Protein AF-0000000079326033 (afdb_homodimer)

Solvent-accessible surface area (backbone atoms only — not comparable to full-atom values): 22770 Å² total; per-residue (Å²): 132,84,73,81,69,58,59,70,50,44,16,49,50,51,41,50,52,52,51,48,39,40,71,72,58,77,41,48,71,61,34,72,52,75,50,72,67,53,46,23,65,74,66,70,47,54,66,68,37,50,50,52,22,51,47,37,35,35,63,37,35,49,31,42,80,40,90,97,76,46,43,22,30,36,71,72,59,54,59,31,41,28,63,34,48,50,43,50,42,58,75,66,64,64,54,65,65,53,52,51,51,49,45,64,28,38,46,17,47,33,32,21,42,11,12,70,54,51,46,72,67,56,52,51,53,47,50,50,39,50,51,52,38,71,74,45,80,51,55,66,57,34,19,54,38,52,36,50,47,55,38,50,38,26,51,30,32,68,42,66,68,56,24,26,54,45,46,23,45,30,63,60,48,26,51,41,41,41,72,63,38,48,65,72,75,36,41,68,60,53,50,52,36,52,48,48,29,50,52,21,38,75,68,43,34,26,70,55,14,18,51,32,42,45,54,49,59,58,57,67,66,77,109,133,80,75,88,66,58,61,73,50,44,16,50,50,52,39,51,50,51,51,47,38,40,72,72,57,78,41,48,71,61,35,72,51,75,51,72,68,52,46,22,64,75,67,69,48,53,65,67,37,51,50,50,21,52,48,38,35,34,63,37,35,51,29,40,80,41,88,97,75,46,44,22,30,36,72,72,58,54,59,31,41,29,63,33,48,49,43,50,42,58,74,67,64,64,52,65,65,54,51,52,53,48,43,65,28,38,49,18,46,33,31,20,41,11,13,71,54,50,46,71,67,54,50,51,52,46,50,52,40,50,52,53,37,72,73,45,79,51,55,66,58,34,20,54,38,51,38,49,46,55,37,50,38,27,51,31,32,69,40,64,68,55,24,25,54,45,45,24,46,30,62,60,49,24,52,42,42,42,72,62,39,48,64,73,75,35,41,68,60,54,49,52,36,52,48,48,29,51,52,21,38,74,67,43,33,27,71,54,13,18,49,31,41,47,54,48,60,57,56,68,65,78,107

Radius of gyration: 23.08 Å; Cα contacts (8 Å, |Δi|>4): 640; chains: 2; bounding box: 55×69×59 Å

Sequence (446 aa):
MLSPVKSTKIYEMVMEQIKDIVKKGELKSGDKLPSERDLCEKLEVSRASIREALRALQMLGLIESRHGEGNFINENIQNSLLEPLSIVFLLLGSKSEDILELRKVIEPETAALAAKNITNEQLIELKELMDELNNNSDAEICASIDKKFHYKIAQASGNHLISNIMFSISSLIEKYIENSKIHALNKTLVRDQHEEIWRALETHNGSVAAAAVKKHLELSYVLMLSPVKSTKIYEMVMEQIKDIVKKGELKSGDKLPSERDLCEKLEVSRASIREALRALQMLGLIESRHGEGNFINENIQNSLLEPLSIVFLLLGSKSEDILELRKVIEPETAALAAKNITNEQLIELKELMDELNNNSDAEICASIDKKFHYKIAQASGNHLISNIMFSISSLIEKYIENSKIHALNKTLVRDQHEEIWRALETHNGSVAAAAVKKHLELSYVL

InterPro domains:
  IPR000524 Transcription regulator HTH, GntR [PF00392] (11-73)
  IPR000524 Transcription regulator HTH, GntR [PR00035] (33-47)
  IPR000524 Transcription regulator HTH, GntR [PR00035] (47-63)
  IPR000524 Transcription regulator HTH, GntR [PS50949] (8-76)
  IPR000524 Transcription regulator HTH, GntR [SM00345] (14-73)
  IPR000524 Transcription regulator HTH, GntR [cd07377] (9-74)
  IPR008920 Transcription regulator FadR/GntR, C-terminal [G3DSA:1.20.120.530] (95-222)
  IPR008920 Transcription regulator FadR/GntR, C-terminal [SSF48008] (97-220)
  IPR011711 GntR, C-terminal [PF07729] (98-218)
  IPR011711 GntR, C-terminal [SM00895] (98-219)
  IPR036388 Winged helix-like DNA-binding domain superfamily [G3DSA:1.10.10.10] (1-73)
  IPR036390 Winged helix DNA-binding domain superfamily [SSF46785] (1-75)

Foldseek 3Di:
DPPPPPLVVLLVVLLVVVVVCVVVVVADAFAADDALVVSCVVSVHDSVSSVVNLVVCVLQQQWDQDVPPHIGGHPPCLCNCQVVVVVVCVVVVDDLVVLLVVCLVQQLQLLLLLLQQADPVLLVVLVVLLVVLLPDQDQLVNLLSVLVNSLSSNVSSVDSVSSSVSSNCSVSSSVSSSVLSCCNVPVPPLSVLSVQLSVCSVVSHSNSNSVSSNVNSVVSPPD/DPPPPPLVVLLVVLLVVVVVCVVVVVADAFAADDALVVSCVVVVHDSVSPVVNLVVCVLQQQWDQDVPPHIGGHDPCLCNCQVVVVVVCVVVVDDLVVLLVVCLVQQLQLLLLLLQQADPVLLVVLVVLLVVLLPDQDQLVNLLSVLVNSLSSNVSSVDSVSSSVSSNCSVSSSVSSSVLSCCNVPVPVLSVLSVQLSVCSVVSPSNSNSVSSNVNSVVSPVD

Secondary structure (DSSP, 8-state):
---STHHHHHHHHHHHHHHHHHHTTSS-TTPBPPPHHHHHHHHT--HHHHHHHHHHHHHHTSEEEETTTEEEE-S-GGGTTHHHHHHHHHHHT--HHHHHHHHHHHHHHHHHHHHHH--HHHHHHHHHHHHHHHT---HHHHHHHHHHHHHHHHHHT--HHHHHHHHHHHHHHHHHHHHHTHHHHSHHHHHHHHHHHHHHHHTT-HHHHHHHHHHHHHHTT--/---S-HHHHHHHHHHHHHHHHHHTTSS-TTPBPPPHHHHHHHHT--HHHHHHHHHHHHHHTSEEEETTTEEEE-S-GGGTTHHHHHHHHHHHT--HHHHHHHHHHHHHHHHHHHHHH--HHHHHHHHHHHHHHHT---HHHHHHHHHHHHHHHHHHT--HHHHHHHHHHHHHHHHHHHHHTHHHHSHHHHHHHHHHHHHHHHTT-HHHHHHHHHHHHHHTT--

pLDDT: mean 88.57, std 12.35, range [22.61, 98.69]

Nearest PDB structures (foldseek):
  6az6-assembly1_B  TM=7.815E-01  e=2.833E-10  Streptococcus agalactiae
  6az6-assembly1_A  TM=7.897E-01  e=3.586E-10  Streptococcus agalactiae
  1hw1-assembly1_A  TM=5.407E-01  e=7.000E-08  Escherichia coli
  1h9t-assembly1_A  TM=5.526E-01  e=6.402E-07  Escherichia coli
  4p9u-assembly2_A  TM=5.053E-01  e=1.891E-06  Vibrio cholerae

Organism: NCBI:txid704125

Structure (mmCIF, N/CA/C/O backbone):
data_AF-0000000079326033-model_v1
#
loop_
_entity.id
_entity.type
_entity.pdbx_description
1 polymer 'GntR family transcriptional regulator'
#
loop_
_atom_site.group_PDB
_atom_site.id
_atom_site.type_symbol
_atom_site.label_atom_id
_atom_site.label_alt_id
_atom_site.label_comp_id
_atom_site.label_asym_id
_atom_site.label_entity_id
_atom_site.label_seq_id
_atom_site.pdbx_PDB_ins_code
_atom_site.Cartn_x
_atom_site.Cartn_y
_atom_site.Cartn_z
_atom_site.occupancy
_atom_site.B_iso_or_equiv
_atom_site.auth_seq_id
_atom_site.auth_comp_id
_atom_site.auth_asym_id
_atom_site.auth_atom_id
_atom_site.pdbx_PDB_model_num
ATOM 1 N N . MET A 1 1 ? 12.336 40.75 -2.912 1 22.61 1 MET A N 1
ATOM 2 C CA . MET A 1 1 ? 11.086 40.156 -2.459 1 22.61 1 MET A CA 1
ATOM 3 C C . MET A 1 1 ? 11.242 38.656 -2.305 1 22.61 1 MET A C 1
ATOM 5 O O . MET A 1 1 ? 11.609 37.938 -3.256 1 22.61 1 MET A O 1
ATOM 9 N N . LEU A 1 2 ? 11.672 38.094 -1.187 1 32.34 2 LEU A N 1
ATOM 10 C CA . LEU A 1 2 ? 12.172 36.781 -0.754 1 32.34 2 LEU A CA 1
ATOM 11 C C . LEU A 1 2 ? 11.125 35.688 -0.973 1 32.34 2 LEU A C 1
ATOM 13 O O . LEU A 1 2 ? 9.93 35.938 -0.762 1 32.34 2 LEU A O 1
ATOM 17 N N . SER A 1 3 ? 11.07 35.062 -2.047 1 35.31 3 SER A N 1
ATOM 18 C CA . SER A 1 3 ? 10.102 34.062 -2.469 1 35.31 3 SER A CA 1
ATOM 19 C C . SER A 1 3 ? 9.859 33.031 -1.371 1 35.31 3 SER A C 1
ATOM 21 O O . SER A 1 3 ? 10.805 32.469 -0.832 1 35.31 3 SER A O 1
ATOM 23 N N . PRO A 1 4 ? 8.852 33.156 -0.51 1 37.88 4 PRO A N 1
ATOM 24 C CA . PRO A 1 4 ? 8.422 32.344 0.635 1 37.88 4 PRO A CA 1
ATOM 25 C C . PRO A 1 4 ? 8.578 30.859 0.396 1 37.88 4 PRO A C 1
ATOM 27 O O . PRO A 1 4 ? 7.914 30.047 1.048 1 37.88 4 PRO A O 1
ATOM 30 N N . VAL A 1 5 ? 9.422 30.203 -0.303 1 45.12 5 VAL A N 1
ATOM 31 C CA . VAL A 1 5 ? 9.867 28.875 -0.692 1 45.12 5 VAL A CA 1
ATOM 32 C C . VAL A 1 5 ? 10.258 28.078 0.549 1 45.12 5 VAL A C 1
ATOM 34 O O . VAL A 1 5 ? 10.461 26.859 0.478 1 45.12 5 VAL A O 1
ATOM 37 N N . LYS A 1 6 ? 10.625 28.641 1.816 1 51.53 6 LYS A N 1
ATOM 38 C CA . LYS A 1 6 ? 11.461 28.328 2.971 1 51.53 6 LYS A CA 1
ATOM 39 C C . LYS A 1 6 ? 10.734 27.406 3.938 1 51.53 6 LYS A C 1
ATOM 41 O O . LYS A 1 6 ? 11.328 26.469 4.484 1 51.53 6 LYS A O 1
ATOM 46 N N . SER A 1 7 ? 9.461 27.781 4.102 1 53.12 7 SER A N 1
ATOM 47 C CA . SER A 1 7 ? 8.703 27.078 5.133 1 53.12 7 SER A CA 1
ATOM 48 C C . SER A 1 7 ? 8.422 25.641 4.727 1 53.12 7 SER A C 1
ATOM 50 O O . SER A 1 7 ? 8.578 24.719 5.527 1 53.12 7 SER A O 1
ATOM 52 N N . THR A 1 8 ? 8.102 25.453 3.316 1 59.5 8 THR A N 1
ATOM 53 C CA . THR A 1 8 ? 7.785 24.109 2.857 1 59.5 8 THR A CA 1
ATOM 54 C C . THR A 1 8 ? 9 23.188 2.994 1 59.5 8 THR A C 1
ATOM 56 O O . THR A 1 8 ? 8.867 22.047 3.428 1 59.5 8 THR A O 1
ATOM 59 N N . LYS A 1 9 ? 10.117 23.859 2.938 1 74.69 9 LYS A N 1
ATOM 60 C CA . LYS A 1 9 ? 11.352 23.078 2.977 1 74.69 9 LYS A CA 1
ATOM 61 C C . LYS A 1 9 ? 11.789 22.812 4.414 1 74.69 9 LYS A C 1
ATOM 63 O O . LYS A 1 9 ? 12.312 21.734 4.719 1 74.69 9 LYS A O 1
ATOM 68 N N . ILE A 1 10 ? 11.312 23.828 5.254 1 82.81 10 ILE A N 1
ATOM 69 C CA . ILE A 1 10 ? 11.812 23.672 6.617 1 82.81 10 ILE A CA 1
ATOM 70 C C . ILE A 1 10 ? 11.086 22.531 7.312 1 82.81 10 ILE A C 1
ATOM 72 O O . ILE A 1 10 ? 11.703 21.719 7.996 1 82.81 10 ILE A O 1
ATOM 76 N N . TYR A 1 11 ? 9.742 22.5 7.152 1 85.31 11 TYR A N 1
ATOM 77 C CA . TYR A 1 11 ? 9.008 21.422 7.805 1 85.31 11 TYR A CA 1
ATOM 78 C C . TYR A 1 11 ? 9.453 20.062 7.277 1 85.31 11 TYR A C 1
ATOM 80 O O . TYR A 1 11 ? 9.508 19.094 8.031 1 85.31 11 TYR A O 1
ATOM 88 N N . GLU A 1 12 ? 9.82 20.031 6.016 1 86.5 12 GLU A N 1
ATOM 89 C CA . GLU A 1 12 ? 10.32 18.781 5.449 1 86.5 12 GLU A CA 1
ATOM 90 C C . GLU A 1 12 ? 11.641 18.375 6.098 1 86.5 12 GLU A C 1
ATOM 92 O O . GLU A 1 12 ? 11.883 17.188 6.34 1 86.5 12 GLU A O 1
ATOM 97 N N . MET A 1 13 ? 12.469 19.344 6.309 1 89.88 13 MET A N 1
ATOM 98 C CA . MET A 1 13 ? 13.734 19.094 6.977 1 89.88 13 MET A CA 1
ATOM 99 C C . MET A 1 13 ? 13.508 18.562 8.391 1 89.88 13 MET A C 1
ATOM 101 O O . MET A 1 13 ? 14.195 17.641 8.836 1 89.88 13 MET A O 1
ATOM 105 N N . VAL A 1 14 ? 12.57 19.203 9.039 1 90.81 14 VAL A N 1
ATOM 106 C CA . VAL A 1 14 ? 12.219 18.75 10.375 1 90.81 14 VAL A CA 1
ATOM 107 C C . VAL A 1 14 ? 11.742 17.312 10.328 1 90.81 14 VAL A C 1
ATOM 109 O O . VAL A 1 14 ? 12.164 16.484 11.133 1 90.81 14 VAL A O 1
ATOM 112 N N . MET A 1 15 ? 10.914 17 9.344 1 90.19 15 MET A N 1
ATOM 113 C CA . MET A 1 15 ? 10.414 15.641 9.18 1 90.19 15 MET A CA 1
ATOM 114 C C . MET A 1 15 ? 11.562 14.656 9 1 90.19 15 MET A C 1
ATOM 116 O O . MET A 1 15 ? 11.594 13.602 9.633 1 90.19 15 MET A O 1
ATOM 120 N N . GLU A 1 16 ? 12.484 15.023 8.156 1 91.25 16 GLU A N 1
ATOM 121 C CA . GLU A 1 16 ? 13.609 14.148 7.855 1 91.25 16 GLU A CA 1
ATOM 122 C C . GLU A 1 16 ? 14.469 13.906 9.094 1 91.25 16 GLU A C 1
ATOM 124 O O . GLU A 1 16 ? 14.945 12.789 9.32 1 91.25 16 GLU A O 1
ATOM 129 N N . GLN A 1 17 ? 14.625 14.828 9.875 1 91.25 17 GLN A N 1
ATOM 130 C CA . GLN A 1 17 ? 15.406 14.68 11.102 1 91.25 17 GLN A CA 1
ATOM 131 C C . GLN A 1 17 ? 14.703 13.75 12.086 1 91.25 17 GLN A C 1
ATOM 133 O O . GLN A 1 17 ? 15.352 12.914 12.719 1 91.25 17 GLN A O 1
ATOM 138 N N . ILE A 1 18 ? 13.453 13.898 12.195 1 91.69 18 ILE A N 1
ATOM 139 C CA . ILE A 1 18 ? 12.703 13.023 13.094 1 91.69 18 ILE A CA 1
ATOM 140 C C . ILE A 1 18 ? 12.742 11.594 12.578 1 91.69 18 ILE A C 1
ATOM 142 O O . ILE A 1 18 ? 12.953 10.648 13.344 1 91.69 18 ILE A O 1
ATOM 146 N N . LYS A 1 19 ? 12.555 11.43 11.305 1 91.25 19 LYS A N 1
ATOM 147 C CA . LYS A 1 19 ? 12.656 10.102 10.703 1 91.25 19 LYS A CA 1
ATOM 148 C C . LYS A 1 19 ? 14.023 9.477 10.969 1 91.25 19 LYS A C 1
ATOM 150 O O . LYS A 1 19 ? 14.117 8.281 11.25 1 91.25 19 LYS A O 1
ATOM 155 N N . ASP A 1 20 ? 15.008 10.312 10.859 1 90.44 20 ASP A N 1
ATOM 156 C CA . ASP A 1 20 ? 16.375 9.836 11.07 1 90.44 20 ASP A CA 1
ATOM 157 C C . ASP A 1 20 ? 16.578 9.352 12.508 1 90.44 20 ASP A C 1
ATOM 159 O O . ASP A 1 20 ? 17.266 8.359 12.742 1 90.44 20 ASP A O 1
ATOM 163 N N . ILE A 1 21 ? 16.031 10.062 13.375 1 90.19 21 ILE A N 1
ATOM 164 C CA . ILE A 1 21 ? 16.109 9.695 14.789 1 90.19 21 ILE A CA 1
ATOM 165 C C . ILE A 1 21 ? 15.453 8.336 15.016 1 90.19 21 ILE A C 1
ATOM 167 O O . ILE A 1 21 ? 15.984 7.5 15.742 1 90.19 21 ILE A O 1
ATOM 171 N N . VAL A 1 22 ? 14.383 8.086 14.398 1 90.5 22 VAL A N 1
ATOM 172 C CA . VAL A 1 22 ? 13.672 6.812 14.508 1 90.5 22 VAL A CA 1
ATOM 173 C C . VAL A 1 22 ? 14.477 5.715 13.812 1 90.5 22 VAL A C 1
ATOM 175 O O . VAL A 1 22 ? 14.625 4.613 14.352 1 90.5 22 VAL A O 1
ATOM 178 N N . LYS A 1 23 ? 14.992 6.043 12.688 1 87.88 23 LYS A N 1
ATOM 179 C CA . LYS A 1 23 ? 15.781 5.094 11.906 1 87.88 23 LYS A CA 1
ATOM 180 C C . LYS A 1 23 ? 17 4.617 12.695 1 87.88 23 LYS A C 1
ATOM 182 O O . LYS A 1 23 ? 17.359 3.439 12.633 1 87.88 23 LYS A O 1
ATOM 187 N N . LYS A 1 24 ? 17.578 5.512 13.438 1 90.62 24 LYS A N 1
ATOM 188 C CA . LYS A 1 24 ? 18.781 5.211 14.203 1 90.62 24 LYS A CA 1
ATOM 189 C C . LYS A 1 24 ? 18.453 4.496 15.508 1 90.62 24 LYS A C 1
ATOM 191 O O . LYS A 1 24 ? 19.344 4.07 16.234 1 90.62 24 LYS A O 1
ATOM 196 N N . GLY A 1 25 ? 17.203 4.406 15.773 1 89.38 25 GLY A N 1
ATOM 197 C CA . GLY A 1 25 ? 16.766 3.686 16.969 1 89.38 25 GLY A CA 1
ATOM 198 C C . GLY A 1 25 ? 16.781 4.535 18.219 1 89.38 25 GLY A C 1
ATOM 199 O O . GLY A 1 25 ? 16.609 4.023 19.328 1 89.38 25 GLY A O 1
ATOM 200 N N . GLU A 1 26 ? 16.984 5.805 18.078 1 91.06 26 GLU A N 1
ATOM 201 C CA . GLU A 1 26 ? 16.969 6.703 19.234 1 91.06 26 GLU A CA 1
ATOM 202 C C . GLU A 1 26 ? 15.57 6.844 19.812 1 91.06 26 GLU A C 1
ATOM 204 O O . GLU A 1 26 ? 15.414 7.059 21.016 1 91.06 26 GLU A O 1
ATOM 209 N N . LEU A 1 27 ? 14.586 6.723 18.938 1 91.31 27 LEU A N 1
ATOM 210 C CA . LEU A 1 27 ? 13.188 6.648 19.328 1 91.31 27 LEU A CA 1
ATOM 211 C C . LEU A 1 27 ? 12.523 5.406 18.75 1 91.31 27 LEU A C 1
ATOM 213 O O . LEU A 1 27 ? 12.75 5.066 17.578 1 91.31 27 LEU A O 1
ATOM 217 N N . LYS A 1 28 ? 11.867 4.762 19.547 1 89.06 28 LYS A N 1
ATOM 218 C CA . LYS A 1 28 ? 11.156 3.559 19.125 1 89.06 28 LYS A CA 1
ATOM 219 C C . LYS A 1 28 ? 9.648 3.744 19.25 1 89.06 28 LYS A C 1
ATOM 221 O O . LYS A 1 28 ? 9.18 4.746 19.797 1 89.06 28 LYS A O 1
ATOM 226 N N . SER A 1 29 ? 8.953 2.777 18.766 1 89.12 29 SER A N 1
ATOM 227 C CA . SER A 1 29 ? 7.5 2.812 18.859 1 89.12 29 SER A CA 1
ATOM 228 C C . SER A 1 29 ? 7.043 3.012 20.297 1 89.12 29 SER A C 1
ATOM 230 O O . SER A 1 29 ? 7.535 2.344 21.203 1 89.12 29 SER A O 1
ATOM 232 N N . GLY A 1 30 ? 6.223 4.023 20.438 1 92.56 30 GLY A N 1
ATOM 233 C CA . GLY A 1 30 ? 5.68 4.289 21.75 1 92.56 30 GLY A CA 1
ATOM 234 C C . GLY A 1 30 ? 6.434 5.371 22.5 1 92.56 30 GLY A C 1
ATOM 235 O O . GLY A 1 30 ? 5.938 5.91 23.5 1 92.56 30 GLY A O 1
ATOM 236 N N . ASP A 1 31 ? 7.59 5.699 22.031 1 94.81 31 ASP A N 1
ATOM 237 C CA . ASP A 1 31 ? 8.391 6.707 22.719 1 94.81 31 ASP A CA 1
ATOM 238 C C . ASP A 1 31 ? 7.797 8.102 22.547 1 94.81 31 ASP A C 1
ATOM 240 O O . ASP A 1 31 ? 7.238 8.414 21.5 1 94.81 31 ASP A O 1
ATOM 244 N N . LYS A 1 32 ? 8 8.93 23.531 1 96.12 32 LYS A N 1
ATOM 245 C CA . LYS A 1 32 ? 7.555 10.32 23.5 1 96.12 32 LYS A CA 1
ATOM 246 C C . LYS A 1 32 ? 8.562 11.203 22.766 1 96.12 32 LYS A C 1
ATOM 248 O O . LYS A 1 32 ? 9.766 11.094 22.984 1 96.12 32 LYS A O 1
ATOM 253 N N . LEU A 1 33 ? 8.055 11.938 21.859 1 96 33 LEU A N 1
ATOM 254 C CA . LEU A 1 33 ? 8.883 12.953 21.219 1 96 33 LEU A CA 1
ATOM 255 C C . LEU A 1 33 ? 9.148 14.117 22.172 1 96 33 LEU A C 1
ATOM 257 O O . LEU A 1 33 ? 8.328 14.414 23.031 1 96 33 LEU A O 1
ATOM 261 N N . PRO A 1 34 ? 10.336 14.797 21.922 1 93.19 34 PRO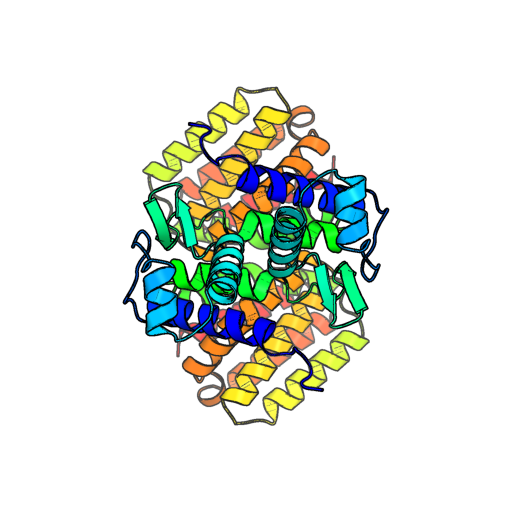 A N 1
ATOM 262 C CA . PRO A 1 34 ? 10.516 16.062 22.641 1 93.19 34 PRO A CA 1
ATOM 263 C C . PRO A 1 34 ? 9.367 17.031 22.406 1 93.19 34 PRO A C 1
ATOM 265 O O . PRO A 1 34 ? 8.68 16.953 21.391 1 93.19 34 PRO A O 1
ATOM 268 N N . SER A 1 35 ? 9.172 17.922 23.359 1 93.88 35 SER A N 1
ATOM 269 C CA . SER A 1 35 ? 8.117 18.922 23.234 1 93.88 35 SER A CA 1
ATOM 270 C C . SER A 1 35 ? 8.359 19.812 22.016 1 93.88 35 SER A C 1
ATOM 272 O O . SER A 1 35 ? 9.477 19.891 21.516 1 93.88 35 SER A O 1
ATOM 274 N N . GLU A 1 36 ? 7.215 20.406 21.547 1 92.56 36 GLU A N 1
ATOM 275 C CA . GLU A 1 36 ? 7.352 21.344 20.438 1 92.56 36 GLU A CA 1
ATOM 276 C C . GLU A 1 36 ? 8.383 22.422 20.766 1 92.56 36 GLU A C 1
ATOM 278 O O . GLU A 1 36 ? 9.188 22.797 19.906 1 92.56 36 GLU A O 1
ATOM 283 N N . ARG A 1 37 ? 8.375 22.875 22 1 93 37 ARG A N 1
ATOM 284 C CA . ARG A 1 37 ? 9.328 23.891 22.453 1 93 37 ARG A CA 1
ATOM 285 C C . ARG A 1 37 ? 10.758 23.375 22.359 1 93 37 ARG A C 1
ATOM 287 O O . ARG A 1 37 ? 11.641 24.062 21.844 1 93 37 ARG A O 1
ATOM 294 N N . ASP A 1 38 ? 11.008 22.203 22.812 1 94 38 ASP A N 1
ATOM 295 C CA . ASP A 1 38 ? 12.328 21.594 22.781 1 94 38 ASP A CA 1
ATOM 296 C C . ASP A 1 38 ? 12.797 21.391 21.344 1 94 38 ASP A C 1
ATOM 298 O O . ASP A 1 38 ? 13.969 21.625 21.031 1 94 38 ASP A O 1
ATOM 302 N N . LEU A 1 39 ? 11.922 20.922 20.5 1 93.56 39 LEU A N 1
ATOM 303 C CA . LEU A 1 39 ? 12.258 20.719 19.094 1 93.56 39 LEU A CA 1
ATOM 304 C C . LEU A 1 39 ? 12.633 22.047 18.438 1 93.56 39 LEU A C 1
ATOM 306 O O . LEU A 1 39 ? 13.578 22.094 17.641 1 93.56 39 LEU A O 1
ATOM 310 N N . CYS A 1 40 ? 11.883 23.062 18.75 1 93.62 40 CYS A N 1
ATOM 311 C CA . CYS A 1 40 ? 12.195 24.391 18.219 1 93.62 40 CYS A CA 1
ATOM 312 C C . CYS A 1 40 ? 13.609 24.812 18.609 1 93.62 40 CYS A C 1
ATOM 314 O O . CYS A 1 40 ? 14.359 25.312 17.766 1 93.62 40 CYS A O 1
ATOM 316 N N . GLU A 1 41 ? 13.938 24.609 19.844 1 93.38 41 GLU A N 1
ATOM 317 C CA . GLU A 1 41 ? 15.242 24.984 20.359 1 93.38 41 GLU A CA 1
ATOM 318 C C . GLU A 1 41 ? 16.359 24.156 19.734 1 93.38 41 GLU A C 1
ATOM 320 O O . GLU A 1 41 ? 17.359 24.688 19.266 1 93.38 41 GLU A O 1
ATOM 325 N N . LYS A 1 42 ? 16.156 22.922 19.609 1 91.38 42 LYS A N 1
ATOM 326 C CA . LYS A 1 42 ? 17.172 22 19.125 1 91.38 42 LYS A CA 1
ATOM 327 C C . LYS A 1 42 ? 17.391 22.156 17.625 1 91.38 42 LYS A C 1
ATOM 329 O O . LYS A 1 42 ? 18.531 22.047 17.156 1 91.38 42 LYS A O 1
ATOM 334 N N . LEU A 1 43 ? 16.312 22.375 16.969 1 90.94 43 LEU A N 1
ATOM 335 C CA . LEU A 1 43 ? 16.406 22.406 15.508 1 90.94 43 LEU A CA 1
ATOM 336 C C . LEU A 1 43 ? 16.5 23.844 15 1 90.94 43 LEU A C 1
ATOM 338 O O . LEU A 1 43 ? 16.719 24.062 13.805 1 90.94 43 LEU A O 1
ATOM 342 N N . GLU A 1 44 ? 16.312 24.781 15.859 1 92.25 44 GLU A N 1
ATOM 343 C CA . GLU A 1 44 ? 16.391 26.203 15.531 1 92.25 44 GLU A CA 1
ATOM 344 C C . GLU A 1 44 ? 15.422 26.562 14.406 1 92.25 44 GLU A C 1
ATOM 346 O O . GLU A 1 44 ? 15.82 27.188 13.422 1 92.25 44 GLU A O 1
ATOM 351 N N . VAL A 1 45 ? 14.227 26.109 14.594 1 92.25 45 VAL A N 1
ATOM 352 C CA . VAL A 1 45 ? 13.172 26.406 13.641 1 92.25 45 VAL A CA 1
ATOM 353 C C . VAL A 1 45 ? 11.945 26.938 14.375 1 92.25 45 VAL A C 1
ATOM 355 O O . VAL A 1 45 ? 11.852 26.828 15.602 1 92.25 45 VAL A O 1
ATOM 358 N N . SER A 1 46 ? 11.031 27.562 13.656 1 89.31 46 SER A N 1
ATOM 359 C CA . SER A 1 46 ? 9.852 28.188 14.242 1 89.31 46 SER A CA 1
ATOM 360 C C . SER A 1 46 ? 8.852 27.141 14.727 1 89.31 46 SER A C 1
ATOM 362 O O . SER A 1 46 ? 8.891 26 14.289 1 89.31 46 SER A O 1
ATOM 364 N N . ARG A 1 47 ? 7.98 27.578 15.648 1 88 47 ARG A N 1
ATOM 365 C CA . ARG A 1 47 ? 6.906 26.719 16.141 1 88 47 ARG A CA 1
ATOM 366 C C . ARG A 1 47 ? 5.961 26.328 15.008 1 88 47 ARG A C 1
ATOM 368 O O . ARG A 1 47 ? 5.449 25.203 14.984 1 88 47 ARG A O 1
ATOM 375 N N . ALA A 1 48 ? 5.777 27.219 14.141 1 82.81 48 ALA A N 1
ATOM 376 C CA . ALA A 1 48 ? 4.895 26.953 13.016 1 82.81 48 ALA A CA 1
ATOM 377 C C . ALA A 1 48 ? 5.445 25.812 12.148 1 82.81 48 ALA A C 1
ATOM 379 O O . ALA A 1 48 ? 4.703 24.922 11.742 1 82.81 48 ALA A O 1
ATOM 380 N N . SER A 1 49 ? 6.715 25.812 11.891 1 85.81 49 SER A N 1
ATOM 381 C CA . SER A 1 49 ? 7.355 24.766 11.094 1 85.81 49 SER A CA 1
ATOM 382 C C . SER A 1 49 ? 7.309 23.422 11.797 1 85.81 49 SER A C 1
ATOM 384 O O . SER A 1 49 ? 7.082 22.391 11.164 1 85.81 49 SER A O 1
ATOM 386 N N . ILE A 1 50 ? 7.527 23.422 13.109 1 89.5 50 ILE A N 1
ATOM 387 C CA . ILE A 1 50 ? 7.48 22.203 13.891 1 89.5 50 ILE A CA 1
ATOM 388 C C . ILE A 1 50 ? 6.066 21.609 13.852 1 89.5 50 ILE A C 1
ATOM 390 O O . ILE A 1 50 ? 5.891 20.422 13.602 1 89.5 50 ILE A O 1
ATOM 394 N N . ARG A 1 51 ? 5.109 22.438 13.984 1 83.12 51 ARG A N 1
ATOM 395 C CA . ARG A 1 51 ? 3.725 21.969 13.992 1 83.12 51 ARG A CA 1
ATOM 396 C C . ARG A 1 51 ? 3.332 21.406 12.633 1 83.12 51 ARG A C 1
ATOM 398 O O . ARG A 1 51 ? 2.639 20.391 12.555 1 83.12 51 ARG A O 1
ATOM 405 N N . GLU A 1 52 ? 3.777 22.062 11.6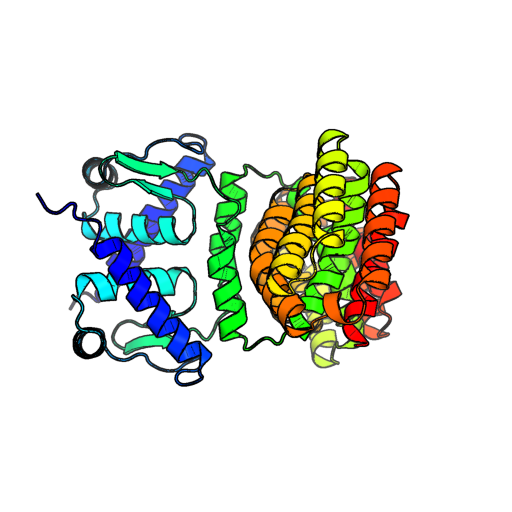33 1 81.75 52 GLU A N 1
ATOM 406 C CA . GLU A 1 52 ? 3.51 21.562 10.289 1 81.75 52 GLU A CA 1
ATOM 407 C C . GLU A 1 52 ? 4.137 20.188 10.086 1 81.75 52 GLU A C 1
ATOM 409 O O . GLU A 1 52 ? 3.496 19.281 9.539 1 81.75 52 GLU A O 1
ATOM 414 N N . ALA A 1 53 ? 5.352 20.047 10.523 1 87.25 53 ALA A N 1
ATOM 415 C CA . ALA A 1 53 ? 6.059 18.781 10.383 1 87.25 53 ALA A CA 1
ATOM 416 C C . ALA A 1 53 ? 5.383 17.672 11.203 1 87.25 53 ALA A C 1
ATOM 418 O O . ALA A 1 53 ? 5.188 16.562 10.711 1 87.25 53 ALA A O 1
ATOM 419 N N . LEU A 1 54 ? 4.992 18.047 12.391 1 88.44 54 LEU A N 1
ATOM 420 C CA . LEU A 1 54 ? 4.371 17.078 13.273 1 88.44 54 LEU A CA 1
ATOM 421 C C . LEU A 1 54 ? 3.008 16.641 12.742 1 88.44 54 LEU A C 1
ATOM 423 O O . LEU A 1 54 ? 2.648 15.469 12.812 1 88.44 54 LEU A O 1
ATOM 427 N N . ARG A 1 55 ? 2.289 17.531 12.156 1 83.88 55 ARG A N 1
ATOM 428 C CA . ARG A 1 55 ? 1.004 17.203 11.547 1 83.88 55 ARG A CA 1
ATOM 429 C C . ARG A 1 55 ? 1.188 16.266 10.352 1 83.88 55 ARG A C 1
ATOM 431 O O . ARG A 1 55 ? 0.44 15.305 10.188 1 83.88 55 ARG A O 1
ATOM 438 N N . ALA A 1 56 ? 2.164 16.625 9.578 1 82.5 56 ALA A N 1
ATOM 439 C CA . ALA A 1 56 ? 2.451 15.789 8.414 1 82.5 56 ALA A CA 1
ATOM 440 C C . ALA A 1 56 ? 2.824 14.367 8.844 1 82.5 56 ALA A C 1
ATOM 442 O O . ALA A 1 56 ? 2.309 13.391 8.297 1 82.5 56 ALA A O 1
ATOM 443 N N . LEU A 1 57 ? 3.664 14.273 9.844 1 88.38 57 LEU A N 1
ATOM 444 C CA . LEU A 1 57 ? 4.125 12.977 10.328 1 88.38 57 LEU A CA 1
ATOM 445 C C . LEU A 1 57 ? 2.979 12.195 10.961 1 88.38 57 LEU A C 1
ATOM 447 O O . LEU A 1 57 ? 2.939 10.969 10.875 1 88.38 57 LEU A O 1
ATOM 451 N N . GLN A 1 58 ? 2.08 12.922 11.547 1 87 58 GLN A N 1
ATOM 452 C CA . GLN A 1 58 ? 0.897 12.289 12.117 1 87 58 GLN A CA 1
ATOM 453 C C . GLN A 1 58 ? 0.019 11.688 11.016 1 87 58 GLN A C 1
ATOM 455 O O . GLN A 1 58 ? -0.451 10.555 11.141 1 87 58 GLN A O 1
ATOM 460 N N . MET A 1 59 ? -0.15 12.422 10 1 81.12 59 MET A N 1
ATOM 461 C CA . MET A 1 59 ? -0.978 11.961 8.891 1 81.12 59 MET A CA 1
ATOM 462 C C . MET A 1 59 ? -0.34 10.758 8.195 1 81.12 59 MET A C 1
ATOM 464 O O . MET A 1 59 ? -1.043 9.867 7.727 1 81.12 59 MET A O 1
ATOM 468 N N . LEU A 1 60 ? 0.98 10.734 8.219 1 83.81 60 LEU A N 1
ATOM 469 C CA . LEU A 1 60 ? 1.714 9.641 7.59 1 83.81 60 LEU A CA 1
ATOM 470 C C . LEU A 1 60 ? 1.788 8.43 8.516 1 83.81 60 LEU A C 1
ATOM 472 O O . LEU A 1 60 ? 2.229 7.355 8.102 1 83.81 60 LEU A O 1
ATOM 476 N N . GLY A 1 61 ? 1.443 8.664 9.781 1 87.06 61 GLY A N 1
ATOM 477 C CA . GLY A 1 61 ? 1.356 7.547 10.703 1 87.06 61 GLY A CA 1
ATOM 478 C C . GLY A 1 61 ? 2.613 7.359 11.531 1 87.06 61 GLY A C 1
ATOM 479 O O . GLY A 1 61 ? 2.73 6.387 12.281 1 87.06 61 GLY A O 1
ATOM 480 N N . LEU A 1 62 ? 3.58 8.258 11.414 1 89.62 62 LEU A N 1
ATOM 481 C CA . LEU A 1 62 ? 4.82 8.109 12.164 1 89.62 62 LEU A CA 1
ATOM 482 C C . LEU A 1 62 ? 4.621 8.484 13.633 1 89.62 62 LEU A C 1
ATOM 484 O O . LEU A 1 62 ? 5.211 7.867 14.516 1 89.62 62 LEU A O 1
ATOM 488 N N . ILE A 1 63 ? 3.736 9.508 13.852 1 92.12 63 ILE A N 1
ATOM 489 C CA . ILE A 1 63 ? 3.545 9.93 15.234 1 92.12 63 ILE A CA 1
ATOM 490 C C . ILE A 1 63 ? 2.053 9.977 15.562 1 92.12 63 ILE A C 1
ATOM 492 O O . ILE A 1 63 ? 1.215 9.953 14.656 1 92.12 63 ILE A O 1
ATOM 496 N N . GLU A 1 64 ? 1.717 9.922 16.766 1 91 64 GLU A N 1
ATOM 497 C CA . GLU A 1 64 ? 0.377 10.125 17.312 1 91 64 GLU A CA 1
ATOM 498 C C . GLU A 1 64 ? 0.369 11.219 18.375 1 91 64 GLU A C 1
ATOM 500 O O . GLU A 1 64 ? 1.246 11.258 19.234 1 91 64 GLU A O 1
ATOM 505 N N . SER A 1 65 ? -0.597 12.109 18.188 1 88.69 65 SER A N 1
ATOM 506 C CA . SER A 1 65 ? -0.761 13.164 19.188 1 88.69 65 SER A CA 1
ATOM 507 C C . SER A 1 65 ? -1.771 12.766 20.25 1 88.69 65 SER A C 1
ATOM 509 O O . SER A 1 65 ? -2.865 12.297 19.938 1 88.69 65 SER A O 1
ATOM 511 N N . ARG A 1 66 ? -1.349 12.891 21.484 1 87.69 66 ARG A N 1
ATOM 512 C CA . ARG A 1 66 ? -2.229 12.641 22.625 1 87.69 66 ARG A CA 1
ATOM 513 C C . ARG A 1 66 ? -2.484 13.922 23.406 1 87.69 66 ARG A C 1
ATOM 515 O O . ARG A 1 66 ? -1.553 14.523 23.938 1 87.69 66 ARG A O 1
ATOM 522 N N . HIS A 1 67 ? -3.783 14.258 23.406 1 84.38 67 HIS A N 1
ATOM 523 C CA . HIS A 1 67 ? -4.168 15.508 24.062 1 84.38 67 HIS A CA 1
ATOM 524 C C . HIS A 1 67 ? -3.604 15.586 25.469 1 84.38 67 HIS A C 1
ATOM 526 O O . HIS A 1 67 ? -3.779 14.656 26.266 1 84.38 67 HIS A O 1
ATOM 532 N N . GLY A 1 68 ? -2.922 16.625 25.656 1 86.94 68 GLY A N 1
ATOM 533 C CA . GLY A 1 68 ? -2.396 16.906 26.984 1 86.94 68 GLY A CA 1
ATOM 534 C C . GLY A 1 68 ? -1.127 16.141 27.297 1 86.94 68 GLY A C 1
ATOM 535 O O . GLY A 1 68 ? -0.487 16.375 28.312 1 86.94 68 GLY A O 1
ATOM 536 N N . GLU A 1 69 ? -0.736 15.133 26.469 1 90.88 69 GLU A N 1
ATOM 537 C CA . GLU A 1 69 ? 0.412 14.281 26.766 1 90.88 69 GLU A CA 1
ATOM 538 C C . GLU A 1 69 ? 1.567 14.562 25.797 1 90.88 69 GLU A C 1
ATOM 540 O O . GLU A 1 69 ? 2.734 14.422 26.172 1 90.88 69 GLU A O 1
ATOM 545 N N . GLY A 1 70 ? 1.236 14.984 24.594 1 93.56 70 GLY A N 1
ATOM 546 C CA . GLY A 1 70 ? 2.289 15.266 23.641 1 93.56 70 GLY A CA 1
ATOM 547 C C . GLY A 1 70 ? 2.264 14.336 22.438 1 93.56 70 GLY A C 1
ATOM 548 O O . GLY A 1 70 ? 1.216 13.789 22.094 1 93.56 70 GLY A O 1
ATOM 549 N N . ASN A 1 71 ? 3.377 14.305 21.703 1 94.75 71 ASN A N 1
ATOM 550 C CA . ASN A 1 71 ? 3.516 13.484 20.5 1 94.75 71 ASN A CA 1
ATOM 551 C C . ASN A 1 71 ? 4.344 12.234 20.766 1 94.75 71 ASN A C 1
ATOM 553 O O . ASN A 1 71 ? 5.34 12.281 21.484 1 94.75 71 ASN A O 1
ATOM 557 N N . PHE A 1 72 ? 3.898 11.117 20.234 1 96.19 72 PHE A N 1
ATOM 558 C CA . PHE A 1 72 ? 4.555 9.828 20.406 1 96.19 72 PHE A CA 1
ATOM 559 C C . PHE A 1 72 ? 4.809 9.164 19.062 1 96.19 72 PHE A C 1
ATOM 561 O O . PHE A 1 72 ? 4.062 9.383 18.109 1 96.19 72 PHE A O 1
ATOM 568 N N . ILE A 1 73 ? 5.93 8.367 19.016 1 94.5 73 ILE A N 1
ATOM 569 C CA . ILE A 1 73 ? 6.074 7.496 17.859 1 94.5 73 ILE A CA 1
ATOM 570 C C . ILE A 1 73 ? 4.93 6.484 17.828 1 94.5 73 ILE A C 1
ATOM 572 O O . ILE A 1 73 ? 4.645 5.832 18.844 1 94.5 73 ILE A O 1
ATOM 576 N N . ASN A 1 74 ? 4.344 6.375 16.703 1 92.88 74 ASN A N 1
ATOM 577 C CA . ASN A 1 74 ? 3.129 5.574 16.562 1 92.88 74 ASN A CA 1
ATOM 578 C C . ASN A 1 74 ? 3.389 4.102 16.859 1 92.88 74 ASN A C 1
ATOM 580 O O . ASN A 1 74 ? 4.367 3.529 16.375 1 92.88 74 ASN A O 1
ATOM 584 N N . GLU A 1 75 ? 2.424 3.535 17.625 1 88.88 75 GLU A N 1
ATOM 585 C CA . GLU A 1 75 ? 2.525 2.117 17.953 1 88.88 75 GLU A CA 1
ATOM 586 C C . GLU A 1 75 ? 1.56 1.286 17.109 1 88.88 75 GLU A C 1
ATOM 588 O O . GLU A 1 75 ? 1.719 0.069 17 1 88.88 75 GLU A O 1
ATOM 593 N N . ASN A 1 76 ? 0.56 1.945 16.688 1 84.94 76 ASN A N 1
ATOM 594 C CA . ASN A 1 76 ? -0.44 1.263 15.875 1 84.94 76 ASN A CA 1
ATOM 595 C C . ASN A 1 76 ? -0.222 1.52 14.391 1 84.94 76 ASN A C 1
ATOM 597 O O . ASN A 1 76 ? -0.893 2.365 13.797 1 84.94 76 ASN A O 1
ATOM 601 N N . ILE A 1 77 ? 0.56 0.684 13.812 1 83.69 77 ILE A N 1
ATOM 602 C CA . ILE A 1 77 ? 1.019 0.947 12.453 1 83.69 77 ILE A CA 1
ATOM 603 C C . ILE A 1 77 ? 0.096 0.253 11.453 1 83.69 77 ILE A C 1
ATOM 605 O O . ILE A 1 77 ? 0.162 0.518 10.25 1 83.69 77 ILE A O 1
ATOM 609 N N . GLN A 1 78 ? -0.828 -0.525 11.938 1 82.69 78 GLN A N 1
ATOM 610 C CA . GLN A 1 78 ? -1.665 -1.323 11.047 1 82.69 78 GLN A CA 1
ATOM 611 C C . GLN A 1 78 ? -2.582 -0.434 10.211 1 82.69 78 GLN A C 1
ATOM 613 O O . GLN A 1 78 ? -2.938 -0.787 9.086 1 82.69 78 GLN A O 1
ATOM 618 N N . ASN A 1 79 ? -2.861 0.705 10.727 1 79.69 79 ASN A N 1
ATOM 619 C CA . ASN A 1 79 ? -3.809 1.571 10.031 1 79.69 79 ASN A CA 1
ATOM 620 C C . ASN A 1 79 ? -3.094 2.668 9.242 1 79.69 79 ASN A C 1
ATOM 622 O O . ASN A 1 79 ? -3.738 3.561 8.688 1 79.69 79 ASN A O 1
ATOM 626 N N . SER A 1 80 ? -1.837 2.627 9.141 1 82.88 80 SER A N 1
ATOM 627 C CA . SER A 1 80 ? -1.058 3.738 8.609 1 82.88 80 SER A CA 1
ATOM 628 C C . SER A 1 80 ? -1.33 3.943 7.125 1 82.88 80 SER A C 1
ATOM 630 O O . SER A 1 80 ? -1.338 5.074 6.641 1 82.88 80 SER A O 1
ATOM 632 N N . LEU A 1 81 ? -1.653 2.83 6.43 1 88 81 LEU A N 1
ATOM 633 C CA . LEU A 1 81 ? -1.823 2.941 4.984 1 88 81 LEU A CA 1
ATOM 634 C C . LEU A 1 81 ? -3.299 3.055 4.617 1 88 81 LEU A C 1
ATOM 636 O O . LEU A 1 81 ? -3.641 3.242 3.447 1 88 81 LEU A O 1
ATOM 640 N N . LEU A 1 82 ? -4.16 3.025 5.59 1 86.06 82 LEU A N 1
ATOM 641 C CA . LEU A 1 82 ? -5.598 3.016 5.34 1 86.06 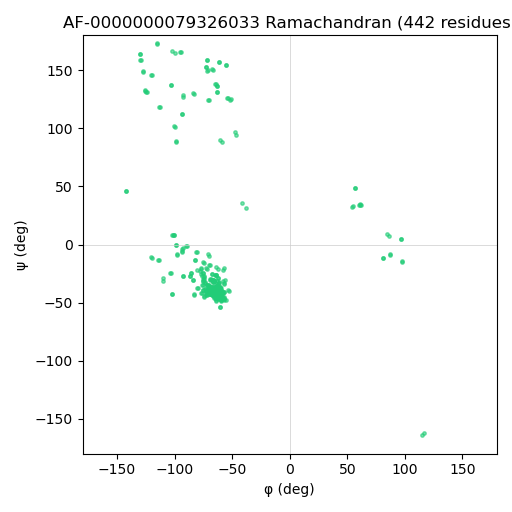82 LEU A CA 1
ATOM 642 C C . LEU A 1 82 ? -6.023 4.27 4.582 1 86.06 82 LEU A C 1
ATOM 644 O O . LEU A 1 82 ? -6.574 4.18 3.482 1 86.06 82 LEU A O 1
ATOM 648 N N . GLU A 1 83 ? -5.676 5.43 5.105 1 85 83 GLU A N 1
ATOM 649 C CA . GLU A 1 83 ? -6.125 6.684 4.512 1 85 83 GLU A CA 1
ATOM 650 C C . GLU A 1 83 ? -5.406 6.965 3.197 1 85 83 GLU A C 1
ATOM 652 O O . GLU A 1 83 ? -6.039 7.297 2.193 1 85 83 GLU A O 1
ATOM 657 N N . PRO A 1 84 ? -4.129 6.727 3.158 1 87.88 84 PRO A N 1
ATOM 658 C CA . PRO A 1 84 ? -3.43 6.973 1.896 1 87.88 84 PRO A CA 1
ATOM 659 C C . PRO A 1 84 ? -3.947 6.098 0.755 1 87.88 84 PRO A C 1
ATOM 661 O O . PRO A 1 84 ? -4.145 6.586 -0.36 1 87.88 84 PRO A O 1
ATOM 664 N N . LEU A 1 85 ? -4.195 4.883 0.97 1 87.88 85 LEU A N 1
ATOM 665 C CA . LEU A 1 85 ? -4.664 3.984 -0.078 1 87.88 85 LEU A CA 1
ATOM 666 C C . LEU A 1 85 ? -6.094 4.324 -0.485 1 87.88 85 LEU A C 1
ATOM 668 O O . LEU A 1 85 ? -6.449 4.215 -1.66 1 87.88 85 LEU A O 1
ATOM 672 N N . SER A 1 86 ? -6.883 4.73 0.482 1 86.94 86 SER A N 1
ATOM 673 C CA . SER A 1 86 ? -8.242 5.164 0.17 1 86.94 86 SER A CA 1
ATOM 674 C C . SER A 1 86 ? -8.234 6.367 -0.766 1 86.94 86 SER A C 1
ATOM 676 O O . SER A 1 86 ? -9.062 6.461 -1.672 1 86.94 86 SER A O 1
ATOM 678 N N . ILE A 1 87 ? -7.352 7.254 -0.572 1 88 87 ILE A N 1
ATOM 679 C CA . ILE A 1 87 ? -7.234 8.453 -1.39 1 88 87 ILE A CA 1
ATOM 680 C C . ILE A 1 87 ? -6.785 8.078 -2.801 1 88 87 ILE A C 1
ATOM 682 O O . ILE A 1 87 ? -7.309 8.602 -3.785 1 88 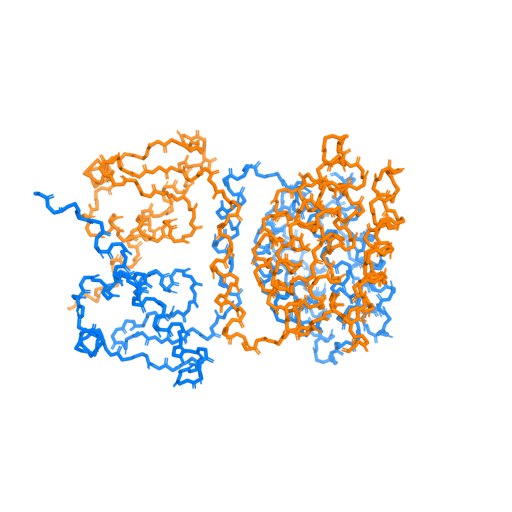87 ILE A O 1
ATOM 686 N N . VAL A 1 88 ? -5.867 7.18 -2.844 1 88.81 88 VAL A N 1
ATOM 687 C CA . VAL A 1 88 ? -5.406 6.707 -4.145 1 88.81 88 VAL A CA 1
ATOM 688 C C . VAL A 1 88 ? -6.574 6.09 -4.91 1 88.81 88 VAL A C 1
ATOM 690 O O . VAL A 1 88 ? -6.773 6.387 -6.09 1 88.81 88 VAL A O 1
ATOM 693 N N . PHE A 1 89 ? -7.312 5.27 -4.219 1 87.94 89 PHE A N 1
ATOM 694 C CA . PHE A 1 89 ? -8.469 4.625 -4.828 1 87.94 89 PHE A CA 1
ATOM 695 C C . PHE A 1 89 ? -9.453 5.664 -5.352 1 87.94 89 PHE A C 1
ATOM 697 O O . PHE A 1 89 ? -9.953 5.543 -6.473 1 87.94 89 PHE A O 1
ATOM 704 N N . LEU A 1 90 ? -9.641 6.656 -4.586 1 86.12 90 LEU A N 1
ATOM 705 C CA . LEU A 1 90 ? -10.57 7.73 -4.914 1 86.12 90 LEU A CA 1
ATOM 706 C C . LEU A 1 90 ? -10.102 8.5 -6.145 1 86.12 90 LEU A C 1
ATOM 708 O O . LEU A 1 90 ? -10.883 8.719 -7.078 1 86.12 90 LEU A O 1
ATOM 712 N N . LEU A 1 91 ? -8.898 8.836 -6.203 1 88.44 91 LEU A N 1
ATOM 713 C CA . LEU A 1 91 ? -8.375 9.688 -7.262 1 88.44 91 LEU A CA 1
ATOM 714 C C . LEU A 1 91 ? -8.266 8.93 -8.578 1 88.44 91 LEU A C 1
ATOM 716 O O . LEU A 1 91 ? -8.43 9.508 -9.648 1 88.44 91 LEU A O 1
ATOM 720 N N . LEU A 1 92 ? -8 7.668 -8.43 1 86.69 92 LEU A N 1
ATOM 721 C CA . LEU A 1 92 ? -7.875 6.852 -9.625 1 86.69 92 LEU A CA 1
ATOM 722 C C . LEU A 1 92 ? -9.242 6.555 -10.234 1 86.69 92 LEU A C 1
ATOM 724 O O . LEU A 1 92 ? -9.344 6.188 -11.406 1 86.69 92 LEU A O 1
ATOM 728 N N . GLY A 1 93 ? -10.281 6.809 -9.43 1 83 93 GLY A N 1
ATOM 729 C CA . GLY A 1 93 ? -11.594 6.383 -9.898 1 83 93 GLY A CA 1
ATOM 730 C C . GLY A 1 93 ? -11.688 4.887 -10.117 1 83 93 GLY A C 1
ATOM 731 O O . GLY A 1 93 ? -12.297 4.434 -11.094 1 83 93 GLY A O 1
ATOM 732 N N . SER A 1 94 ? -10.977 4.168 -9.273 1 78.94 94 SER A N 1
ATOM 733 C CA . SER A 1 94 ? -10.953 2.717 -9.406 1 78.94 94 SER A CA 1
ATOM 734 C C . SER A 1 94 ? -12.312 2.111 -9.094 1 78.94 94 SER A C 1
ATOM 736 O O . SER A 1 94 ? -13.102 2.695 -8.344 1 78.94 94 SER A O 1
ATOM 738 N N . LYS A 1 95 ? -12.531 0.964 -9.758 1 83.81 95 LYS A N 1
ATOM 739 C CA . LYS A 1 95 ? -13.789 0.24 -9.617 1 83.81 95 LYS A CA 1
ATOM 740 C C . LYS A 1 95 ? -13.625 -0.97 -8.695 1 83.81 95 LYS A C 1
ATOM 742 O O . LYS A 1 95 ? -12.508 -1.339 -8.344 1 83.81 95 LYS A O 1
ATOM 747 N N . SER A 1 96 ? -14.703 -1.512 -8.297 1 82.31 96 SER A N 1
ATOM 748 C CA . SER A 1 96 ? -14.719 -2.676 -7.418 1 82.31 96 SER A CA 1
ATOM 749 C C . SER A 1 96 ? -13.953 -3.844 -8.031 1 82.31 96 SER A C 1
ATOM 751 O O . SER A 1 96 ? -13.32 -4.621 -7.309 1 82.31 96 SER A O 1
ATOM 753 N N . GLU A 1 97 ? -13.953 -3.936 -9.328 1 87.94 97 GLU A N 1
ATOM 754 C CA . GLU A 1 97 ? -13.25 -5.008 -10.023 1 87.94 97 GLU A CA 1
ATOM 755 C C . GLU A 1 97 ? -11.742 -4.895 -9.836 1 87.94 97 GLU A C 1
ATOM 757 O O . GLU A 1 97 ? -11.031 -5.906 -9.836 1 87.94 97 GLU A O 1
ATOM 762 N N . ASP A 1 98 ? -11.242 -3.688 -9.695 1 92 98 ASP A N 1
ATOM 763 C CA . ASP A 1 98 ? -9.82 -3.469 -9.461 1 92 98 ASP A CA 1
ATOM 764 C C . ASP A 1 98 ? -9.391 -4.039 -8.109 1 92 98 ASP A C 1
ATOM 766 O O . ASP A 1 98 ? -8.273 -4.527 -7.957 1 92 98 ASP A O 1
ATOM 770 N N . ILE A 1 99 ? -10.336 -3.979 -7.219 1 91.44 99 ILE A N 1
ATOM 771 C CA . ILE A 1 99 ? -10.055 -4.484 -5.879 1 91.44 99 ILE A CA 1
ATOM 772 C C . ILE A 1 99 ? -9.977 -6.008 -5.91 1 91.44 99 ILE A C 1
ATOM 774 O O . ILE A 1 99 ? -9.086 -6.605 -5.297 1 91.44 99 ILE A O 1
ATOM 778 N N . LEU A 1 100 ? -10.93 -6.559 -6.625 1 92.75 100 LEU A N 1
ATOM 779 C CA . LEU A 1 100 ? -10.906 -8.016 -6.754 1 92.75 100 LEU A CA 1
ATOM 780 C C . LEU A 1 100 ? -9.625 -8.477 -7.441 1 92.75 100 LEU A C 1
ATOM 782 O O . LEU A 1 100 ? -9 -9.445 -7.008 1 92.75 100 LEU A O 1
ATOM 786 N N . GLU A 1 101 ? -9.25 -7.805 -8.453 1 94.94 101 GLU A N 1
ATOM 787 C CA . GLU A 1 101 ? -8.016 -8.133 -9.164 1 94.94 101 GLU A CA 1
ATOM 788 C C . GLU A 1 101 ? -6.797 -7.984 -8.258 1 94.94 101 GLU A C 1
ATOM 790 O O . GLU A 1 101 ? -5.891 -8.82 -8.289 1 94.94 101 GLU A O 1
ATOM 795 N N . LEU A 1 102 ? -6.73 -6.957 -7.469 1 95.56 102 LEU A N 1
ATOM 796 C CA . LEU A 1 102 ? -5.66 -6.754 -6.496 1 95.56 102 LEU A CA 1
ATOM 797 C C . LEU A 1 102 ? -5.613 -7.902 -5.492 1 95.56 102 LEU A C 1
ATOM 799 O O . LEU A 1 102 ? -4.539 -8.414 -5.176 1 95.56 102 LEU A O 1
ATOM 803 N N . ARG A 1 103 ? -6.766 -8.32 -4.996 1 95.94 103 ARG A N 1
ATOM 804 C CA . ARG A 1 103 ? -6.852 -9.445 -4.074 1 95.94 103 ARG A CA 1
ATOM 805 C C . ARG A 1 103 ? -6.285 -10.719 -4.703 1 95.94 103 ARG A C 1
ATOM 807 O O . ARG A 1 103 ? -5.535 -11.453 -4.055 1 95.94 103 ARG A O 1
ATOM 814 N N . LYS A 1 104 ? -6.609 -10.945 -5.949 1 96.44 104 LYS A N 1
ATOM 815 C CA . LYS A 1 104 ? -6.141 -12.133 -6.656 1 96.44 104 LYS A CA 1
ATOM 816 C C . LYS A 1 104 ? -4.621 -12.125 -6.797 1 96.44 104 LYS A C 1
ATOM 818 O O . LYS A 1 104 ? -3.992 -13.18 -6.863 1 96.44 104 LYS A O 1
ATOM 823 N N . VAL A 1 105 ? -4.098 -10.945 -6.789 1 97.56 105 VAL A N 1
ATOM 824 C CA . VAL A 1 105 ? -2.652 -10.797 -6.914 1 97.56 105 VAL A CA 1
ATOM 825 C C . VAL A 1 105 ? -1.986 -11.07 -5.566 1 97.56 105 VAL A C 1
ATOM 827 O O . VAL A 1 105 ? -0.96 -11.75 -5.5 1 97.56 105 VAL A O 1
ATOM 830 N N . ILE A 1 106 ? -2.531 -10.688 -4.457 1 97.75 106 ILE A N 1
ATOM 831 C CA . ILE A 1 106 ? -1.83 -10.641 -3.18 1 97.75 106 ILE A CA 1
ATOM 832 C C . ILE A 1 106 ? -2.227 -11.844 -2.328 1 97.75 106 ILE A C 1
ATOM 834 O O . ILE A 1 106 ? -1.369 -12.508 -1.747 1 97.75 106 ILE A O 1
ATOM 838 N N . GLU A 1 107 ? -3.459 -12.203 -2.275 1 97.94 107 GLU A N 1
ATOM 839 C CA . GLU A 1 107 ? -3.996 -13.039 -1.208 1 97.94 107 GLU A CA 1
ATOM 840 C C . GLU A 1 107 ? -3.576 -14.5 -1.388 1 97.94 107 GLU A C 1
ATOM 842 O O . GLU A 1 107 ? -3.273 -15.188 -0.412 1 97.94 107 GLU A O 1
ATOM 847 N N . PRO A 1 108 ? -3.553 -15.008 -2.676 1 98.31 108 PRO A N 1
ATOM 848 C CA . PRO A 1 108 ? -3.17 -16.406 -2.793 1 98.31 108 PRO A CA 1
ATOM 849 C C . PRO A 1 108 ? -1.757 -16.688 -2.283 1 98.31 108 PRO A C 1
ATOM 851 O O . PRO A 1 108 ? -1.553 -17.594 -1.469 1 98.31 108 PRO A O 1
ATOM 854 N N . GLU A 1 109 ? -0.82 -15.867 -2.67 1 97.88 109 GLU A N 1
ATOM 855 C CA . GLU A 1 109 ? 0.554 -16.062 -2.223 1 97.88 109 GLU A CA 1
ATOM 856 C C . GLU A 1 109 ? 0.704 -15.758 -0.736 1 97.88 109 GLU A C 1
ATOM 858 O O . GLU A 1 109 ? 1.506 -16.375 -0.042 1 97.88 109 GLU A O 1
ATOM 863 N N . THR A 1 110 ? -0.039 -14.789 -0.284 1 98.38 110 THR A N 1
ATOM 864 C CA . THR A 1 110 ? -0.071 -14.508 1.146 1 98.38 110 THR A CA 1
ATOM 865 C C . THR A 1 110 ? -0.534 -15.727 1.932 1 98.38 110 THR A C 1
ATOM 867 O O . THR A 1 110 ? 0.041 -16.062 2.973 1 98.38 110 THR A O 1
ATOM 870 N N . ALA A 1 111 ? -1.548 -16.422 1.406 1 98.69 111 ALA A N 1
ATOM 871 C CA . ALA A 1 111 ? -2.055 -17.625 2.061 1 98.69 111 ALA A CA 1
ATOM 872 C C . ALA A 1 111 ? -1.005 -18.719 2.066 1 98.69 111 ALA A C 1
ATOM 874 O O . ALA A 1 111 ? -0.88 -19.469 3.043 1 98.69 111 ALA A O 1
ATOM 875 N N . ALA A 1 112 ? -0.261 -18.797 0.99 1 98.56 112 ALA A N 1
ATOM 876 C CA . ALA A 1 112 ? 0.819 -19.781 0.937 1 98.56 112 ALA A CA 1
ATOM 877 C C . ALA A 1 112 ? 1.857 -19.516 2.023 1 98.56 112 ALA A C 1
ATOM 879 O O . ALA A 1 112 ? 2.297 -20.438 2.713 1 98.56 112 ALA A O 1
ATOM 880 N N . LEU A 1 113 ? 2.244 -18.266 2.201 1 97.94 113 LEU A N 1
ATOM 881 C CA . LEU A 1 113 ? 3.178 -17.875 3.25 1 97.94 113 LEU A CA 1
ATOM 882 C C . LEU A 1 113 ? 2.588 -18.125 4.633 1 97.94 113 LEU A C 1
ATOM 884 O O . LEU A 1 113 ? 3.279 -18.625 5.523 1 97.94 113 LEU A O 1
ATOM 888 N N . ALA A 1 114 ? 1.335 -17.812 4.777 1 98.69 114 ALA A N 1
ATOM 889 C CA . ALA A 1 114 ? 0.646 -18.016 6.047 1 98.69 114 ALA A CA 1
ATOM 890 C C . ALA A 1 114 ? 0.636 -19.484 6.438 1 98.69 114 ALA A C 1
ATOM 892 O O . ALA A 1 114 ? 0.801 -19.828 7.613 1 98.69 114 ALA A O 1
ATOM 893 N N . ALA A 1 115 ? 0.405 -20.328 5.434 1 98.69 115 ALA A N 1
ATOM 894 C CA . ALA A 1 115 ? 0.366 -21.766 5.703 1 98.69 115 ALA A CA 1
ATOM 895 C C . ALA A 1 115 ? 1.671 -22.234 6.336 1 98.69 115 ALA A C 1
ATOM 897 O O . ALA A 1 115 ? 1.665 -23.109 7.203 1 98.69 115 ALA A O 1
ATOM 898 N N . LYS A 1 116 ? 2.746 -21.625 5.961 1 97.69 116 LYS A N 1
ATOM 899 C CA . LYS A 1 116 ? 4.059 -22.016 6.473 1 97.69 116 LYS A CA 1
ATOM 900 C C . LYS A 1 116 ? 4.25 -21.516 7.906 1 97.69 116 LYS A C 1
ATOM 902 O O . LYS A 1 116 ? 4.922 -22.172 8.711 1 97.69 116 LYS A O 1
ATOM 907 N N . ASN A 1 117 ? 3.648 -20.453 8.258 1 97.88 117 ASN A N 1
ATOM 908 C CA . ASN A 1 117 ? 4.031 -19.734 9.477 1 97.88 117 ASN A CA 1
ATOM 909 C C . ASN A 1 117 ? 2.922 -19.781 10.523 1 97.88 117 ASN A C 1
ATOM 911 O O . ASN A 1 117 ? 3.15 -19.469 11.695 1 97.88 117 ASN A O 1
ATOM 915 N N . ILE A 1 118 ? 1.732 -20.172 10.188 1 98.5 118 ILE A N 1
ATOM 916 C CA . ILE A 1 118 ? 0.548 -20 11.023 1 98.5 118 ILE A CA 1
ATOM 917 C C . ILE A 1 118 ? 0.692 -20.812 12.305 1 98.5 118 ILE A C 1
ATOM 919 O O . ILE A 1 118 ? 1.202 -21.938 12.281 1 98.5 118 ILE A O 1
ATOM 923 N N . THR A 1 119 ? 0.292 -20.203 13.344 1 98.38 119 THR A N 1
ATOM 924 C CA . THR A 1 119 ? 0.332 -20.859 14.648 1 98.38 119 THR A CA 1
ATOM 925 C C . THR A 1 119 ? -1.02 -21.484 14.977 1 98.38 119 THR A C 1
ATOM 927 O O . THR A 1 119 ? -2.029 -21.172 14.344 1 98.38 119 THR A O 1
ATOM 930 N N . ASN A 1 120 ? -0.988 -22.297 15.938 1 98.25 120 ASN A N 1
ATOM 931 C CA . ASN A 1 120 ? -2.23 -22.906 16.391 1 98.25 120 ASN A CA 1
ATOM 932 C C . ASN A 1 120 ? -3.215 -21.875 16.906 1 98.25 120 ASN A C 1
ATOM 934 O O . ASN A 1 120 ? -4.422 -21.984 16.688 1 98.25 120 ASN A O 1
ATOM 938 N N . GLU A 1 121 ? -2.734 -20.891 17.562 1 98.44 121 GLU A N 1
ATOM 939 C CA . GLU A 1 121 ? -3.586 -19.828 18.078 1 98.44 121 GLU A CA 1
ATOM 940 C C . GLU A 1 121 ? -4.281 -19.078 16.938 1 98.44 121 GLU A C 1
ATOM 942 O O . GLU A 1 121 ? -5.473 -18.781 17.031 1 98.44 121 GLU A O 1
ATOM 947 N N . GLN A 1 122 ? -3.564 -18.828 15.922 1 98.38 122 GLN A N 1
ATOM 948 C CA . GLN A 1 122 ? -4.121 -18.141 14.766 1 98.38 122 GLN A CA 1
ATOM 949 C C . GLN A 1 122 ? -5.145 -19 14.039 1 98.38 122 GLN A C 1
ATOM 951 O O . GLN A 1 122 ? -6.152 -18.5 13.539 1 98.38 122 GLN A O 1
ATOM 956 N N . LEU A 1 123 ? -4.855 -20.281 14 1 98.5 123 LEU A N 1
ATOM 957 C CA . LEU A 1 123 ? -5.801 -21.219 13.391 1 98.5 123 LEU A CA 1
ATOM 958 C C . LEU A 1 123 ? -7.121 -21.219 14.156 1 98.5 123 LEU A C 1
ATOM 960 O O . LEU A 1 123 ? -8.195 -21.234 13.547 1 98.5 123 LEU A O 1
ATOM 964 N N . ILE A 1 124 ? -7.02 -21.172 15.453 1 98.44 124 ILE A N 1
ATOM 965 C CA . ILE A 1 124 ? -8.203 -21.156 16.297 1 98.44 124 ILE A CA 1
ATOM 966 C C . ILE A 1 124 ? -8.984 -19.859 16.078 1 98.44 124 ILE A C 1
ATOM 968 O O . ILE A 1 124 ? -10.211 -19.891 15.938 1 98.44 124 ILE A O 1
ATOM 972 N N . GLU A 1 125 ? -8.289 -18.766 15.984 1 98.25 125 GLU A N 1
ATOM 973 C CA . GLU A 1 125 ? -8.922 -17.469 15.734 1 98.25 125 GLU A CA 1
ATOM 974 C C . GLU A 1 125 ? -9.633 -17.453 14.383 1 98.25 125 GLU A C 1
ATOM 976 O O . GLU A 1 125 ? -10.742 -16.922 14.266 1 98.25 125 GLU A O 1
ATOM 981 N N . LEU A 1 126 ? -9.031 -18.047 13.406 1 98.31 126 LEU A N 1
ATOM 982 C CA . LEU A 1 126 ? -9.625 -18.109 12.078 1 98.31 126 LEU A CA 1
ATOM 983 C C . LEU A 1 126 ? -10.883 -18.969 12.078 1 98.31 126 LEU A C 1
ATOM 985 O O . LEU A 1 126 ? -11.875 -18.625 11.43 1 98.31 126 LEU A O 1
ATOM 989 N N . LYS A 1 127 ? -10.797 -20.016 12.797 1 97.75 127 LYS A N 1
ATOM 990 C CA . LYS A 1 127 ? -11.969 -20.875 12.914 1 97.75 127 LYS A CA 1
ATOM 991 C C . LYS A 1 127 ? -13.133 -20.141 13.578 1 97.75 127 LYS A C 1
ATOM 993 O O . LYS A 1 127 ? -14.281 -20.266 13.148 1 97.75 127 LYS A O 1
ATOM 998 N N . GLU A 1 128 ? -12.812 -19.391 14.586 1 98 128 GLU A N 1
ATOM 999 C CA . GLU A 1 128 ? -13.828 -18.594 15.266 1 98 128 GLU A CA 1
ATOM 1000 C C . GLU A 1 128 ? -14.453 -17.578 14.32 1 98 128 GLU A C 1
ATOM 1002 O O . GLU A 1 128 ? -15.672 -17.375 14.336 1 98 128 GLU A O 1
ATOM 1007 N N . LEU A 1 129 ? -13.648 -16.938 13.5 1 97.19 129 LEU A N 1
ATOM 1008 C CA . LEU A 1 129 ? -14.156 -15.984 12.523 1 97.19 129 LEU A CA 1
ATOM 1009 C C . LEU A 1 129 ? -15.055 -16.688 11.5 1 97.19 129 LEU A C 1
ATOM 1011 O O . LEU A 1 129 ? -16.109 -16.156 11.148 1 97.19 129 LEU A O 1
ATOM 1015 N N . MET A 1 130 ? -14.633 -17.859 11.062 1 95.06 130 MET A N 1
ATOM 1016 C CA . MET A 1 130 ? -15.422 -18.641 10.109 1 95.06 130 MET A CA 1
ATOM 1017 C C . MET A 1 130 ? -16.781 -19 10.703 1 95.06 130 MET A C 1
ATOM 1019 O O . MET A 1 130 ? -17.812 -18.891 10.023 1 95.06 130 MET A O 1
ATOM 1023 N N . ASP A 1 131 ? -16.75 -19.391 11.961 1 95.06 131 ASP A N 1
ATOM 1024 C CA . ASP A 1 131 ? -18 -19.75 12.633 1 95.06 131 ASP A CA 1
ATOM 1025 C C . ASP A 1 131 ? -18.922 -18.547 12.766 1 95.06 131 ASP A C 1
ATOM 1027 O O . ASP A 1 131 ? -20.125 -18.656 12.547 1 95.06 131 ASP A O 1
ATOM 1031 N N . GLU A 1 132 ? -18.375 -17.422 13.094 1 95.19 132 GLU A N 1
ATOM 1032 C CA . GLU A 1 132 ? -19.156 -16.188 13.18 1 95.19 132 GLU A CA 1
ATOM 1033 C C . GLU A 1 132 ? -19.766 -15.828 11.828 1 95.19 132 GLU A C 1
ATOM 1035 O O . GLU A 1 132 ? -20.922 -15.414 11.75 1 95.19 132 GLU A O 1
ATOM 1040 N N . LEU A 1 133 ? -18.922 -16 10.812 1 92.19 133 LEU A N 1
ATOM 1041 C CA . LEU A 1 133 ? -19.375 -15.711 9.453 1 92.19 133 LEU A CA 1
ATOM 1042 C C . LEU A 1 133 ? -20.531 -16.609 9.062 1 92.19 133 LEU A C 1
ATOM 1044 O O . LEU A 1 133 ? -21.547 -16.141 8.523 1 92.19 133 LEU A O 1
ATOM 1048 N N . ASN A 1 134 ? -20.406 -17.828 9.43 1 89.44 134 ASN A N 1
ATOM 1049 C CA . ASN A 1 134 ? -21.406 -18.828 9.062 1 89.44 134 ASN A CA 1
ATOM 1050 C C . ASN A 1 134 ? -22.703 -18.625 9.852 1 89.44 134 ASN A C 1
ATOM 1052 O O . ASN A 1 134 ? -23.781 -19.031 9.391 1 89.44 134 ASN A O 1
ATOM 1056 N N . ASN A 1 135 ? -22.625 -17.969 10.922 1 91.06 135 ASN A N 1
ATOM 1057 C CA . ASN A 1 135 ? -23.781 -17.828 11.797 1 91.06 135 ASN A CA 1
ATOM 1058 C C . ASN A 1 135 ? -24.438 -16.453 11.648 1 91.06 135 ASN A C 1
ATOM 1060 O O . ASN A 1 135 ? -25.297 -16.078 12.453 1 91.06 135 ASN A O 1
ATOM 1064 N N . ASN A 1 136 ? -23.984 -15.727 10.695 1 89.56 136 ASN A N 1
ATOM 1065 C CA . ASN A 1 136 ? -24.562 -14.406 10.445 1 89.56 136 ASN A CA 1
ATOM 1066 C C . ASN A 1 136 ? -25.156 -14.312 9.047 1 89.56 136 ASN A C 1
ATOM 1068 O O . ASN A 1 136 ? -24.672 -14.945 8.109 1 89.56 136 ASN A O 1
ATOM 1072 N N . SER A 1 137 ? -26.25 -13.531 9 1 84.31 137 SER A N 1
ATOM 1073 C CA . SER A 1 137 ? -26.906 -13.391 7.703 1 84.31 137 SER A CA 1
ATOM 1074 C C . SER A 1 137 ? -26.938 -11.938 7.254 1 84.31 137 SER A C 1
ATOM 1076 O O . SER A 1 137 ? -27.312 -11.641 6.121 1 84.31 137 SER A O 1
ATOM 1078 N N . ASP A 1 138 ? -26.609 -11.078 8.141 1 88.06 138 ASP A N 1
ATOM 1079 C CA . ASP A 1 138 ? -26.562 -9.664 7.789 1 88.06 138 ASP A CA 1
ATOM 1080 C C . ASP A 1 138 ? -25.391 -9.359 6.855 1 88.06 138 ASP A C 1
ATOM 1082 O O . ASP A 1 138 ? -24.25 -9.648 7.18 1 88.06 138 ASP A O 1
ATOM 1086 N N . ALA A 1 139 ? -25.734 -8.773 5.723 1 84.81 139 ALA A N 1
ATOM 1087 C CA . ALA A 1 139 ? -24.734 -8.555 4.672 1 84.81 139 ALA A CA 1
ATOM 1088 C C . ALA A 1 139 ? -23.578 -7.695 5.18 1 84.81 139 ALA A C 1
ATOM 1090 O O . ALA A 1 139 ? -22.422 -7.949 4.855 1 84.81 139 ALA A O 1
ATOM 1091 N N . GLU A 1 140 ? -23.859 -6.723 5.938 1 88.19 140 GLU A N 1
ATOM 1092 C CA . GLU A 1 140 ? -22.844 -5.812 6.461 1 88.19 140 GLU A CA 1
ATOM 1093 C C . GLU A 1 140 ? -21.938 -6.52 7.469 1 88.19 140 GLU A C 1
ATOM 1095 O O . GLU A 1 140 ? -20.719 -6.363 7.43 1 88.19 140 GLU A O 1
ATOM 1100 N N . ILE A 1 141 ? -22.547 -7.293 8.312 1 90.81 141 ILE A N 1
ATOM 1101 C CA . ILE A 1 141 ? -21.781 -8.023 9.328 1 90.81 141 ILE A CA 1
ATOM 1102 C C . ILE A 1 141 ? -20.922 -9.094 8.664 1 90.81 141 ILE A C 1
ATOM 1104 O O . ILE A 1 141 ? -19.75 -9.258 9.016 1 90.81 141 ILE A O 1
ATOM 1108 N N . CYS A 1 142 ? -21.469 -9.781 7.68 1 90.88 142 CYS A N 1
ATOM 1109 C CA . CYS A 1 142 ? -20.719 -10.812 6.957 1 90.88 142 CYS A CA 1
ATOM 1110 C C . CYS A 1 142 ? -19.516 -10.211 6.242 1 90.88 142 CYS A C 1
ATOM 1112 O O . CYS A 1 142 ? -18.438 -10.789 6.258 1 90.88 142 CYS A O 1
ATOM 1114 N N . ALA A 1 143 ? -19.719 -9.023 5.66 1 90.56 143 ALA A N 1
ATOM 1115 C CA . ALA A 1 143 ? -18.625 -8.352 4.965 1 90.56 143 ALA A CA 1
ATOM 1116 C C . ALA A 1 143 ? -17.516 -7.98 5.934 1 90.56 143 ALA A C 1
ATOM 1118 O O . ALA A 1 143 ? -16.328 -8.148 5.621 1 90.56 143 ALA A O 1
ATOM 1119 N N . SER A 1 144 ? -17.891 -7.574 7.113 1 93.06 144 SER A N 1
ATOM 1120 C CA . SER A 1 144 ? -16.922 -7.18 8.133 1 93.06 144 SER A CA 1
ATOM 1121 C C . SER A 1 144 ? -16.125 -8.383 8.633 1 93.06 144 SER A C 1
ATOM 1123 O O . SER A 1 144 ? -14.906 -8.305 8.812 1 93.06 144 SER A O 1
ATOM 1125 N N . ILE A 1 145 ? -16.766 -9.484 8.805 1 94.06 145 ILE A N 1
ATOM 1126 C CA . ILE A 1 145 ? -16.125 -10.695 9.305 1 94.06 145 ILE A CA 1
ATOM 1127 C C . ILE A 1 145 ? -15.227 -11.289 8.211 1 94.06 145 ILE A C 1
ATOM 1129 O O . ILE A 1 145 ? -14.125 -11.758 8.492 1 94.06 145 ILE A O 1
ATOM 1133 N N . ASP A 1 146 ? -15.695 -11.258 6.984 1 93.75 146 ASP A N 1
ATOM 1134 C CA . ASP A 1 146 ? -14.922 -11.766 5.855 1 93.75 146 ASP A CA 1
ATOM 1135 C C . ASP A 1 146 ? -13.602 -11.008 5.707 1 93.75 146 ASP A C 1
ATOM 1137 O O . ASP A 1 146 ? -12.547 -11.617 5.527 1 93.75 146 ASP A O 1
ATOM 1141 N N . LYS A 1 147 ? -13.68 -9.734 5.805 1 93.06 147 LYS A N 1
ATOM 1142 C CA . LYS A 1 147 ? -12.461 -8.93 5.73 1 93.06 147 LYS A CA 1
ATOM 1143 C C . LYS A 1 147 ? -11.492 -9.289 6.855 1 93.06 147 LYS A C 1
ATOM 1145 O O . LYS A 1 147 ? -10.281 -9.367 6.637 1 93.06 147 LYS A O 1
ATOM 1150 N N . LYS A 1 148 ? -11.984 -9.523 8.07 1 94.88 148 LYS A N 1
ATOM 1151 C CA . LYS A 1 148 ? -11.148 -9.898 9.203 1 94.88 148 LYS A CA 1
ATOM 1152 C C . LYS A 1 148 ? -10.477 -11.258 8.969 1 94.88 148 LYS A C 1
ATOM 1154 O O . LYS A 1 148 ? -9.328 -11.461 9.352 1 94.88 148 LYS A O 1
ATOM 1159 N N . PHE A 1 149 ? -11.25 -12.164 8.336 1 96.75 149 PHE A N 1
ATOM 1160 C CA . PHE A 1 149 ? -10.742 -13.492 8.016 1 96.75 149 PHE A CA 1
ATOM 1161 C C . PHE A 1 149 ? -9.516 -13.391 7.113 1 96.75 149 PHE A C 1
ATOM 1163 O O . PHE A 1 149 ? -8.461 -13.953 7.422 1 96.75 149 PHE A O 1
ATOM 1170 N N . HIS A 1 150 ? -9.609 -12.602 6.09 1 96.19 150 HIS A N 1
ATOM 1171 C CA . HIS A 1 150 ? -8.516 -12.469 5.137 1 96.19 150 HIS A CA 1
ATOM 1172 C C . HIS A 1 150 ? -7.348 -11.695 5.742 1 96.19 150 HIS A C 1
ATOM 1174 O O . HIS A 1 150 ? -6.184 -12 5.473 1 96.19 150 HIS A O 1
ATOM 1180 N N . TYR A 1 151 ? -7.656 -10.742 6.555 1 95.31 151 TYR A N 1
ATOM 1181 C CA . TYR A 1 151 ? -6.602 -9.992 7.223 1 95.31 151 TYR A CA 1
ATOM 1182 C C . TYR A 1 151 ? -5.832 -10.883 8.195 1 95.31 151 TYR A C 1
ATOM 1184 O O . TYR A 1 151 ? -4.609 -10.766 8.305 1 95.31 151 TYR A O 1
ATOM 1192 N N . LYS A 1 152 ? -6.559 -11.719 8.891 1 97.25 152 LYS A N 1
ATOM 1193 C CA . LYS A 1 152 ? -5.902 -12.633 9.82 1 97.25 152 LYS A CA 1
ATOM 1194 C C . LYS A 1 152 ? -4.938 -13.562 9.086 1 97.25 152 LYS A C 1
ATOM 1196 O O . LYS A 1 152 ? -3.869 -13.891 9.602 1 97.25 152 LYS A O 1
ATOM 1201 N N . ILE A 1 153 ? -5.32 -13.969 7.922 1 98.25 153 ILE A N 1
ATOM 1202 C CA . ILE A 1 153 ? -4.43 -14.773 7.098 1 98.25 153 ILE A CA 1
ATOM 1203 C C . ILE A 1 153 ? -3.18 -13.977 6.75 1 98.25 153 ILE A C 1
ATOM 1205 O O . ILE A 1 153 ? -2.062 -14.492 6.82 1 98.25 153 ILE A O 1
ATOM 1209 N N . ALA A 1 154 ? -3.355 -12.711 6.398 1 97.5 154 ALA A N 1
ATOM 1210 C CA . ALA A 1 154 ? -2.217 -11.844 6.102 1 97.5 154 ALA A CA 1
ATOM 1211 C C . ALA A 1 154 ? -1.301 -11.711 7.316 1 97.5 154 ALA A C 1
ATOM 1213 O O . ALA A 1 154 ? -0.075 -11.75 7.184 1 97.5 154 ALA A O 1
ATOM 1214 N N . GLN A 1 155 ? -1.887 -11.594 8.469 1 96.5 155 GLN A N 1
ATOM 1215 C CA . GLN A 1 155 ? -1.098 -11.531 9.695 1 96.5 155 GLN A CA 1
ATOM 1216 C C . GLN A 1 155 ? -0.301 -12.812 9.898 1 96.5 155 GLN A C 1
ATOM 1218 O O . GLN A 1 155 ? 0.864 -12.773 10.305 1 96.5 155 GLN A O 1
ATOM 1223 N N . ALA A 1 156 ? -0.911 -13.906 9.578 1 98.25 156 ALA A N 1
ATOM 1224 C CA . ALA A 1 156 ? -0.297 -15.211 9.789 1 98.25 156 ALA A CA 1
ATOM 1225 C C . ALA A 1 156 ? 0.874 -15.43 8.836 1 98.25 156 ALA A C 1
ATOM 1227 O O . ALA A 1 156 ? 1.695 -16.328 9.047 1 98.25 156 ALA A O 1
ATOM 1228 N N . SER A 1 157 ? 0.954 -14.633 7.758 1 97.62 157 SER A N 1
ATOM 1229 C CA . SER A 1 157 ? 2.088 -14.734 6.844 1 97.62 157 SER A CA 1
ATOM 1230 C C . SER A 1 157 ? 3.396 -14.391 7.551 1 97.62 157 SER A C 1
ATOM 1232 O O . SER A 1 157 ? 4.469 -14.82 7.125 1 97.62 157 SER A O 1
ATOM 1234 N N . GLY A 1 158 ? 3.285 -13.539 8.555 1 95.44 158 GLY A N 1
ATOM 1235 C CA . GLY A 1 158 ? 4.461 -13.109 9.297 1 95.44 158 GLY A CA 1
ATOM 1236 C C . GLY A 1 158 ? 5.156 -11.914 8.672 1 95.44 158 GLY A C 1
ATOM 1237 O O . GLY A 1 158 ? 6.113 -11.383 9.242 1 95.44 158 GLY A O 1
ATOM 1238 N N . ASN A 1 159 ? 4.797 -11.531 7.574 1 95.25 159 ASN A N 1
ATOM 1239 C CA . ASN A 1 159 ? 5.328 -10.336 6.926 1 95.25 159 ASN A CA 1
ATOM 1240 C C . ASN A 1 159 ? 4.461 -9.117 7.215 1 95.25 159 ASN A C 1
ATOM 1242 O O . ASN A 1 159 ? 3.369 -8.977 6.66 1 95.25 159 ASN A O 1
ATOM 1246 N N . HIS A 1 160 ? 4.965 -8.25 7.918 1 92.56 160 HIS A N 1
ATOM 1247 C CA . HIS A 1 160 ? 4.16 -7.145 8.43 1 92.56 160 HIS A CA 1
ATOM 1248 C C . HIS A 1 160 ? 3.867 -6.121 7.336 1 92.56 160 HIS A C 1
ATOM 1250 O O . HIS A 1 160 ? 2.881 -5.387 7.414 1 92.56 160 HIS A O 1
ATOM 1256 N N . LEU A 1 161 ? 4.691 -6.043 6.297 1 91.75 161 LEU A N 1
ATOM 1257 C CA . LEU A 1 161 ? 4.367 -5.195 5.156 1 91.75 161 LEU A CA 1
ATOM 1258 C C . LEU A 1 161 ? 3.127 -5.707 4.43 1 91.75 161 LEU A C 1
ATOM 1260 O O . LEU A 1 161 ? 2.244 -4.922 4.074 1 91.75 161 LEU A O 1
ATOM 1264 N N . ILE A 1 162 ? 3.051 -7.023 4.293 1 95.31 162 ILE A N 1
ATOM 1265 C CA . ILE A 1 162 ? 1.909 -7.648 3.635 1 95.31 162 ILE A CA 1
ATOM 1266 C C . ILE A 1 162 ? 0.64 -7.387 4.445 1 95.31 162 ILE A C 1
ATOM 1268 O O . ILE A 1 162 ? -0.375 -6.949 3.896 1 95.31 162 ILE A O 1
ATOM 1272 N N . SER A 1 163 ? 0.748 -7.625 5.746 1 95.19 163 SER A N 1
ATOM 1273 C CA . SER A 1 163 ? -0.448 -7.449 6.562 1 95.19 163 SER A CA 1
ATOM 1274 C C . SER A 1 163 ? -0.878 -5.988 6.613 1 95.19 163 SER A C 1
ATOM 1276 O O . SER A 1 163 ? -2.072 -5.688 6.672 1 95.19 163 SER A O 1
ATOM 1278 N N . ASN A 1 164 ? 0.06 -5.059 6.535 1 92.25 164 ASN A N 1
ATOM 1279 C CA . ASN A 1 164 ? -0.291 -3.641 6.52 1 92.25 164 ASN A CA 1
ATOM 1280 C C . ASN A 1 164 ? -0.988 -3.25 5.219 1 92.25 164 ASN A C 1
ATOM 1282 O O . ASN A 1 164 ? -1.974 -2.512 5.238 1 92.25 164 ASN A O 1
ATOM 1286 N N . ILE A 1 165 ? -0.529 -3.752 4.105 1 93.12 165 ILE A N 1
ATOM 1287 C CA . ILE A 1 165 ? -1.17 -3.498 2.822 1 93.12 165 ILE A CA 1
ATOM 1288 C C . ILE A 1 165 ? -2.574 -4.098 2.818 1 93.12 165 ILE A C 1
ATOM 1290 O O . ILE A 1 165 ? -3.539 -3.434 2.432 1 93.12 165 ILE A O 1
ATOM 1294 N N . MET A 1 166 ? -2.666 -5.293 3.324 1 94.44 166 MET A N 1
ATOM 1295 C CA . MET A 1 166 ? -3.961 -5.969 3.363 1 94.44 166 MET A CA 1
ATOM 1296 C C . MET A 1 166 ? -4.934 -5.23 4.273 1 94.44 166 MET A C 1
ATOM 1298 O O . MET A 1 166 ? -6.121 -5.121 3.965 1 94.44 166 MET A O 1
ATOM 1302 N N . PHE A 1 167 ? -4.461 -4.738 5.383 1 92.19 167 PHE A N 1
ATOM 1303 C CA . PHE A 1 167 ? -5.316 -3.969 6.277 1 92.19 167 PHE A CA 1
ATOM 1304 C C . PHE A 1 167 ? -5.852 -2.725 5.582 1 92.19 167 PHE A C 1
ATOM 1306 O O . PHE A 1 167 ? -7.027 -2.385 5.727 1 92.19 167 PHE A O 1
ATOM 1313 N N . SER A 1 168 ? -5.008 -2.221 4.828 1 88.56 168 SER A N 1
ATOM 1314 C CA . SER A 1 168 ? -5.348 -0.94 4.215 1 88.56 168 SER A CA 1
ATOM 1315 C C . SER A 1 168 ? -6.375 -1.111 3.104 1 88.56 168 SER A C 1
ATOM 1317 O O . SER A 1 168 ? -7.145 -0.193 2.816 1 88.56 168 SER A O 1
ATOM 1319 N N . ILE A 1 169 ? -6.406 -2.248 2.48 1 89.38 169 ILE A N 1
ATOM 1320 C CA . ILE A 1 169 ? -7.387 -2.43 1.413 1 89.38 169 ILE A CA 1
ATOM 1321 C C . ILE A 1 169 ? -8.648 -3.076 1.977 1 89.38 169 ILE A C 1
ATOM 1323 O O . ILE A 1 169 ? -9.641 -3.252 1.259 1 89.38 169 ILE A O 1
ATOM 1327 N N . SER A 1 170 ? -8.602 -3.402 3.236 1 87.06 170 SER A N 1
ATOM 1328 C CA . SER A 1 170 ? -9.68 -4.168 3.857 1 87.06 170 SER A CA 1
ATOM 1329 C C . SER A 1 170 ? -11.008 -3.422 3.777 1 87.06 170 SER A C 1
ATOM 1331 O O . SER A 1 170 ? -12.055 -4.031 3.557 1 87.06 170 SER A O 1
ATOM 1333 N N . SER A 1 171 ? -10.945 -2.102 3.934 1 82.88 171 SER A N 1
ATOM 1334 C CA . SER A 1 171 ? -12.195 -1.351 3.863 1 82.88 171 SER A CA 1
ATOM 1335 C C . SER A 1 171 ? -12.758 -1.354 2.447 1 82.88 171 SER A C 1
ATOM 1337 O O . SER A 1 171 ? -13.977 -1.373 2.26 1 82.88 171 SER A O 1
ATOM 1339 N N . LEU A 1 172 ? -11.867 -1.279 1.475 1 84.81 172 LEU A N 1
ATOM 1340 C CA . LEU A 1 172 ? -12.305 -1.354 0.084 1 84.81 172 LEU A CA 1
ATOM 1341 C C . LEU A 1 172 ? -12.875 -2.73 -0.234 1 84.81 172 LEU A C 1
ATOM 1343 O O . LEU A 1 172 ? -13.891 -2.844 -0.927 1 84.81 172 LEU A O 1
ATOM 1347 N N . ILE A 1 173 ? -12.289 -3.734 0.338 1 87.81 173 ILE A N 1
ATOM 1348 C CA . ILE A 1 173 ? -12.758 -5.105 0.182 1 87.81 173 ILE A CA 1
ATOM 1349 C C . ILE A 1 173 ? -14.141 -5.246 0.812 1 87.81 173 ILE A C 1
ATOM 1351 O O . ILE A 1 173 ? -15.047 -5.844 0.218 1 87.81 173 ILE A O 1
ATOM 1355 N N . GLU A 1 174 ? -14.258 -4.66 1.998 1 87.88 174 GLU A N 1
ATOM 1356 C CA . GLU A 1 174 ? -15.531 -4.727 2.709 1 87.88 174 GLU A CA 1
ATOM 1357 C C . GLU A 1 174 ? -16.656 -4.117 1.879 1 87.88 174 GLU A C 1
ATOM 1359 O O . GLU A 1 174 ? -17.734 -4.695 1.774 1 87.88 174 GLU A O 1
ATOM 1364 N N . LYS A 1 175 ? -16.359 -2.986 1.328 1 83 175 LYS A N 1
ATOM 1365 C CA . LYS A 1 175 ? -17.375 -2.332 0.497 1 83 175 LYS A CA 1
ATOM 1366 C C . LYS A 1 175 ? -17.688 -3.166 -0.742 1 83 175 LYS A C 1
ATOM 1368 O O . LYS A 1 175 ? -18.844 -3.273 -1.144 1 83 175 LYS A O 1
ATOM 1373 N N . TYR A 1 176 ? -16.719 -3.77 -1.345 1 82.31 176 TYR A N 1
ATOM 1374 C CA . TYR A 1 176 ? -16.891 -4.652 -2.49 1 82.31 176 TYR A CA 1
ATOM 1375 C C . TYR A 1 176 ? -17.781 -5.844 -2.127 1 82.31 176 TYR A C 1
ATOM 1377 O O . TYR A 1 176 ? -18.719 -6.172 -2.855 1 82.31 176 TYR A O 1
ATOM 1385 N N . ILE A 1 177 ? -17.531 -6.461 -0.983 1 81.5 177 ILE A N 1
ATOM 1386 C CA . ILE A 1 177 ? -18.266 -7.637 -0.527 1 81.5 177 ILE A CA 1
ATOM 1387 C C . ILE A 1 177 ? -19.703 -7.25 -0.199 1 81.5 177 ILE A C 1
ATOM 1389 O O . ILE A 1 177 ? -20.641 -7.949 -0.586 1 81.5 177 ILE A O 1
ATOM 1393 N N . GLU A 1 178 ? -19.812 -6.105 0.429 1 82 178 GLU A N 1
ATOM 1394 C CA . GLU A 1 178 ? -21.156 -5.625 0.768 1 82 178 GLU A CA 1
ATOM 1395 C C . GLU A 1 178 ? -21.984 -5.379 -0.487 1 82 178 GLU A C 1
ATOM 1397 O O . GLU A 1 178 ? -23.141 -5.805 -0.563 1 82 178 GLU A O 1
ATOM 1402 N N . ASN A 1 179 ? -21.406 -4.84 -1.422 1 81.5 179 ASN A N 1
ATOM 1403 C CA . ASN A 1 179 ? -22.125 -4.453 -2.633 1 81.5 179 ASN A CA 1
ATOM 1404 C C . ASN A 1 179 ? -22.453 -5.664 -3.506 1 81.5 179 ASN A C 1
ATOM 1406 O O . ASN A 1 179 ? -23.453 -5.668 -4.223 1 81.5 179 ASN A O 1
ATOM 1410 N N . SER A 1 180 ? -21.562 -6.621 -3.426 1 77.81 180 SER A N 1
ATOM 1411 C CA . SER A 1 180 ? -21.75 -7.801 -4.258 1 77.81 180 SER A CA 1
ATOM 1412 C C . SER A 1 180 ? -22.828 -8.727 -3.68 1 77.81 180 SER A C 1
ATOM 1414 O O . SER A 1 180 ? -23.359 -9.578 -4.383 1 77.81 180 SER A O 1
ATOM 1416 N N . LYS A 1 181 ? -23.203 -8.656 -2.336 1 79.56 181 LYS A N 1
ATOM 1417 C CA . LYS A 1 181 ? -24.156 -9.5 -1.618 1 79.56 181 LYS A CA 1
ATOM 1418 C C . LYS A 1 181 ? -23.812 -10.977 -1.77 1 79.56 181 LYS A C 1
ATOM 1420 O O . LYS A 1 181 ? -24.703 -11.82 -1.855 1 79.56 181 LYS A O 1
ATOM 1425 N N . ILE A 1 182 ? -22.5 -11.195 -1.868 1 79.75 182 ILE A N 1
ATOM 1426 C CA . ILE A 1 182 ? -22.031 -12.547 -2.18 1 79.75 182 ILE A CA 1
ATOM 1427 C C . ILE A 1 182 ? -22.453 -13.508 -1.07 1 79.75 182 ILE A C 1
ATOM 1429 O O . ILE A 1 182 ? -22.797 -14.664 -1.339 1 79.75 182 ILE A O 1
ATOM 1433 N N . HIS A 1 183 ? -22.516 -13.094 0.129 1 79.06 183 HIS A N 1
ATOM 1434 C CA . HIS A 1 183 ? -22.844 -13.969 1.248 1 79.06 183 HIS A CA 1
ATOM 1435 C C . HIS A 1 183 ? -24.344 -14.242 1.329 1 79.06 183 HIS A C 1
ATOM 1437 O O . HIS A 1 183 ? -24.766 -15.234 1.915 1 79.06 183 HIS A O 1
ATOM 1443 N N . ALA A 1 184 ? -25.016 -13.367 0.766 1 76.81 184 ALA A N 1
ATOM 1444 C CA . ALA A 1 184 ? -26.469 -13.586 0.7 1 76.81 184 ALA A CA 1
ATOM 1445 C C . ALA A 1 184 ? -26.828 -14.477 -0.484 1 76.81 184 ALA A C 1
ATOM 1447 O O . ALA A 1 184 ? -27.703 -15.344 -0.374 1 76.81 184 ALA A O 1
ATOM 1448 N N . LEU A 1 185 ? -26.109 -14.43 -1.497 1 79.75 185 LEU A N 1
ATOM 1449 C CA . LEU A 1 185 ? -26.453 -15.102 -2.744 1 79.75 185 LEU A CA 1
ATOM 1450 C C . LEU A 1 185 ? -25.828 -16.484 -2.803 1 79.75 185 LEU A C 1
ATOM 1452 O O . LEU A 1 185 ? -26.391 -17.406 -3.408 1 79.75 185 LEU A O 1
ATOM 1456 N N . ASN A 1 186 ? -24.734 -16.641 -2.117 1 83.06 186 ASN A N 1
ATOM 1457 C CA . ASN A 1 186 ? -23.969 -17.875 -2.23 1 83.06 186 ASN A CA 1
ATOM 1458 C C . ASN A 1 186 ? -23.375 -18.297 -0.884 1 83.06 186 ASN A C 1
ATOM 1460 O O . ASN A 1 186 ? -22.219 -18.688 -0.801 1 83.06 186 ASN A O 1
ATOM 1464 N N . LYS A 1 187 ? -24.188 -18.234 0.099 1 83.94 187 LYS A N 1
ATOM 1465 C CA . LYS A 1 187 ? -23.734 -18.438 1.474 1 83.94 187 LYS A CA 1
ATOM 1466 C C . LYS A 1 187 ? -23.016 -19.766 1.632 1 83.94 187 LYS A C 1
ATOM 1468 O O . LYS A 1 187 ? -21.906 -19.828 2.172 1 83.94 187 LYS A O 1
ATOM 1473 N N . THR A 1 188 ? -23.625 -20.812 1.119 1 87.94 188 THR A N 1
ATOM 1474 C CA . THR A 1 188 ? -23.062 -22.156 1.281 1 87.94 188 THR A CA 1
ATOM 1475 C C . THR A 1 188 ? -21.75 -22.281 0.532 1 87.94 188 THR A C 1
ATOM 1477 O O . THR A 1 188 ? -20.781 -22.828 1.066 1 87.94 188 THR A O 1
ATOM 1480 N N . LEU A 1 189 ? -21.719 -21.766 -0.603 1 89.19 189 LEU A N 1
ATOM 1481 C CA . LEU A 1 189 ? -20.516 -21.844 -1.417 1 89.19 189 LEU A CA 1
ATOM 1482 C C . LEU A 1 189 ? -19.359 -21.094 -0.752 1 89.19 189 LEU A C 1
ATOM 1484 O O . LEU A 1 189 ? -18.25 -21.609 -0.663 1 89.19 189 LEU A O 1
ATOM 1488 N N . VAL A 1 190 ? -19.656 -19.938 -0.302 1 88.75 190 VAL A N 1
ATOM 1489 C CA . VAL A 1 190 ? -18.625 -19.109 0.321 1 88.75 190 VAL A CA 1
ATOM 1490 C C . VAL A 1 190 ? -18.156 -19.75 1.62 1 88.75 190 VAL A C 1
ATOM 1492 O O . VAL A 1 190 ? -16.953 -19.734 1.925 1 88.75 190 VAL A O 1
ATOM 1495 N N . ARG A 1 191 ? -19.078 -20.344 2.334 1 90.94 191 ARG A N 1
ATOM 1496 C CA . ARG A 1 191 ? -18.734 -21.078 3.551 1 90.94 191 ARG A CA 1
ATOM 1497 C C . ARG A 1 191 ? -17.781 -22.219 3.252 1 90.94 191 ARG A C 1
ATOM 1499 O O . ARG A 1 191 ? -16.75 -22.359 3.912 1 90.94 191 ARG A O 1
ATOM 1506 N N . ASP A 1 192 ? -18.078 -22.953 2.279 1 93.88 192 ASP A N 1
ATOM 1507 C CA . ASP A 1 192 ? -17.25 -24.094 1.916 1 93.88 192 ASP A CA 1
ATOM 1508 C C . ASP A 1 192 ? -15.859 -23.656 1.47 1 93.88 192 ASP A C 1
ATOM 1510 O O . ASP A 1 192 ? -14.859 -24.297 1.793 1 93.88 192 ASP A O 1
ATOM 1514 N N . GLN A 1 193 ? -15.844 -22.625 0.789 1 93.94 193 GLN A N 1
ATOM 1515 C CA . GLN A 1 193 ? -14.57 -22.109 0.286 1 93.94 193 GLN A CA 1
ATOM 1516 C C . GLN A 1 193 ? -13.688 -21.625 1.428 1 93.94 193 GLN A C 1
ATOM 1518 O O . GLN A 1 193 ? -12.477 -21.859 1.429 1 93.94 193 GLN A O 1
ATOM 1523 N N . HIS A 1 194 ? -14.25 -20.922 2.395 1 95.38 194 HIS A N 1
ATOM 1524 C CA . HIS A 1 194 ? -13.477 -20.516 3.557 1 95.38 194 HIS A CA 1
ATOM 1525 C C . HIS A 1 194 ? -12.992 -21.719 4.355 1 95.38 194 HIS A C 1
ATOM 1527 O O . HIS A 1 194 ? -11.875 -21.719 4.879 1 95.38 194 HIS A O 1
ATOM 1533 N N . GLU A 1 195 ? -13.781 -22.719 4.418 1 96.5 195 GLU A N 1
ATOM 1534 C CA . GLU A 1 195 ? -13.383 -23.938 5.102 1 96.5 195 GLU A CA 1
ATOM 1535 C C . GLU A 1 195 ? -12.203 -24.609 4.395 1 96.5 195 GLU A C 1
ATOM 1537 O O . GLU A 1 195 ? -11.297 -25.125 5.047 1 96.5 195 GLU A O 1
ATOM 1542 N N . GLU A 1 196 ? -12.258 -24.609 3.115 1 97.25 196 GLU A N 1
ATOM 1543 C CA . GLU A 1 196 ? -11.156 -25.172 2.334 1 97.25 196 GLU A CA 1
ATOM 1544 C C . GLU A 1 196 ? -9.859 -24.406 2.604 1 97.25 196 GLU A C 1
ATOM 1546 O O . GLU A 1 196 ? -8.797 -25.016 2.746 1 97.25 196 GLU A O 1
ATOM 1551 N N . ILE A 1 197 ? -9.961 -23.125 2.674 1 98.06 197 ILE A N 1
ATOM 1552 C CA . ILE A 1 197 ? -8.805 -22.297 2.975 1 98.06 197 ILE A CA 1
ATOM 1553 C C . ILE A 1 197 ? -8.266 -22.625 4.363 1 98.06 197 ILE A C 1
ATOM 1555 O O . ILE A 1 197 ? -7.07 -22.859 4.539 1 98.06 197 ILE A O 1
ATOM 1559 N N . TRP A 1 198 ? -9.172 -22.734 5.34 1 98.25 198 TRP A N 1
ATOM 1560 C CA . TRP A 1 198 ? -8.773 -23.016 6.711 1 98.25 198 TRP A CA 1
ATOM 1561 C C . TRP A 1 198 ? -8.086 -24.375 6.805 1 98.25 198 TRP A C 1
ATOM 1563 O O . TRP A 1 198 ? -7.051 -24.516 7.453 1 98.25 198 TRP A O 1
ATOM 1573 N N . ARG A 1 199 ? -8.633 -25.391 6.117 1 97.88 199 ARG A N 1
ATOM 1574 C CA . ARG A 1 199 ? -8.055 -26.719 6.137 1 97.88 199 ARG A CA 1
ATOM 1575 C C . ARG A 1 199 ? -6.66 -26.734 5.527 1 97.88 199 ARG A C 1
ATOM 1577 O O . ARG A 1 199 ? -5.762 -27.422 6.023 1 97.88 199 ARG A O 1
ATOM 1584 N N . ALA A 1 200 ? -6.555 -25.984 4.461 1 98.44 200 ALA A N 1
ATOM 1585 C CA . ALA A 1 200 ? -5.25 -25.891 3.816 1 98.44 200 ALA A CA 1
ATOM 1586 C C . ALA A 1 200 ? -4.227 -25.234 4.746 1 98.44 200 ALA A C 1
ATOM 1588 O O . ALA A 1 200 ? -3.064 -25.656 4.785 1 98.44 200 ALA A O 1
ATOM 1589 N N . LEU A 1 201 ? -4.605 -24.234 5.52 1 98.69 201 LEU A N 1
ATOM 1590 C CA . LEU A 1 201 ? -3.736 -23.594 6.5 1 98.69 201 LEU A CA 1
ATOM 1591 C C . LEU A 1 201 ? -3.398 -24.547 7.641 1 98.69 201 LEU A C 1
ATOM 1593 O O . LEU A 1 201 ? -2.25 -24.609 8.078 1 98.69 201 LEU A O 1
ATOM 1597 N N . GLU A 1 202 ? -4.332 -25.297 8.062 1 98.25 202 GLU A N 1
ATOM 1598 C CA . GLU A 1 202 ? -4.16 -26.25 9.164 1 98.25 202 GLU A CA 1
ATOM 1599 C C . GLU A 1 202 ? -3.146 -27.328 8.805 1 98.25 202 GLU A C 1
ATOM 1601 O O . GLU A 1 202 ? -2.381 -27.781 9.664 1 98.25 202 GLU A O 1
ATOM 1606 N N . THR A 1 203 ? -3.125 -27.719 7.559 1 98.06 203 THR A N 1
ATOM 1607 C CA . THR A 1 203 ? -2.227 -28.781 7.121 1 98.06 203 THR A CA 1
ATOM 1608 C C . THR A 1 203 ? -0.885 -28.203 6.676 1 98.06 203 THR A C 1
ATOM 1610 O O . THR A 1 203 ? -0.024 -28.938 6.18 1 98.06 203 THR A O 1
ATOM 1613 N N . HIS A 1 204 ? -0.739 -26.906 6.715 1 98.25 204 HIS A N 1
ATOM 1614 C CA . HIS A 1 204 ? 0.492 -26.188 6.406 1 98.25 204 HIS A CA 1
ATOM 1615 C C . HIS A 1 204 ? 0.929 -26.438 4.965 1 98.25 204 HIS A C 1
ATOM 1617 O O . HIS A 1 204 ? 2.123 -26.578 4.691 1 98.25 204 HIS A O 1
ATOM 1623 N N . ASN A 1 205 ? -0.037 -26.562 4.137 1 97.81 205 ASN A N 1
ATOM 1624 C CA . ASN A 1 205 ? 0.231 -26.766 2.719 1 97.81 205 ASN A CA 1
ATOM 1625 C C . ASN A 1 205 ? 0.079 -25.469 1.923 1 97.81 205 ASN A C 1
ATOM 1627 O O . ASN A 1 205 ? -1.035 -25.094 1.563 1 97.81 205 ASN A O 1
ATOM 1631 N N . GLY A 1 206 ? 1.16 -24.859 1.596 1 98 206 GLY A N 1
ATOM 1632 C CA . GLY A 1 206 ? 1.163 -23.562 0.959 1 98 206 GLY A CA 1
ATOM 1633 C C . GLY A 1 206 ? 0.512 -23.562 -0.41 1 98 206 GLY A C 1
ATOM 1634 O O . GLY A 1 206 ? -0.295 -22.672 -0.72 1 98 206 GLY A O 1
ATOM 1635 N N . SER A 1 207 ? 0.842 -24.562 -1.195 1 97.69 207 SER A N 1
ATOM 1636 C CA . SER A 1 207 ? 0.304 -24.625 -2.551 1 97.69 207 SER A CA 1
ATOM 1637 C C . SER A 1 207 ? -1.209 -24.812 -2.535 1 97.69 207 SER A C 1
ATOM 1639 O O . SER A 1 207 ? -1.927 -24.188 -3.318 1 97.69 207 SER A O 1
ATOM 1641 N N . VAL A 1 208 ? -1.693 -25.625 -1.635 1 98.38 208 VAL A N 1
ATOM 1642 C CA . VAL A 1 208 ? -3.127 -25.891 -1.532 1 98.38 208 VAL A CA 1
ATOM 1643 C C . VAL A 1 208 ? -3.838 -24.641 -0.997 1 98.38 208 VAL A C 1
ATOM 1645 O O . VAL A 1 208 ? -4.941 -24.312 -1.438 1 98.38 208 VAL A O 1
ATOM 1648 N N . ALA A 1 209 ? -3.219 -23.922 -0.046 1 98.69 209 ALA A N 1
ATOM 1649 C CA . ALA A 1 209 ? -3.803 -22.688 0.489 1 98.69 209 ALA A CA 1
ATOM 1650 C C . ALA A 1 209 ? -3.947 -21.641 -0.6 1 98.69 209 ALA A C 1
ATOM 1652 O O . ALA A 1 209 ? -5.004 -21.016 -0.733 1 98.69 209 ALA A O 1
ATOM 1653 N N . ALA A 1 210 ? -2.9 -21.5 -1.382 1 98.31 210 ALA A N 1
ATOM 1654 C CA . ALA A 1 210 ? -2.943 -20.531 -2.482 1 98.31 210 ALA A CA 1
ATOM 1655 C C . ALA A 1 210 ? -4.055 -20.875 -3.471 1 98.31 210 ALA A C 1
ATOM 1657 O O . ALA A 1 210 ? -4.824 -20 -3.879 1 98.31 210 ALA A O 1
ATOM 1658 N N . ALA A 1 211 ? -4.133 -22.125 -3.811 1 97.69 211 ALA A N 1
ATOM 1659 C CA . ALA A 1 211 ? -5.145 -22.578 -4.762 1 97.69 211 ALA A CA 1
ATOM 1660 C C . ALA A 1 211 ? -6.551 -22.359 -4.211 1 97.69 211 ALA A C 1
ATOM 1662 O O . ALA A 1 211 ? -7.465 -21.984 -4.949 1 97.69 211 ALA A O 1
ATOM 1663 N N . ALA A 1 212 ? -6.73 -22.625 -2.934 1 97.75 212 ALA A N 1
ATOM 1664 C CA . ALA A 1 212 ? -8.031 -22.438 -2.299 1 97.75 212 ALA A CA 1
ATOM 1665 C C . ALA A 1 212 ? -8.461 -20.969 -2.322 1 97.75 212 ALA A C 1
ATOM 1667 O O . ALA A 1 212 ? -9.617 -20.656 -2.6 1 97.75 212 ALA A O 1
ATOM 1668 N N . VAL A 1 213 ? -7.562 -20.078 -2.074 1 97.69 213 VAL A N 1
ATOM 1669 C CA . VAL A 1 213 ? -7.863 -18.641 -2.094 1 97.69 213 VAL A CA 1
ATOM 1670 C C . VAL A 1 213 ? -8.172 -18.203 -3.521 1 97.69 213 VAL A C 1
ATOM 1672 O O . VAL A 1 213 ? -9.109 -17.438 -3.75 1 97.69 213 VAL A O 1
ATOM 1675 N N . LYS A 1 214 ? -7.375 -18.688 -4.449 1 96.31 214 LYS A N 1
ATOM 1676 C CA . LYS A 1 214 ? -7.629 -18.359 -5.848 1 96.31 214 LYS A CA 1
ATOM 1677 C C . LYS A 1 214 ? -9.039 -18.781 -6.266 1 96.31 214 LYS A C 1
ATOM 1679 O O . LYS A 1 214 ? -9.766 -18 -6.883 1 96.31 214 LYS A O 1
ATOM 1684 N N . LYS A 1 215 ? -9.383 -19.984 -5.918 1 95 215 LYS A N 1
ATOM 1685 C CA . LYS A 1 215 ? -10.719 -20.5 -6.215 1 95 215 LYS A CA 1
ATOM 1686 C C . LYS A 1 215 ? -11.797 -19.641 -5.566 1 95 215 LYS A C 1
ATOM 1688 O O . LYS A 1 215 ? -12.805 -19.312 -6.199 1 95 215 LYS A O 1
ATOM 1693 N N . HIS A 1 216 ? -11.617 -19.25 -4.332 1 94.5 216 HIS A N 1
ATOM 1694 C CA . HIS A 1 216 ? -12.547 -18.422 -3.568 1 94.5 216 HIS A CA 1
ATOM 1695 C C . HIS A 1 216 ? -12.758 -17.062 -4.242 1 94.5 216 HIS A C 1
ATOM 1697 O O . HIS A 1 216 ? -13.883 -16.578 -4.328 1 94.5 216 HIS A O 1
ATOM 1703 N N . LEU A 1 217 ? -11.703 -16.484 -4.805 1 93.31 217 LEU A N 1
ATOM 1704 C CA . LEU A 1 217 ? -11.766 -15.141 -5.375 1 93.31 217 LEU A CA 1
ATOM 1705 C C . LEU A 1 217 ? -12.258 -15.188 -6.812 1 93.31 217 LEU A C 1
ATOM 1707 O O . LEU A 1 217 ? -12.672 -14.164 -7.367 1 93.31 217 LEU A O 1
ATOM 1711 N N . GLU A 1 218 ? -12.109 -16.281 -7.508 1 87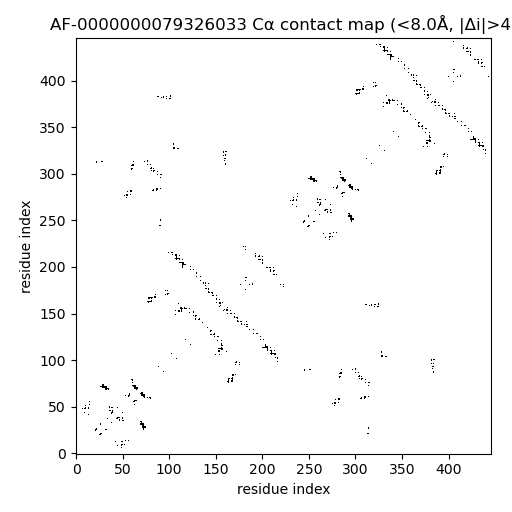.56 218 GLU A N 1
ATOM 1712 C CA . GLU A 1 218 ? -12.625 -16.422 -8.867 1 87.56 218 GLU A CA 1
ATOM 1713 C C . GLU A 1 218 ? -14.148 -16.484 -8.883 1 87.56 218 GLU A C 1
ATOM 1715 O O . GLU A 1 218 ? -14.789 -15.961 -9.797 1 87.56 218 GLU A O 1
ATOM 1720 N N . LEU A 1 219 ? -14.695 -17.109 -7.91 1 68.69 219 LEU A N 1
ATOM 1721 C CA . LEU A 1 219 ? -16.141 -17.297 -7.852 1 68.69 219 LEU A CA 1
ATOM 1722 C C . LEU A 1 219 ? -16.844 -16.031 -7.406 1 68.69 219 LEU A C 1
ATOM 1724 O O . LEU A 1 219 ? -18.016 -15.805 -7.734 1 68.69 219 LEU A O 1
ATOM 1728 N N . SER A 1 220 ? -16.219 -15.148 -6.688 1 56.34 220 SER A N 1
ATOM 1729 C CA . SER A 1 220 ? -16.859 -13.898 -6.285 1 56.34 220 SER A CA 1
ATOM 1730 C C . SER A 1 220 ? -17.188 -13.039 -7.496 1 56.34 220 SER A C 1
ATOM 1732 O O . SER A 1 220 ? -17.969 -12.086 -7.391 1 56.34 220 SER A O 1
ATOM 1734 N N . TYR A 1 221 ? -16.609 -13.188 -8.734 1 51.56 221 TYR A N 1
ATOM 1735 C CA . TYR A 1 221 ? -16.844 -12.469 -9.984 1 51.56 221 TYR A CA 1
ATOM 1736 C C . TYR A 1 221 ? -18.125 -12.945 -10.648 1 51.56 221 TYR A C 1
ATOM 1738 O O . TYR A 1 221 ? -18.75 -12.195 -11.414 1 51.56 221 TYR A O 1
ATOM 1746 N N . VAL A 1 222 ? -18.469 -14.25 -10.695 1 41.81 222 VAL A N 1
ATOM 1747 C CA . VAL A 1 222 ? -19.562 -14.773 -11.508 1 41.81 222 VAL A CA 1
ATOM 1748 C C . VAL A 1 222 ? -20.891 -14.328 -10.922 1 41.81 222 VAL A C 1
ATOM 1750 O O . VAL A 1 222 ? -21.953 -14.602 -11.492 1 41.81 222 VAL A O 1
ATOM 1753 N N . LEU A 1 223 ? -21.016 -13.75 -9.75 1 39.5 223 LEU A N 1
ATOM 1754 C CA . LEU A 1 223 ? -22.406 -13.43 -9.469 1 39.5 223 LEU A CA 1
ATOM 1755 C C . LEU A 1 223 ? -22.719 -11.992 -9.867 1 39.5 223 LEU A C 1
ATOM 1757 O O . LEU A 1 223 ? -21.922 -11.086 -9.625 1 39.5 223 LEU A O 1
ATOM 1761 N N . MET B 1 1 ? -14.477 24.406 31.984 1 22.62 1 MET B N 1
ATOM 1762 C CA . MET B 1 1 ? -13.203 24.438 31.266 1 22.62 1 MET B CA 1
ATOM 1763 C C . MET B 1 1 ? -13.25 23.547 30.031 1 22.62 1 MET B C 1
ATOM 1765 O O . MET B 1 1 ? -13.5 22.344 30.156 1 22.62 1 MET B O 1
ATOM 1769 N N . LEU B 1 2 ? -13.727 23.938 28.891 1 32.19 2 LEU B N 1
ATOM 1770 C CA . LEU B 1 2 ? -14.141 23.359 27.609 1 32.19 2 LEU B CA 1
ATOM 1771 C C . LEU B 1 2 ? -12.984 22.609 26.969 1 32.19 2 LEU B C 1
ATOM 1773 O O . LEU B 1 2 ? -11.844 23.078 26.984 1 32.19 2 LEU B O 1
ATOM 1777 N N . SER B 1 3 ? -12.758 21.391 27.219 1 35.03 3 SER B N 1
ATOM 1778 C CA . SER B 1 3 ? -11.648 20.547 26.781 1 35.03 3 SER B CA 1
ATOM 1779 C C . SER B 1 3 ? -11.398 20.703 25.281 1 35.03 3 SER B C 1
ATOM 1781 O O . SER B 1 3 ? -12.32 20.578 24.469 1 35.03 3 SER B O 1
ATOM 1783 N N . PRO B 1 4 ? -10.477 21.516 24.812 1 37.62 4 PRO B N 1
ATOM 1784 C CA . PRO B 1 4 ? -10.086 21.891 23.453 1 37.62 4 PRO B CA 1
ATOM 1785 C C . PRO B 1 4 ? -10.055 20.703 22.5 1 37.62 4 PRO B C 1
ATOM 1787 O O . PRO B 1 4 ? -9.031 20.031 22.375 1 37.62 4 PRO B O 1
ATOM 1790 N N . VAL B 1 5 ? -10.789 19.656 22.406 1 44.84 5 VAL B N 1
ATOM 1791 C CA . VAL B 1 5 ? -11.078 18.438 21.656 1 44.84 5 VAL B CA 1
ATOM 1792 C C . VAL B 1 5 ? -11.398 18.781 20.203 1 44.84 5 VAL B C 1
ATOM 1794 O O . VAL B 1 5 ? -11.516 17.891 19.359 1 44.84 5 VAL B O 1
ATOM 1797 N N . LYS B 1 6 ? -11.828 20.078 19.703 1 51.44 6 LYS B N 1
ATOM 1798 C CA . LYS B 1 6 ? -12.656 20.656 18.656 1 51.44 6 LYS B CA 1
ATOM 1799 C C . LYS B 1 6 ? -11.891 20.75 17.344 1 51.44 6 LYS B C 1
ATOM 1801 O O . LYS B 1 6 ? -12.43 20.484 16.266 1 51.44 6 LYS B O 1
ATOM 1806 N N . SER B 1 7 ? -10.648 21.203 17.562 1 53 7 SER B N 1
ATOM 1807 C CA . SER B 1 7 ? -9.883 21.547 16.359 1 53 7 SER B CA 1
ATOM 1808 C C . SER B 1 7 ? -9.484 20.281 15.578 1 53 7 SER B C 1
ATOM 1810 O O . SER B 1 7 ? -9.609 20.25 14.352 1 53 7 SER B O 1
ATOM 1812 N N . THR B 1 8 ? -9.094 19.172 16.406 1 59.25 8 THR B N 1
ATOM 1813 C CA . THR B 1 8 ? -8.672 17.938 15.727 1 59.25 8 THR B CA 1
ATOM 1814 C C . THR B 1 8 ? -9.828 17.344 14.93 1 59.25 8 THR B C 1
ATOM 1816 O O . THR B 1 8 ? -9.641 16.906 13.797 1 59.25 8 THR B O 1
ATOM 1819 N N . LYS B 1 9 ? -11 17.672 15.422 1 74.44 9 LYS B N 1
ATOM 1820 C CA . LYS B 1 9 ? -12.188 17.094 14.789 1 74.44 9 LYS B CA 1
ATOM 1821 C C . LYS B 1 9 ? -12.656 17.938 13.609 1 74.44 9 LYS B C 1
ATOM 1823 O O . LYS B 1 9 ? -13.133 17.406 12.609 1 74.44 9 LYS B O 1
ATOM 1828 N N . ILE B 1 10 ? -12.266 19.25 13.797 1 82.75 10 ILE B N 1
ATOM 1829 C CA . ILE B 1 10 ? -12.797 20.125 12.758 1 82.75 10 ILE B CA 1
ATOM 1830 C C . ILE B 1 10 ? -12.031 19.922 11.453 1 82.75 10 ILE B C 1
ATOM 1832 O O . ILE B 1 10 ? -12.633 19.844 10.383 1 82.75 10 ILE B O 1
ATOM 1836 N N . TYR B 1 11 ? -10.688 19.859 11.57 1 85.12 11 TYR B N 1
ATOM 1837 C CA . TYR B 1 11 ? -9.914 19.672 10.352 1 85.12 11 TYR B CA 1
ATOM 1838 C C . TYR B 1 11 ? -10.273 18.344 9.688 1 85.12 11 TYR B C 1
ATOM 1840 O O . TYR B 1 11 ? -10.297 18.234 8.461 1 85.12 11 TYR B O 1
ATOM 1848 N N . GLU B 1 12 ? -10.602 17.359 10.5 1 86.56 12 GLU B N 1
ATOM 1849 C CA . GLU B 1 12 ? -11.023 16.078 9.945 1 86.56 12 GLU B CA 1
ATOM 1850 C C . GLU B 1 12 ? -12.336 16.203 9.18 1 86.56 12 GLU B C 1
ATOM 1852 O O . GLU B 1 12 ? -12.516 15.578 8.141 1 86.56 12 GLU B O 1
ATOM 1857 N N . MET B 1 13 ? -13.211 16.984 9.742 1 89.69 13 MET B N 1
ATOM 1858 C CA . MET B 1 13 ? -14.484 17.234 9.07 1 89.69 13 MET B CA 1
ATOM 1859 C C . MET B 1 13 ? -14.273 17.938 7.734 1 89.69 13 MET B C 1
ATOM 1861 O O . MET B 1 13 ? -14.922 17.609 6.742 1 89.69 13 MET B O 1
ATOM 1865 N N . VAL B 1 14 ? -13.398 18.891 7.801 1 90.69 14 VAL B N 1
ATOM 1866 C CA . VAL B 1 14 ? -13.055 19.609 6.574 1 90.69 14 VAL B CA 1
ATOM 1867 C C . VAL B 1 14 ? -12.5 18.625 5.547 1 90.69 14 VAL B C 1
ATOM 1869 O O . VAL B 1 14 ? -12.898 18.641 4.379 1 90.69 14 VAL B O 1
ATOM 1872 N N . MET B 1 15 ? -11.633 17.734 5.996 1 90.06 15 MET B N 1
ATOM 1873 C CA . MET B 1 15 ? -11.055 16.734 5.109 1 90.06 15 MET B CA 1
ATOM 1874 C C . MET B 1 15 ? -12.148 15.875 4.48 1 90.06 15 MET B C 1
ATOM 1876 O O . MET B 1 15 ? -12.133 15.633 3.271 1 90.06 15 MET B O 1
ATOM 1880 N N . GLU B 1 16 ? -13.055 15.445 5.297 1 91.06 16 GLU B N 1
ATOM 1881 C CA . GLU B 1 16 ? -14.117 14.57 4.824 1 91.06 16 GLU B CA 1
ATOM 1882 C C . GLU B 1 16 ? -14.992 15.273 3.793 1 91.06 16 GLU B C 1
ATOM 1884 O O . GLU B 1 16 ? -15.422 14.664 2.811 1 91.06 16 GLU B O 1
ATOM 1889 N N . GLN B 1 17 ? -15.227 16.453 3.957 1 91.06 17 GLN B N 1
ATOM 1890 C CA . GLN B 1 17 ? -16.031 17.219 3.008 1 91.06 17 GLN B CA 1
ATOM 1891 C C . GLN B 1 17 ? -15.312 17.359 1.669 1 91.06 17 GLN B C 1
ATOM 1893 O O . GLN B 1 17 ? -15.93 17.234 0.61 1 91.06 17 GLN B O 1
ATOM 1898 N N . ILE B 1 18 ? -14.078 17.609 1.729 1 91.56 18 ILE B N 1
ATOM 1899 C CA . ILE B 1 18 ? -13.312 17.75 0.495 1 91.56 18 ILE B CA 1
ATOM 1900 C C . ILE B 1 18 ? -13.25 16.391 -0.221 1 91.56 18 ILE B C 1
ATOM 1902 O O . ILE B 1 18 ? -13.43 16.328 -1.438 1 91.56 18 ILE B O 1
ATOM 1906 N N . LYS B 1 19 ? -13.023 15.359 0.512 1 90.88 19 LYS B N 1
ATOM 1907 C CA . LYS B 1 19 ? -13.031 14.016 -0.067 1 90.88 19 LYS B CA 1
ATOM 1908 C C . LYS B 1 19 ? -14.367 13.719 -0.738 1 90.88 19 LYS B C 1
ATOM 1910 O O . LYS B 1 19 ? -14.406 13.125 -1.818 1 90.88 19 LYS B O 1
ATOM 1915 N N . ASP B 1 20 ? -15.398 14.148 -0.07 1 90.19 20 ASP B N 1
ATOM 1916 C CA . ASP B 1 20 ? -16.734 13.906 -0.595 1 90.19 20 ASP B CA 1
ATOM 1917 C C . ASP B 1 20 ? -16.953 14.641 -1.918 1 90.19 20 ASP B C 1
ATOM 1919 O O . ASP B 1 20 ? -17.594 14.109 -2.83 1 90.19 20 ASP B O 1
ATOM 1923 N N . ILE B 1 21 ? -16.469 15.789 -1.96 1 89.88 21 ILE B N 1
ATOM 1924 C CA . ILE B 1 21 ? -16.562 16.594 -3.178 1 89.88 21 ILE B CA 1
ATOM 1925 C C . ILE B 1 21 ? -15.844 15.875 -4.32 1 89.88 21 ILE B C 1
ATOM 1927 O O . ILE B 1 21 ? -16.359 15.828 -5.445 1 89.88 21 ILE B O 1
ATOM 1931 N N . VAL B 1 22 ? -14.742 15.312 -4.078 1 90.25 22 VAL B N 1
ATOM 1932 C CA . VAL B 1 22 ? -13.969 14.578 -5.074 1 90.25 22 VAL B CA 1
ATOM 1933 C C . VAL B 1 22 ? -14.688 13.289 -5.445 1 90.25 22 VAL B C 1
ATOM 1935 O O . VAL B 1 22 ? -14.789 12.945 -6.625 1 90.25 22 VAL B O 1
ATOM 1938 N N . LYS B 1 23 ? -15.188 12.641 -4.457 1 87.75 23 LYS B N 1
ATOM 1939 C CA . LYS B 1 23 ? -15.891 11.383 -4.656 1 87.75 23 LYS B CA 1
ATOM 1940 C C . LYS B 1 23 ? -17.109 11.57 -5.559 1 87.75 23 LYS B C 1
ATOM 1942 O O . LYS B 1 23 ? -17.406 10.719 -6.398 1 87.75 23 LYS B O 1
ATOM 1947 N N . LYS B 1 24 ? -17.766 12.688 -5.406 1 90.38 24 LYS B N 1
ATOM 1948 C CA . LYS B 1 24 ? -18.969 12.977 -6.168 1 90.38 24 LYS B CA 1
ATOM 1949 C C . LYS B 1 24 ? -18.641 13.477 -7.57 1 90.38 24 LYS B C 1
ATOM 1951 O O . LYS B 1 24 ? -19.531 13.68 -8.391 1 90.38 24 LYS B O 1
ATOM 1956 N N . GLY B 1 25 ? -17.391 13.688 -7.793 1 89.06 25 GLY B N 1
ATOM 1957 C CA . GLY B 1 25 ? -16.969 14.102 -9.117 1 89.06 25 GLY B CA 1
ATOM 1958 C C . GLY B 1 25 ? -17.047 15.602 -9.328 1 89.06 25 GLY B C 1
ATOM 1959 O O . GLY B 1 25 ? -16.891 16.078 -10.453 1 89.06 25 GLY B O 1
ATOM 1960 N N . GLU B 1 26 ? -17.328 16.344 -8.297 1 90.94 26 GLU B N 1
ATOM 1961 C CA . GLU B 1 26 ? -17.406 17.797 -8.414 1 90.94 26 GLU B CA 1
ATOM 1962 C C . GLU B 1 26 ? -16.031 18.406 -8.672 1 90.94 26 GLU B C 1
ATOM 1964 O O . GLU B 1 26 ? -15.922 19.453 -9.32 1 90.94 26 GLU B O 1
ATOM 1969 N N . LEU B 1 27 ? -15.016 17.734 -8.156 1 91.19 27 LEU B N 1
ATOM 1970 C CA . LEU B 1 27 ? -13.625 18.062 -8.445 1 91.19 27 LEU B CA 1
ATOM 1971 C C . LEU B 1 27 ? -12.875 16.828 -8.961 1 91.19 27 LEU B C 1
ATOM 1973 O O . LEU B 1 27 ? -13.047 15.734 -8.438 1 91.19 27 LEU B O 1
ATOM 1977 N N . LYS B 1 28 ? -12.203 17.047 -9.961 1 88.88 28 LYS B N 1
ATOM 1978 C CA . LYS B 1 28 ? -11.414 15.969 -10.555 1 88.88 28 LYS B CA 1
ATOM 1979 C C . LYS B 1 28 ? -9.922 16.266 -10.461 1 88.88 28 LYS B C 1
ATOM 1981 O O . LYS B 1 28 ? -9.523 17.359 -10.07 1 88.88 28 LYS B O 1
ATOM 1986 N N . SER B 1 29 ? -9.164 15.289 -10.836 1 89.06 29 SER B N 1
ATOM 1987 C CA . SER B 1 29 ? -7.719 15.469 -10.844 1 89.06 29 SER B CA 1
ATOM 1988 C C . SER B 1 29 ? -7.312 16.703 -11.656 1 89.06 29 SER B C 1
ATOM 1990 O O . SER B 1 29 ? -7.793 16.891 -12.773 1 89.06 29 SER B O 1
ATOM 1992 N N . GLY B 1 30 ? -6.547 17.531 -10.969 1 92.56 30 GLY B N 1
ATOM 1993 C CA . GLY B 1 30 ? -6.059 18.719 -11.648 1 92.56 30 GLY B CA 1
ATOM 1994 C C . GLY B 1 30 ? -6.891 19.953 -11.367 1 92.56 30 GLY B C 1
ATOM 1995 O O . GLY B 1 30 ? -6.453 21.078 -11.617 1 92.56 30 GLY B O 1
ATOM 1996 N N . ASP B 1 31 ? -8.055 19.75 -10.844 1 94.75 31 ASP B N 1
ATOM 1997 C CA . ASP B 1 31 ? -8.93 20.891 -10.57 1 94.75 31 ASP B CA 1
ATOM 1998 C C . ASP B 1 31 ? -8.406 21.734 -9.406 1 94.75 31 ASP B C 1
ATOM 2000 O O . ASP B 1 31 ? -7.836 21.188 -8.453 1 94.75 31 ASP B O 1
ATOM 2004 N N . LYS B 1 32 ? -8.688 23 -9.453 1 96.06 32 LYS B N 1
ATOM 2005 C CA . LYS B 1 32 ? -8.312 23.938 -8.383 1 96.06 32 LYS B CA 1
ATOM 2006 C C . LYS B 1 32 ? -9.344 23.922 -7.262 1 96.06 32 LYS B C 1
ATOM 2008 O O . LYS B 1 32 ? -10.555 23.938 -7.52 1 96.06 32 LYS B O 1
ATOM 2013 N N . LEU B 1 33 ? -8.852 23.781 -6.105 1 95.94 33 LEU B N 1
ATOM 2014 C CA . LEU B 1 33 ? -9.719 23.938 -4.938 1 95.94 33 LEU B CA 1
ATOM 2015 C C . LEU B 1 33 ? -10.07 25.391 -4.715 1 95.94 33 LEU B C 1
ATOM 2017 O O . LEU B 1 33 ? -9.289 26.281 -5.055 1 95.94 33 LEU B O 1
ATOM 2021 N N . PRO B 1 34 ? -11.289 25.594 -4.07 1 93 34 PRO B N 1
ATOM 2022 C CA . PRO B 1 34 ? -11.555 26.969 -3.619 1 93 34 PRO B CA 1
ATOM 2023 C C . PRO B 1 34 ? -10.453 27.516 -2.711 1 93 34 PRO B C 1
ATOM 2025 O O . PRO B 1 34 ? -9.742 26.734 -2.068 1 93 34 PRO B O 1
ATOM 2028 N N . SER B 1 35 ? -10.336 28.828 -2.697 1 93.75 35 SER B N 1
ATOM 2029 C CA . SER B 1 35 ? -9.328 29.453 -1.846 1 93.75 35 SER B CA 1
ATOM 2030 C C . SER B 1 35 ? -9.578 29.141 -0.374 1 93.75 35 SER B C 1
ATOM 2032 O O . SER B 1 35 ? -10.688 28.75 0.004 1 93.75 35 SER B O 1
ATOM 2034 N N . GLU B 1 36 ? -8.469 29.25 0.402 1 92.5 36 GLU B N 1
ATOM 2035 C CA . GLU B 1 36 ? -8.625 29.062 1.841 1 92.5 36 GLU B CA 1
ATOM 2036 C C . GLU B 1 36 ? -9.719 29.953 2.402 1 92.5 36 GLU B C 1
ATOM 2038 O O . GLU B 1 36 ? -10.516 29.531 3.238 1 92.5 36 GLU B O 1
ATOM 2043 N N . ARG B 1 37 ? -9.766 31.188 1.907 1 92.94 37 ARG B N 1
ATOM 2044 C CA . ARG B 1 37 ? -10.781 32.156 2.346 1 92.94 37 ARG B CA 1
ATOM 2045 C C . ARG B 1 37 ? -12.18 31.656 1.991 1 92.94 37 ARG B C 1
ATOM 2047 O O . ARG B 1 37 ? -13.086 31.688 2.828 1 92.94 37 ARG B O 1
ATOM 2054 N N . ASP B 1 38 ? -12.375 31.188 0.805 1 93.81 38 ASP B N 1
ATOM 2055 C CA . ASP B 1 38 ? -13.656 30.672 0.35 1 93.81 38 ASP B CA 1
ATOM 2056 C C . ASP B 1 38 ? -14.078 29.453 1.164 1 93.81 38 ASP B C 1
ATOM 2058 O O . ASP B 1 38 ? -15.25 29.312 1.531 1 93.81 38 ASP B O 1
ATOM 2062 N N . LEU B 1 39 ? -13.164 28.562 1.387 1 93.38 39 LEU B N 1
ATOM 2063 C CA . LEU B 1 39 ? -13.445 27.375 2.174 1 93.38 39 LEU B CA 1
ATOM 2064 C C . LEU B 1 39 ? -13.867 27.734 3.59 1 93.38 39 LEU B C 1
ATOM 2066 O O . LEU B 1 39 ? -14.797 27.141 4.145 1 93.38 39 LEU B O 1
ATOM 2070 N N . CYS B 1 40 ? -13.188 28.688 4.16 1 93.5 40 CYS B N 1
ATOM 2071 C CA . CYS B 1 40 ? -13.547 29.172 5.484 1 93.5 40 CYS B CA 1
ATOM 2072 C C . CYS B 1 40 ? -14.992 29.656 5.512 1 93.5 40 CYS B C 1
ATOM 2074 O O . CYS B 1 40 ? -15.75 29.328 6.426 1 93.5 40 CYS B O 1
ATOM 2076 N N . GLU B 1 41 ? -15.344 30.422 4.516 1 93.25 41 GLU B N 1
ATOM 2077 C CA . GLU B 1 41 ? -16.688 30.984 4.43 1 93.25 41 GLU B CA 1
ATOM 2078 C C . GLU B 1 41 ? -17.734 29.906 4.195 1 93.25 41 GLU B C 1
ATOM 2080 O O . GLU B 1 41 ? -18.75 29.859 4.887 1 93.25 41 GLU B O 1
ATOM 2085 N N . LYS B 1 42 ? -17.469 29.016 3.379 1 91.25 42 LYS B N 1
ATOM 2086 C CA . LYS B 1 42 ? -18.422 27.984 2.99 1 91.25 42 LYS B CA 1
ATOM 2087 C C . LYS B 1 42 ? -18.609 26.953 4.109 1 91.25 42 LYS B C 1
ATOM 2089 O O . LYS B 1 42 ? -19.719 26.469 4.324 1 91.25 42 LYS B O 1
ATOM 2094 N N . LEU B 1 43 ? -17.516 26.672 4.742 1 90.75 43 LEU B N 1
ATOM 2095 C CA . LEU B 1 43 ? -17.578 25.609 5.738 1 90.75 43 LEU B CA 1
ATOM 2096 C C . LEU B 1 43 ? -17.734 26.188 7.141 1 90.75 43 LEU B C 1
ATOM 2098 O O . LEU B 1 43 ? -17.938 25.438 8.102 1 90.75 43 LEU B O 1
ATOM 2102 N N . GLU B 1 44 ? -17.625 27.469 7.266 1 92.06 44 GLU B N 1
ATOM 2103 C CA . GLU B 1 44 ? -17.781 28.172 8.531 1 92.06 44 GLU B CA 1
ATOM 2104 C C . GLU B 1 44 ? -16.812 27.641 9.586 1 92.06 44 GLU B C 1
ATOM 2106 O O . GLU B 1 44 ? -17.203 27.312 10.695 1 92.06 44 GLU B O 1
ATOM 2111 N N . VAL B 1 45 ? -15.586 27.547 9.156 1 92.19 45 VAL B N 1
ATOM 2112 C CA . VAL B 1 45 ? -14.516 27.094 10.039 1 92.19 45 VAL B CA 1
ATOM 2113 C C . VAL B 1 45 ? -13.344 28.062 9.977 1 92.19 45 VAL B C 1
ATOM 2115 O O . VAL B 1 45 ? -13.281 28.906 9.078 1 92.19 45 VAL B O 1
ATOM 2118 N N . SER B 1 46 ? -12.438 28 10.938 1 89.19 46 SER B N 1
ATOM 2119 C CA . SER B 1 46 ? -11.312 28.906 11.031 1 89.19 46 SER B CA 1
ATOM 2120 C C . SER B 1 46 ? -10.273 28.625 9.953 1 89.19 46 SER B C 1
ATOM 2122 O O . SER B 1 46 ? -10.234 27.531 9.391 1 89.19 46 SER B O 1
ATOM 2124 N N . ARG B 1 47 ? -9.453 29.656 9.68 1 88.12 47 ARG B N 1
ATOM 2125 C CA . ARG B 1 47 ? -8.344 29.5 8.742 1 88.12 47 ARG B CA 1
ATOM 2126 C C . ARG B 1 47 ? -7.352 28.453 9.227 1 88.12 47 ARG B C 1
ATOM 2128 O O . ARG B 1 47 ? -6.781 27.719 8.422 1 88.12 47 ARG B O 1
ATOM 2135 N N . ALA B 1 48 ? -7.184 28.422 10.477 1 82.81 48 ALA B N 1
ATOM 2136 C CA . ALA B 1 48 ? -6.258 27.453 11.047 1 82.81 48 ALA B CA 1
ATOM 2137 C C . ALA B 1 48 ? -6.723 26.016 10.773 1 82.81 48 ALA B C 1
ATOM 2139 O O . ALA B 1 48 ? -5.922 25.156 10.398 1 82.81 48 ALA B O 1
ATOM 2140 N N . SER B 1 49 ? -7.988 25.75 10.906 1 85.75 49 SER B N 1
ATOM 2141 C CA . SER B 1 49 ? -8.547 24.422 10.664 1 85.75 49 SER B CA 1
ATOM 2142 C C . SER B 1 49 ? -8.445 24.047 9.188 1 85.75 49 SER B C 1
ATOM 2144 O O . SER B 1 49 ? -8.148 22.906 8.852 1 85.75 49 SER B O 1
ATOM 2146 N N . ILE B 1 50 ? -8.695 25.016 8.312 1 89.31 50 ILE B N 1
ATOM 2147 C CA . ILE B 1 50 ? -8.602 24.781 6.875 1 89.31 50 ILE B CA 1
ATOM 2148 C C . ILE B 1 50 ? -7.156 24.438 6.504 1 89.31 50 ILE B C 1
ATOM 2150 O O . ILE B 1 50 ? -6.906 23.469 5.789 1 89.31 50 ILE B O 1
ATOM 2154 N N . ARG B 1 51 ? -6.25 25.141 7.047 1 82.94 51 ARG B N 1
ATOM 2155 C CA . ARG B 1 51 ? -4.844 24.922 6.73 1 82.94 51 ARG B CA 1
ATOM 2156 C C . ARG B 1 51 ? -4.383 23.547 7.227 1 82.94 51 ARG B C 1
ATOM 2158 O O . ARG B 1 51 ? -3.633 22.859 6.539 1 82.94 51 ARG B O 1
ATOM 2165 N N . GLU B 1 52 ? -4.836 23.219 8.375 1 81.75 52 GLU B N 1
ATOM 2166 C CA . GLU B 1 52 ? -4.504 21.906 8.906 1 81.75 52 GLU B CA 1
ATOM 2167 C C . GLU B 1 52 ? -5.051 20.797 8.008 1 81.75 52 GLU B C 1
ATOM 2169 O O . GLU B 1 52 ? -4.352 19.828 7.719 1 81.75 52 GLU B O 1
ATOM 2174 N N . ALA B 1 53 ? -6.273 20.969 7.586 1 87.12 53 ALA B N 1
ATOM 2175 C CA . ALA B 1 53 ? -6.91 19.969 6.723 1 87.12 53 ALA B CA 1
ATOM 2176 C C . ALA B 1 53 ? -6.199 19.875 5.375 1 87.12 53 ALA B C 1
ATOM 2178 O O . ALA B 1 53 ? -5.934 18.781 4.883 1 87.12 53 ALA B O 1
ATOM 2179 N N . LEU B 1 54 ? -5.867 21.031 4.863 1 88.31 54 LEU B N 1
ATOM 2180 C CA . LEU B 1 54 ? -5.215 21.078 3.557 1 88.31 54 LEU B CA 1
ATOM 2181 C C . LEU B 1 54 ? -3.818 20.469 3.627 1 88.31 54 LEU B C 1
ATOM 2183 O O . LEU B 1 54 ? -3.396 19.766 2.709 1 88.31 54 LEU B O 1
ATOM 2187 N N . ARG B 1 55 ? -3.127 20.672 4.695 1 83.75 55 ARG B N 1
ATOM 2188 C CA . ARG B 1 55 ? -1.808 20.062 4.883 1 83.75 55 ARG B CA 1
ATOM 2189 C C . ARG B 1 55 ? -1.905 18.547 4.992 1 83.75 55 ARG B C 1
ATOM 2191 O O . ARG B 1 55 ? -1.101 17.828 4.398 1 83.75 55 ARG B O 1
ATOM 2198 N N . ALA B 1 56 ? -2.879 18.156 5.75 1 82.38 56 ALA B N 1
ATOM 2199 C CA . ALA B 1 56 ? -3.084 16.719 5.898 1 82.38 56 ALA B CA 1
ATOM 2200 C C . ALA B 1 56 ? -3.393 16.062 4.555 1 82.38 56 ALA B C 1
ATOM 2202 O O . ALA B 1 56 ? -2.811 15.031 4.207 1 82.38 56 ALA B O 1
ATOM 2203 N N . LEU B 1 57 ? -4.258 16.688 3.795 1 88.19 57 LEU B N 1
ATOM 2204 C CA . LEU B 1 57 ? -4.66 16.156 2.498 1 88.19 57 LEU B CA 1
ATOM 2205 C C . LEU B 1 57 ? -3.494 16.172 1.519 1 88.19 57 LEU B C 1
ATOM 2207 O O . LEU B 1 57 ? -3.385 15.289 0.664 1 88.19 57 LEU B O 1
ATOM 2211 N N . GLN B 1 58 ? -2.658 17.156 1.682 1 86.88 58 GLN B N 1
ATOM 2212 C CA . GLN B 1 58 ? -1.457 17.219 0.855 1 86.88 58 GLN B CA 1
ATOM 2213 C C . GLN B 1 58 ? -0.517 16.047 1.164 1 86.88 58 GLN B C 1
ATOM 2215 O O . GLN B 1 58 ? 0.009 15.406 0.25 1 86.88 58 GLN B O 1
ATOM 2220 N N . MET B 1 59 ? -0.354 15.781 2.402 1 81 59 MET B N 1
ATOM 2221 C CA . MET B 1 59 ? 0.53 14.703 2.818 1 81 59 MET B CA 1
ATOM 2222 C C . MET B 1 59 ? -0.02 13.352 2.377 1 81 59 MET B C 1
ATOM 2224 O O . MET B 1 59 ? 0.744 12.438 2.047 1 81 59 MET B O 1
ATOM 2228 N N . LEU B 1 60 ? -1.339 13.273 2.312 1 83.69 60 LEU B N 1
ATOM 2229 C CA . LEU B 1 60 ? -1.992 12.031 1.912 1 83.69 60 LEU B CA 1
ATOM 2230 C C . LEU B 1 60 ? -2.025 11.906 0.393 1 83.69 60 LEU B C 1
ATOM 2232 O O . LEU B 1 60 ? -2.393 10.852 -0.136 1 83.69 60 LEU B O 1
ATOM 2236 N N . GLY B 1 61 ? -1.734 13.016 -0.276 1 87 61 GLY B N 1
ATOM 2237 C CA . GLY B 1 61 ? -1.613 12.961 -1.725 1 87 61 GLY B CA 1
ATOM 2238 C C . GLY B 1 61 ? -2.881 13.375 -2.445 1 87 61 GLY B C 1
ATOM 2239 O O . GLY B 1 61 ? -2.963 13.281 -3.672 1 87 61 GLY B O 1
ATOM 2240 N N . LEU B 1 62 ? -3.896 13.828 -1.718 1 89.5 62 LEU B N 1
ATOM 2241 C CA . LEU B 1 62 ? -5.148 14.219 -2.359 1 89.5 62 LEU B CA 1
ATOM 2242 C C . LEU B 1 62 ? -5.008 15.562 -3.059 1 89.5 62 LEU B C 1
ATOM 2244 O O . LEU B 1 62 ? -5.586 15.781 -4.125 1 89.5 62 LEU B O 1
ATOM 2248 N N . ILE B 1 63 ? -4.184 16.469 -2.432 1 92 63 ILE B N 1
ATOM 2249 C CA . ILE B 1 63 ? -4.059 17.781 -3.039 1 92 63 ILE B CA 1
ATOM 2250 C C . ILE B 1 63 ? -2.58 18.141 -3.186 1 92 63 ILE B C 1
ATOM 2252 O O . ILE B 1 63 ? -1.717 17.5 -2.578 1 92 63 ILE B O 1
ATOM 2256 N N . GLU B 1 64 ? -2.275 19.016 -4.023 1 90.94 64 GLU B N 1
ATOM 2257 C CA . GLU B 1 64 ? -0.965 19.625 -4.219 1 90.94 64 GLU B CA 1
ATOM 2258 C C . GLU B 1 64 ? -1.046 21.141 -4.109 1 90.94 64 GLU B C 1
ATOM 2260 O O . GLU B 1 64 ? -1.95 21.766 -4.676 1 90.94 64 GLU B O 1
ATOM 2265 N N . SER B 1 65 ? -0.126 21.672 -3.314 1 88.75 65 SER B N 1
ATOM 2266 C CA . SER B 1 65 ? -0.047 23.109 -3.186 1 88.75 65 SER B CA 1
ATOM 2267 C C . SER B 1 65 ? 0.954 23.703 -4.172 1 88.75 65 SER B C 1
ATOM 2269 O O . SER B 1 65 ? 2.084 23.219 -4.281 1 88.75 65 SER B O 1
ATOM 2271 N N . ARG B 1 66 ? 0.493 24.656 -4.926 1 87.75 66 ARG B N 1
ATOM 2272 C CA . ARG B 1 66 ? 1.354 25.391 -5.855 1 87.75 66 ARG B CA 1
ATOM 2273 C C . ARG B 1 66 ? 1.513 26.844 -5.43 1 87.75 66 ARG B C 1
ATOM 2275 O O . ARG B 1 66 ? 0.533 27.594 -5.363 1 87.75 66 ARG B O 1
ATOM 2282 N N . HIS B 1 67 ? 2.787 27.156 -5.148 1 84.44 67 HIS B N 1
ATOM 2283 C CA . HIS B 1 67 ? 3.082 28.484 -4.652 1 84.44 67 HIS B CA 1
ATOM 2284 C C . HIS B 1 67 ? 2.479 29.562 -5.559 1 84.44 67 HIS B C 1
ATOM 2286 O O . HIS B 1 67 ? 2.682 29.531 -6.773 1 84.44 67 HIS B O 1
ATOM 2292 N N . GLY B 1 68 ? 1.731 30.359 -4.93 1 87.12 68 GLY B N 1
ATOM 2293 C CA . GLY B 1 68 ? 1.158 31.5 -5.633 1 87.12 68 GLY B CA 1
ATOM 2294 C C . GLY B 1 68 ? -0.078 31.141 -6.438 1 87.12 68 GLY B C 1
ATOM 2295 O O . GLY B 1 68 ? -0.761 32.031 -6.961 1 87.12 68 GLY B O 1
ATOM 2296 N N . GLU B 1 69 ? -0.392 29.844 -6.629 1 90.88 69 GLU B N 1
ATOM 2297 C CA . GLU B 1 69 ? -1.503 29.422 -7.477 1 90.88 69 GLU B CA 1
ATOM 2298 C C . GLU B 1 69 ? -2.645 28.844 -6.645 1 90.88 69 GLU B C 1
ATOM 2300 O O . GLU B 1 69 ? -3.814 28.969 -7.012 1 90.88 69 GLU B O 1
ATOM 2305 N N . GLY B 1 70 ? -2.293 28.234 -5.531 1 93.56 70 GLY B N 1
ATOM 2306 C CA . GLY B 1 70 ? -3.33 27.656 -4.695 1 93.56 70 GLY B CA 1
ATOM 2307 C C . GLY B 1 70 ? -3.223 26.141 -4.574 1 93.56 70 GLY B C 1
ATOM 2308 O O . GLY B 1 70 ? -2.137 25.578 -4.73 1 93.56 70 GLY B O 1
ATOM 2309 N N . ASN B 1 71 ? -4.32 25.516 -4.137 1 94.69 71 ASN B N 1
ATOM 2310 C CA . ASN B 1 71 ? -4.383 24.062 -3.939 1 94.69 71 ASN B CA 1
ATOM 2311 C C . ASN B 1 71 ? -5.145 23.375 -5.066 1 94.69 71 ASN B C 1
ATOM 2313 O O . ASN B 1 71 ? -6.16 23.891 -5.535 1 94.69 71 ASN B O 1
ATOM 2317 N N . PHE B 1 72 ? -4.617 22.266 -5.523 1 96.12 72 PHE B N 1
ATOM 2318 C CA . PHE B 1 72 ? -5.199 21.5 -6.613 1 96.12 72 PHE B CA 1
ATOM 2319 C C . PHE B 1 72 ? -5.383 20.031 -6.203 1 96.12 72 PHE B C 1
ATOM 2321 O O . PHE B 1 72 ? -4.621 19.516 -5.383 1 96.12 72 PHE B O 1
ATOM 2328 N N . ILE B 1 73 ? -6.449 19.406 -6.793 1 94.44 73 ILE B N 1
ATOM 2329 C CA . ILE B 1 73 ? -6.516 17.953 -6.668 1 94.44 73 ILE B CA 1
ATOM 2330 C C . ILE B 1 73 ? -5.316 17.328 -7.371 1 94.44 73 ILE B C 1
ATOM 2332 O O . ILE B 1 73 ? -5.02 17.656 -8.523 1 94.44 73 ILE B O 1
ATOM 2336 N N . ASN B 1 74 ? -4.688 16.453 -6.691 1 92.94 74 ASN B N 1
ATOM 2337 C CA . ASN B 1 74 ? -3.428 15.883 -7.156 1 92.94 74 ASN B CA 1
ATOM 2338 C C . ASN B 1 74 ? -3.611 15.102 -8.453 1 92.94 74 ASN B C 1
ATOM 2340 O O . ASN B 1 74 ? -4.543 14.305 -8.578 1 92.94 74 ASN B O 1
ATOM 2344 N N . GLU B 1 75 ? -2.643 15.344 -9.359 1 88.88 75 GLU B N 1
ATOM 2345 C CA . GLU B 1 75 ? -2.674 14.625 -10.633 1 88.88 75 GLU B CA 1
ATOM 2346 C C . GLU B 1 75 ? -1.64 13.508 -10.664 1 88.88 75 GLU B C 1
ATOM 2348 O O . GLU B 1 75 ? -1.721 12.602 -11.492 1 88.88 75 GLU B O 1
ATOM 2353 N N . ASN B 1 76 ? -0.661 13.688 -9.875 1 84.81 76 ASN B N 1
ATOM 2354 C CA . ASN B 1 76 ? 0.397 12.688 -9.805 1 84.81 76 ASN B CA 1
ATOM 2355 C C . ASN B 1 76 ? 0.208 11.75 -8.617 1 84.81 76 ASN B C 1
ATOM 2357 O O . ASN B 1 76 ? 0.851 11.914 -7.582 1 84.81 76 ASN B O 1
ATOM 2361 N N . ILE B 1 77 ? -0.518 10.719 -8.859 1 83.69 77 ILE B N 1
ATOM 2362 C CA . ILE B 1 77 ? -0.946 9.867 -7.762 1 83.69 77 ILE B CA 1
ATOM 2363 C C . ILE B 1 77 ? 0.041 8.719 -7.59 1 83.69 77 ILE B C 1
ATOM 2365 O O . ILE B 1 77 ? -0.005 7.992 -6.59 1 83.69 77 ILE B O 1
ATOM 2369 N N . GLN B 1 78 ? 0.996 8.617 -8.461 1 82.75 78 GLN B N 1
ATOM 2370 C CA . GLN B 1 78 ? 1.903 7.473 -8.438 1 82.75 78 GLN B CA 1
ATOM 2371 C C . GLN B 1 78 ? 2.791 7.5 -7.199 1 82.75 78 GLN B C 1
ATOM 2373 O O . GLN B 1 78 ? 3.201 6.449 -6.699 1 82.75 78 GLN B O 1
ATOM 2378 N N . ASN B 1 79 ? 2.986 8.664 -6.688 1 79.75 79 ASN B N 1
ATOM 2379 C CA . ASN B 1 79 ? 3.902 8.789 -5.559 1 79.75 79 ASN B CA 1
ATOM 2380 C C . ASN B 1 79 ? 3.152 8.891 -4.234 1 79.75 79 ASN B C 1
ATOM 2382 O O . ASN B 1 79 ? 3.762 9.094 -3.184 1 79.75 79 ASN B O 1
ATOM 2386 N N . SER B 1 80 ? 1.912 8.703 -4.23 1 82.81 80 SER B N 1
ATOM 2387 C CA . SER B 1 80 ? 1.088 9.008 -3.066 1 82.81 80 SER B CA 1
ATOM 2388 C C . SER B 1 80 ? 1.386 8.055 -1.913 1 82.81 80 SER B C 1
ATOM 2390 O O . SER B 1 80 ? 1.341 8.453 -0.747 1 82.81 80 SER B O 1
ATOM 2392 N N . LEU B 1 81 ? 1.796 6.82 -2.262 1 88 81 LEU B N 1
ATOM 2393 C CA . LEU B 1 81 ? 1.995 5.832 -1.207 1 88 81 LEU B CA 1
ATOM 2394 C C . LEU B 1 81 ? 3.471 5.719 -0.839 1 88 81 LEU B C 1
ATOM 2396 O O . LEU B 1 81 ? 3.828 4.996 0.093 1 88 81 LEU B O 1
ATOM 2400 N N . LEU B 1 82 ? 4.309 6.469 -1.493 1 86 82 LEU B N 1
ATOM 2401 C CA . LEU B 1 82 ? 5.75 6.359 -1.287 1 86 82 LEU B CA 1
ATOM 2402 C C . LEU B 1 82 ? 6.117 6.66 0.162 1 86 82 LEU B C 1
ATOM 2404 O O . LEU B 1 82 ? 6.695 5.816 0.849 1 86 82 LEU B O 1
ATOM 2408 N N . GLU B 1 83 ? 5.684 7.805 0.659 1 84.94 83 GLU B N 1
ATOM 2409 C CA . GLU B 1 83 ? 6.078 8.234 1.998 1 84.94 83 GLU B CA 1
ATOM 2410 C C . GLU B 1 83 ? 5.371 7.406 3.07 1 84.94 83 GLU B C 1
ATOM 2412 O O . GLU B 1 83 ? 6.012 6.918 4.008 1 84.94 83 GLU B O 1
ATOM 2417 N N . PRO B 1 84 ? 4.113 7.137 2.887 1 87.88 84 PRO B N 1
ATOM 2418 C CA . PRO B 1 84 ? 3.436 6.324 3.898 1 87.88 84 PRO B CA 1
ATOM 2419 C C . PRO B 1 84 ? 4.031 4.922 4.031 1 87.88 84 PRO B C 1
ATOM 2421 O O . PRO B 1 84 ? 4.234 4.438 5.145 1 87.88 84 PRO B O 1
ATOM 2424 N N . LEU B 1 85 ? 4.34 4.297 2.998 1 87.81 85 LEU B N 1
ATOM 2425 C CA . LEU B 1 85 ? 4.887 2.943 3.045 1 87.81 85 LEU B CA 1
ATOM 2426 C C . LEU B 1 85 ? 6.305 2.951 3.605 1 87.81 85 LEU B C 1
ATOM 2428 O O . LEU B 1 85 ? 6.699 2.029 4.324 1 87.81 85 LEU B O 1
ATOM 2432 N N . SER B 1 86 ? 7.051 3.984 3.271 1 86.94 86 SER B N 1
ATOM 2433 C CA . SER B 1 86 ? 8.391 4.117 3.838 1 86.94 86 SER B CA 1
ATOM 2434 C C . SER B 1 86 ? 8.336 4.23 5.359 1 86.94 86 SER B C 1
ATOM 2436 O O . SER B 1 86 ? 9.188 3.676 6.059 1 86.94 86 SER B O 1
ATOM 2438 N N . ILE B 1 87 ? 7.398 4.91 5.859 1 88.12 87 ILE B N 1
ATOM 2439 C CA . ILE B 1 87 ? 7.234 5.102 7.297 1 88.12 87 ILE B CA 1
ATOM 2440 C C . ILE B 1 87 ? 6.844 3.779 7.953 1 88.12 87 ILE B C 1
ATOM 2442 O O . ILE B 1 87 ? 7.363 3.428 9.016 1 88.12 87 ILE B O 1
ATOM 2446 N N . VAL B 1 88 ? 5.977 3.092 7.293 1 88.81 88 VAL B N 1
ATOM 2447 C CA . VAL B 1 88 ? 5.582 1.783 7.805 1 88.81 88 VAL B CA 1
ATOM 2448 C C . VAL B 1 88 ? 6.805 0.871 7.891 1 88.81 88 VAL B C 1
ATOM 2450 O O . VAL B 1 88 ? 7.02 0.209 8.906 1 88.81 88 VAL B O 1
ATOM 2453 N N . PHE B 1 89 ? 7.57 0.883 6.836 1 87.94 89 PHE B N 1
ATOM 2454 C CA . PHE B 1 89 ? 8.773 0.067 6.801 1 87.94 89 PHE B CA 1
ATOM 2455 C C . PHE B 1 89 ? 9.711 0.437 7.945 1 87.94 89 PHE B C 1
ATOM 2457 O O . PHE B 1 89 ? 10.25 -0.441 8.617 1 87.94 89 PHE B O 1
ATOM 2464 N N . LEU B 1 90 ? 9.82 1.685 8.18 1 86.25 90 LEU B N 1
ATOM 2465 C CA . LEU B 1 90 ? 10.695 2.213 9.219 1 86.25 90 LEU B CA 1
ATOM 2466 C C . LEU B 1 90 ? 10.219 1.789 10.602 1 86.25 90 LEU B C 1
ATOM 2468 O O . LEU B 1 90 ? 11.008 1.289 11.406 1 86.25 90 LEU B O 1
ATOM 2472 N N . LEU B 1 91 ? 9 1.898 10.859 1 88.56 91 LEU B N 1
ATOM 2473 C CA . LEU B 1 91 ? 8.453 1.652 12.188 1 88.56 91 LEU B CA 1
ATOM 2474 C C . LEU B 1 91 ? 8.438 0.16 12.5 1 88.56 91 LEU B C 1
ATOM 2476 O O . LEU B 1 91 ? 8.586 -0.237 13.656 1 88.56 91 LEU B O 1
ATOM 2480 N N . LEU B 1 92 ? 8.234 -0.588 11.461 1 86.81 92 LEU B N 1
ATOM 2481 C CA . LEU B 1 92 ? 8.195 -2.033 11.648 1 86.81 92 LEU B CA 1
ATOM 2482 C C . LEU B 1 92 ? 9.594 -2.592 11.875 1 86.81 92 LEU B C 1
ATOM 2484 O O . LEU B 1 92 ? 9.75 -3.701 12.391 1 86.81 92 LEU B O 1
ATOM 2488 N N . GLY B 1 93 ? 10.594 -1.758 11.539 1 83.06 93 GLY B N 1
ATOM 2489 C CA . GLY B 1 93 ? 11.945 -2.307 11.57 1 83.06 93 GLY B CA 1
ATOM 2490 C C . GLY B 1 93 ? 12.133 -3.479 10.625 1 83.06 93 GLY B C 1
ATOM 2491 O O . GLY B 1 93 ? 12.797 -4.457 10.969 1 83.06 93 GLY B O 1
ATOM 2492 N N . SER B 1 94 ? 11.43 -3.389 9.523 1 78.88 94 SER B N 1
ATOM 2493 C CA . SER B 1 94 ? 11.484 -4.477 8.555 1 78.88 94 SER B CA 1
ATOM 2494 C C . SER B 1 94 ? 12.867 -4.578 7.922 1 78.88 94 SER B C 1
ATOM 2496 O O . SER B 1 94 ? 13.594 -3.586 7.828 1 78.88 94 SER B O 1
ATOM 2498 N N . LYS B 1 95 ? 13.172 -5.828 7.559 1 83.56 95 LYS B N 1
ATOM 2499 C CA . LYS B 1 95 ? 14.461 -6.137 6.945 1 83.56 95 LYS B CA 1
ATOM 2500 C C . LYS B 1 95 ? 14.328 -6.254 5.426 1 83.56 95 LYS B C 1
ATOM 2502 O O . LYS B 1 95 ? 13.219 -6.316 4.895 1 83.56 95 LYS B O 1
ATOM 2507 N N . SER B 1 96 ? 15.422 -6.219 4.789 1 82.06 96 SER B N 1
ATOM 2508 C CA . SER B 1 96 ? 15.477 -6.32 3.332 1 82.06 96 SER B CA 1
ATOM 2509 C C . SER B 1 96 ? 14.805 -7.598 2.84 1 82.06 96 SER B C 1
ATOM 2511 O O . SER B 1 96 ? 14.203 -7.613 1.764 1 82.06 96 SER B O 1
ATOM 2513 N N . GLU B 1 97 ? 14.844 -8.641 3.629 1 87.81 97 GLU B N 1
ATOM 2514 C CA . GLU B 1 97 ? 14.234 -9.914 3.268 1 87.81 97 GLU B CA 1
ATOM 2515 C C . GLU B 1 97 ? 12.711 -9.797 3.186 1 87.81 97 GLU B C 1
ATOM 2517 O O . GLU B 1 97 ? 12.07 -10.508 2.412 1 87.81 97 GLU B O 1
ATOM 2522 N N . ASP B 1 98 ? 12.141 -8.914 3.973 1 91.88 98 ASP B N 1
ATOM 2523 C CA . ASP B 1 98 ? 10.703 -8.688 3.938 1 91.88 98 ASP B CA 1
ATOM 2524 C C . ASP B 1 98 ? 10.273 -8.094 2.6 1 91.88 98 ASP B C 1
ATOM 2526 O O . ASP B 1 98 ? 9.172 -8.375 2.111 1 91.88 98 ASP B O 1
ATOM 2530 N N . ILE B 1 99 ? 11.188 -7.344 2.074 1 91.31 99 ILE B N 1
ATOM 2531 C CA . ILE B 1 99 ? 10.891 -6.707 0.795 1 91.31 99 ILE B CA 1
ATOM 2532 C C . ILE B 1 99 ? 10.906 -7.754 -0.316 1 91.31 99 ILE B C 1
ATOM 2534 O O . ILE B 1 99 ? 10.039 -7.75 -1.193 1 91.31 99 ILE B O 1
ATOM 2538 N N . LEU B 1 100 ? 11.906 -8.594 -0.23 1 92.62 100 LEU B N 1
ATOM 2539 C CA . LEU B 1 100 ? 11.977 -9.664 -1.221 1 92.62 100 LEU B CA 1
ATOM 2540 C C . LEU B 1 100 ? 10.742 -10.562 -1.135 1 92.62 100 LEU B C 1
ATOM 2542 O O . LEU B 1 100 ? 10.164 -10.93 -2.16 1 92.62 100 LEU B O 1
ATOM 2546 N N . GLU B 1 101 ? 10.352 -10.883 0.033 1 94.81 101 GLU B N 1
ATOM 2547 C CA . GLU B 1 101 ? 9.164 -11.703 0.232 1 94.81 101 GLU B CA 1
ATOM 2548 C C . GLU B 1 101 ? 7.914 -11 -0.296 1 94.81 101 GLU B C 1
ATOM 2550 O O . GLU B 1 101 ? 7.055 -11.633 -0.917 1 94.81 101 GLU B O 1
ATOM 2555 N N . LEU B 1 102 ? 7.766 -9.727 -0.07 1 95.44 102 LEU B N 1
ATOM 2556 C CA . LEU B 1 102 ? 6.664 -8.938 -0.603 1 95.44 102 LEU B CA 1
ATOM 2557 C C . LEU B 1 102 ? 6.66 -8.961 -2.127 1 95.44 102 LEU B C 1
ATOM 2559 O O . LEU B 1 102 ? 5.609 -9.133 -2.748 1 95.44 102 LEU B O 1
ATOM 2563 N N . ARG B 1 103 ? 7.816 -8.812 -2.732 1 95.81 103 ARG B N 1
ATOM 2564 C CA . ARG B 1 103 ? 7.941 -8.875 -4.184 1 95.81 103 ARG B CA 1
ATOM 2565 C C . ARG B 1 103 ? 7.465 -10.227 -4.719 1 95.81 103 ARG B C 1
ATOM 2567 O O . ARG B 1 103 ? 6.746 -10.281 -5.715 1 95.81 103 ARG B O 1
ATOM 2574 N N . LYS B 1 104 ? 7.84 -11.281 -4.043 1 96.38 104 LYS B N 1
ATOM 2575 C CA . LYS B 1 104 ? 7.457 -12.625 -4.461 1 96.38 104 LYS B CA 1
ATOM 2576 C C . LYS B 1 104 ? 5.945 -12.812 -4.398 1 96.38 104 LYS B C 1
ATOM 2578 O O . LYS B 1 104 ? 5.383 -13.609 -5.16 1 96.38 104 LYS B O 1
ATOM 2583 N N . VAL B 1 105 ? 5.359 -12.047 -3.549 1 97.56 105 VAL B N 1
ATOM 2584 C CA . VAL B 1 105 ? 3.91 -12.133 -3.395 1 97.56 105 VAL B CA 1
ATOM 2585 C C . VAL B 1 105 ? 3.227 -11.352 -4.516 1 97.56 105 VAL B C 1
ATOM 2587 O O . VAL B 1 105 ? 2.24 -11.82 -5.094 1 97.56 105 VAL B O 1
ATOM 2590 N N . ILE B 1 106 ? 3.713 -10.25 -4.965 1 97.75 106 ILE B N 1
ATOM 2591 C CA . ILE B 1 1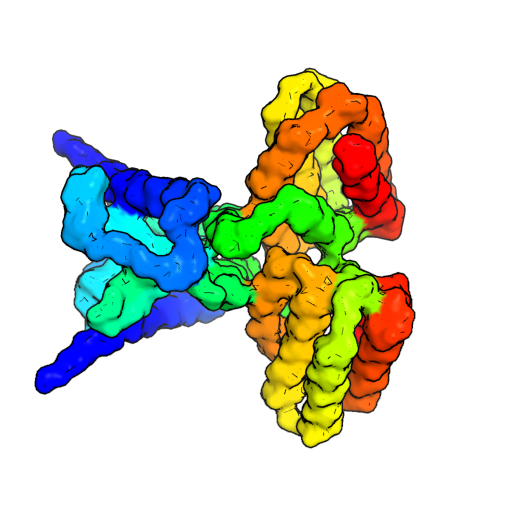06 ? 2.977 -9.312 -5.805 1 97.75 106 ILE B CA 1
ATOM 2592 C C . ILE B 1 106 ? 3.422 -9.461 -7.258 1 97.75 106 ILE B C 1
ATOM 2594 O O . ILE B 1 106 ? 2.588 -9.523 -8.164 1 97.75 106 ILE B O 1
ATOM 2598 N N . GLU B 1 107 ? 4.672 -9.586 -7.516 1 97.94 107 GLU B N 1
ATOM 2599 C CA . GLU B 1 107 ? 5.23 -9.328 -8.844 1 97.94 107 GLU B CA 1
ATOM 2600 C C . GLU B 1 107 ? 4.902 -10.461 -9.812 1 97.94 107 GLU B C 1
ATOM 2602 O O . GLU B 1 107 ? 4.613 -10.219 -10.984 1 97.94 107 GLU B O 1
ATOM 2607 N N . PRO B 1 108 ? 4.941 -11.758 -9.328 1 98.31 108 PRO B N 1
ATOM 2608 C CA . PRO B 1 108 ? 4.641 -12.812 -10.305 1 98.31 108 PRO B CA 1
ATOM 2609 C C . PRO B 1 108 ? 3.234 -12.695 -10.883 1 98.31 108 PRO B C 1
ATOM 2611 O O . PRO B 1 108 ? 3.062 -12.711 -12.102 1 98.31 108 PRO B O 1
ATOM 2614 N N . GLU B 1 109 ? 2.271 -12.477 -10.047 1 97.88 109 GLU B N 1
ATOM 2615 C CA . GLU B 1 109 ? 0.9 -12.367 -10.531 1 97.88 109 GLU B CA 1
ATOM 2616 C C . GLU B 1 109 ? 0.694 -11.062 -11.305 1 97.88 109 GLU B C 1
ATOM 2618 O O . GLU B 1 109 ? -0.088 -11.016 -12.258 1 97.88 109 GLU B O 1
ATOM 2623 N N . THR B 1 110 ? 1.36 -10.047 -10.875 1 98.38 110 THR B N 1
ATOM 2624 C CA . THR B 1 110 ? 1.338 -8.797 -11.617 1 98.38 110 THR B CA 1
ATOM 2625 C C . THR B 1 110 ? 1.85 -9.008 -13.039 1 98.38 110 THR B C 1
ATOM 2627 O O . THR B 1 110 ? 1.269 -8.484 -14 1 98.38 110 THR B O 1
ATOM 2630 N N . ALA B 1 111 ? 2.914 -9.797 -13.172 1 98.69 111 ALA B N 1
ATOM 2631 C CA . ALA B 1 111 ? 3.475 -10.086 -14.492 1 98.69 111 ALA B CA 1
ATOM 2632 C C . ALA B 1 111 ? 2.49 -10.883 -15.344 1 98.69 111 ALA B C 1
ATOM 2634 O O . ALA B 1 111 ? 2.385 -10.664 -16.547 1 98.69 111 ALA B O 1
ATOM 2635 N N . ALA B 1 112 ? 1.781 -11.773 -14.695 1 98.56 112 ALA B N 1
ATOM 2636 C CA . ALA B 1 112 ? 0.762 -12.531 -15.414 1 98.56 112 ALA B CA 1
ATOM 2637 C C . ALA B 1 112 ? -0.319 -11.609 -15.977 1 98.56 112 ALA B C 1
ATOM 2639 O O . ALA B 1 112 ? -0.722 -11.734 -17.125 1 98.56 112 ALA B O 1
ATOM 2640 N N . LEU B 1 113 ? -0.78 -10.656 -15.18 1 97.94 113 LEU B N 1
ATOM 2641 C CA . LEU B 1 113 ? -1.764 -9.672 -15.617 1 97.94 113 LEU B CA 1
ATOM 2642 C C . LEU B 1 113 ? -1.195 -8.789 -16.719 1 97.94 113 LEU B C 1
ATOM 2644 O O . LEU B 1 113 ? -1.882 -8.5 -17.703 1 97.94 113 LEU B O 1
ATOM 2648 N N . ALA B 1 114 ? 0.028 -8.398 -16.547 1 98.69 114 ALA B N 1
ATOM 2649 C CA . ALA B 1 114 ? 0.692 -7.551 -17.531 1 98.69 114 ALA B CA 1
ATOM 2650 C C . ALA B 1 114 ? 0.777 -8.25 -18.875 1 98.69 114 ALA B C 1
ATOM 2652 O O . ALA B 1 114 ? 0.603 -7.617 -19.922 1 98.69 114 ALA B O 1
ATOM 2653 N N . ALA B 1 115 ? 1.081 -9.539 -18.828 1 98.69 115 ALA B N 1
ATOM 2654 C CA . ALA B 1 115 ? 1.194 -10.297 -20.062 1 98.69 115 ALA B CA 1
ATOM 2655 C C . ALA B 1 115 ? -0.097 -10.219 -20.875 1 98.69 115 ALA B C 1
ATOM 2657 O O . ALA B 1 115 ? -0.064 -10.172 -22.109 1 98.69 115 ALA B O 1
ATOM 2658 N N . LYS B 1 116 ? -1.197 -10.156 -20.203 1 97.69 116 LYS B N 1
ATOM 2659 C CA . LYS B 1 116 ? -2.5 -10.102 -20.859 1 97.69 116 LYS B CA 1
ATOM 2660 C C . LYS B 1 116 ? -2.756 -8.727 -21.469 1 97.69 116 LYS B C 1
ATOM 2662 O O . LYS B 1 116 ? -3.416 -8.609 -22.5 1 97.69 116 LYS B O 1
ATOM 2667 N N . ASN B 1 117 ? -2.221 -7.711 -20.906 1 97.88 117 ASN B N 1
ATOM 2668 C CA . ASN B 1 117 ? -2.67 -6.355 -21.203 1 97.88 117 ASN B CA 1
ATOM 2669 C C . ASN B 1 117 ? -1.585 -5.551 -21.906 1 97.88 117 ASN B C 1
ATOM 2671 O O . ASN B 1 117 ? -1.859 -4.484 -22.469 1 97.88 117 ASN B O 1
ATOM 2675 N N . ILE B 1 118 ? -0.365 -5.996 -21.938 1 98.5 118 ILE B N 1
ATOM 2676 C CA . ILE B 1 118 ? 0.787 -5.195 -22.328 1 98.5 118 ILE B CA 1
ATOM 2677 C C . ILE B 1 118 ? 0.661 -4.797 -23.797 1 98.5 118 ILE B C 1
ATOM 2679 O O . ILE B 1 118 ? 0.219 -5.594 -24.625 1 98.5 118 ILE B O 1
ATOM 2683 N N . THR B 1 119 ? 0.982 -3.598 -24.047 1 98.38 119 THR B N 1
ATOM 2684 C CA . THR B 1 119 ? 0.949 -3.068 -25.391 1 98.38 119 THR B CA 1
ATOM 2685 C C . THR B 1 119 ? 2.324 -3.162 -26.047 1 98.38 119 THR B C 1
ATOM 2687 O O . THR B 1 119 ? 3.33 -3.363 -25.359 1 98.38 119 THR B O 1
ATOM 2690 N N . ASN B 1 120 ? 2.318 -2.996 -27.297 1 98.25 120 ASN B N 1
ATOM 2691 C CA . ASN B 1 120 ? 3.584 -2.998 -28.031 1 98.25 120 ASN B CA 1
ATOM 2692 C C . ASN B 1 120 ? 4.492 -1.856 -27.578 1 98.25 120 ASN B C 1
ATOM 2694 O O . ASN B 1 120 ? 5.707 -2.027 -27.469 1 98.25 120 ASN B O 1
ATOM 2698 N N . GLU B 1 121 ? 3.934 -0.75 -27.312 1 98.44 121 GLU B N 1
ATOM 2699 C CA . GLU B 1 121 ? 4.707 0.395 -26.828 1 98.44 121 GLU B CA 1
ATOM 2700 C C . GLU B 1 121 ? 5.387 0.091 -25.5 1 98.44 121 GLU B C 1
ATOM 2702 O O . GLU B 1 121 ? 6.559 0.424 -25.312 1 98.44 121 GLU B O 1
ATOM 2707 N N . GLN B 1 122 ? 4.688 -0.542 -24.656 1 98.38 122 GLN B N 1
ATOM 2708 C CA . GLN B 1 122 ? 5.23 -0.896 -23.344 1 98.38 122 GLN B CA 1
ATOM 2709 C C . GLN B 1 122 ? 6.316 -1.96 -23.469 1 98.38 122 GLN B C 1
ATOM 2711 O O . GLN B 1 122 ? 7.305 -1.938 -22.734 1 98.38 122 GLN B O 1
ATOM 2716 N N . LEU B 1 123 ? 6.105 -2.865 -24.406 1 98.5 123 LEU B N 1
ATOM 2717 C CA . LEU B 1 123 ? 7.117 -3.885 -24.656 1 98.5 123 LEU B CA 1
ATOM 2718 C C . LEU B 1 123 ? 8.414 -3.252 -25.141 1 98.5 123 LEU B C 1
ATOM 2720 O O . LEU B 1 123 ? 9.5 -3.646 -24.719 1 98.5 123 LEU B O 1
ATOM 2724 N N . ILE B 1 124 ? 8.281 -2.266 -25.984 1 98.44 124 ILE B N 1
ATOM 2725 C CA . ILE B 1 124 ? 9.445 -1.561 -26.5 1 98.44 124 ILE B CA 1
ATOM 2726 C C . ILE B 1 124 ? 10.156 -0.813 -25.375 1 98.44 124 ILE B C 1
ATOM 2728 O O . ILE B 1 124 ? 11.383 -0.86 -25.266 1 98.44 124 ILE B O 1
ATOM 2732 N N . GLU B 1 125 ? 9.391 -0.186 -24.516 1 98.25 125 GLU B N 1
ATOM 2733 C CA . GLU B 1 125 ? 9.961 0.533 -23.375 1 98.25 125 GLU B CA 1
ATOM 2734 C C . GLU B 1 125 ? 10.703 -0.415 -22.438 1 98.25 125 GLU B C 1
ATOM 2736 O O . GLU B 1 125 ? 11.773 -0.08 -21.922 1 98.25 125 GLU B O 1
ATOM 2741 N N . LEU B 1 126 ? 10.156 -1.572 -22.234 1 98.31 126 LEU B N 1
ATOM 2742 C CA . LEU B 1 126 ? 10.781 -2.564 -21.375 1 98.31 126 LEU B CA 1
ATOM 2743 C C . LEU B 1 126 ? 12.094 -3.059 -21.984 1 98.31 126 LEU B C 1
ATOM 2745 O O . LEU B 1 126 ? 13.078 -3.252 -21.266 1 98.31 126 LEU B O 1
ATOM 2749 N N . LYS B 1 127 ? 12.047 -3.238 -23.25 1 97.75 127 LYS B N 1
ATOM 2750 C CA . LYS B 1 127 ? 13.273 -3.652 -23.938 1 97.75 127 LYS B CA 1
ATOM 2751 C C . LYS B 1 127 ? 14.367 -2.598 -23.797 1 97.75 127 LYS B C 1
ATOM 2753 O O . LYS B 1 127 ? 15.531 -2.932 -23.562 1 97.75 127 LYS B O 1
ATOM 2758 N N . GLU B 1 128 ? 13.977 -1.363 -23.922 1 98 128 GLU B N 1
ATOM 2759 C CA . GLU B 1 128 ? 14.93 -0.267 -23.766 1 98 128 GLU B CA 1
ATOM 2760 C C . GLU B 1 128 ? 15.516 -0.247 -22.359 1 98 128 GLU B C 1
ATOM 2762 O O . GLU B 1 128 ? 16.719 -0.032 -22.188 1 98 128 GLU B O 1
ATOM 2767 N N . LEU B 1 129 ? 14.695 -0.482 -21.359 1 97.19 129 LEU B N 1
ATOM 2768 C CA . LEU B 1 129 ? 15.172 -0.542 -19.969 1 97.19 129 LEU B CA 1
ATOM 2769 C C . LEU B 1 129 ? 16.141 -1.708 -19.781 1 97.19 129 LEU B C 1
ATOM 2771 O O . LEU B 1 129 ? 17.172 -1.56 -19.125 1 97.19 129 LEU B O 1
ATOM 2775 N N . MET B 1 130 ? 15.789 -2.85 -20.375 1 95.06 130 MET B N 1
ATOM 2776 C CA . MET B 1 130 ? 16.656 -4.027 -20.281 1 95.06 130 MET B CA 1
ATOM 2777 C C . MET B 1 130 ? 18.016 -3.762 -20.922 1 95.06 130 MET B C 1
ATOM 2779 O O . MET B 1 130 ? 19.047 -4.125 -20.359 1 95.06 130 MET B O 1
ATOM 2783 N N . ASP B 1 131 ? 17.969 -3.102 -22.062 1 95.06 131 ASP B N 1
ATOM 2784 C CA . ASP B 1 131 ? 19.219 -2.768 -22.75 1 95.06 131 ASP B CA 1
ATOM 2785 C C . ASP B 1 131 ? 20.062 -1.811 -21.906 1 95.06 131 ASP B C 1
ATOM 2787 O O . ASP B 1 131 ? 21.281 -1.975 -21.812 1 95.06 131 ASP B O 1
ATOM 2791 N N . GLU B 1 132 ? 19.453 -0.847 -21.312 1 95.19 132 GLU B N 1
ATOM 2792 C CA . GLU B 1 132 ? 20.156 0.086 -20.438 1 95.19 132 GLU B CA 1
ATOM 2793 C C . GLU B 1 132 ? 20.781 -0.634 -19.234 1 95.19 132 GLU B C 1
ATOM 2795 O O . GLU B 1 132 ? 21.906 -0.351 -18.859 1 95.19 132 GLU B O 1
ATOM 2800 N N . LEU B 1 133 ? 19.969 -1.55 -18.719 1 92.19 133 LEU B N 1
ATOM 2801 C CA . LEU B 1 133 ? 20.438 -2.326 -17.578 1 92.19 133 LEU B CA 1
ATOM 2802 C C . LEU B 1 133 ? 21.672 -3.158 -17.938 1 92.19 133 LEU B C 1
ATOM 2804 O O . LEU B 1 133 ? 22.656 -3.182 -17.203 1 92.19 133 LEU B O 1
ATOM 2808 N N . ASN B 1 134 ? 21.594 -3.711 -19.094 1 89.5 134 ASN B N 1
ATOM 2809 C CA . ASN B 1 134 ? 22.672 -4.594 -19.547 1 89.5 134 ASN B CA 1
ATOM 2810 C C . ASN B 1 134 ? 23.922 -3.811 -19.906 1 89.5 134 ASN B C 1
ATOM 2812 O O . ASN B 1 134 ? 25.031 -4.352 -19.859 1 89.5 134 ASN B O 1
ATOM 2816 N N . ASN B 1 135 ? 23.781 -2.572 -20.156 1 91 135 ASN B N 1
ATOM 2817 C CA . ASN B 1 135 ? 24.906 -1.761 -20.609 1 91 135 ASN B CA 1
ATOM 2818 C C . ASN B 1 135 ? 25.484 -0.91 -19.469 1 91 135 ASN B C 1
ATOM 2820 O O . ASN B 1 135 ? 26.297 -0.014 -19.719 1 91 135 ASN B O 1
ATOM 2824 N N . ASN B 1 136 ? 25.016 -1.167 -18.297 1 89.75 136 ASN B N 1
ATOM 2825 C CA . ASN B 1 136 ? 25.516 -0.433 -17.141 1 89.75 136 ASN B CA 1
ATOM 2826 C C . ASN B 1 136 ? 26.141 -1.368 -16.109 1 89.75 136 ASN B C 1
ATOM 2828 O O . ASN B 1 136 ? 25.719 -2.518 -15.977 1 89.75 136 ASN B O 1
ATOM 2832 N N . SER B 1 137 ? 27.188 -0.811 -15.477 1 84.31 137 SER B N 1
ATOM 2833 C CA . SER B 1 137 ? 27.875 -1.638 -14.492 1 84.31 137 SER B CA 1
ATOM 2834 C C . SER B 1 137 ? 27.828 -0.991 -13.109 1 84.31 137 SER B C 1
ATOM 2836 O O . SER B 1 137 ? 28.219 -1.609 -12.117 1 84.31 137 SER B O 1
ATOM 2838 N N . ASP B 1 138 ? 27.422 0.221 -13.086 1 88.06 138 ASP B N 1
ATOM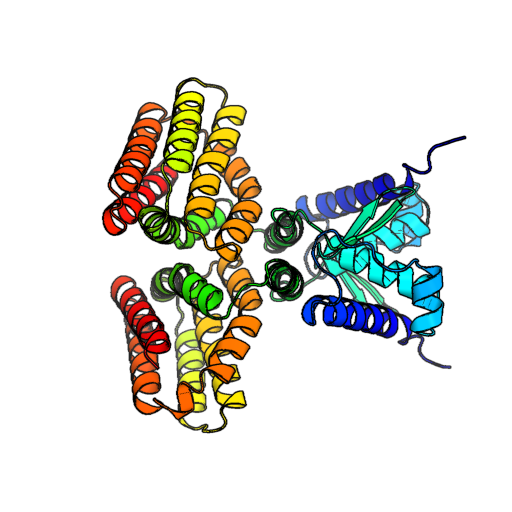 2839 C CA . ASP B 1 138 ? 27.312 0.906 -11.797 1 88.06 138 ASP B CA 1
ATOM 2840 C C . ASP B 1 138 ? 26.156 0.347 -10.977 1 88.06 138 ASP B C 1
ATOM 2842 O O . ASP B 1 138 ? 25.016 0.325 -11.438 1 88.06 138 ASP B O 1
ATOM 2846 N N . ALA B 1 139 ? 26.484 -0.082 -9.773 1 84.69 139 ALA B N 1
ATOM 2847 C CA . ALA B 1 139 ? 25.5 -0.771 -8.93 1 84.69 139 ALA B CA 1
ATOM 2848 C C . ALA B 1 139 ? 24.297 0.113 -8.664 1 84.69 139 ALA B C 1
ATOM 2850 O O . ALA B 1 139 ? 23.156 -0.365 -8.672 1 84.69 139 ALA B O 1
ATOM 2851 N N . GLU B 1 140 ? 24.484 1.341 -8.445 1 88.12 140 GLU B N 1
ATOM 2852 C CA . GLU B 1 140 ? 23.406 2.273 -8.148 1 88.12 140 GLU B CA 1
ATOM 2853 C C . GLU B 1 140 ? 22.516 2.496 -9.375 1 88.12 140 GLU B C 1
ATOM 2855 O O . GLU B 1 140 ? 21.297 2.5 -9.266 1 88.12 140 GLU B O 1
ATOM 2860 N N . ILE B 1 141 ? 23.156 2.641 -10.5 1 90.75 141 ILE B N 1
ATOM 2861 C CA . ILE B 1 141 ? 22.422 2.861 -11.734 1 90.75 141 ILE B CA 1
ATOM 2862 C C . ILE B 1 141 ? 21.641 1.602 -12.102 1 90.75 141 ILE B C 1
ATOM 2864 O O . ILE B 1 141 ? 20.469 1.68 -12.492 1 90.75 141 ILE B O 1
ATOM 2868 N N . CYS B 1 142 ? 22.25 0.444 -11.945 1 90.81 142 CYS B N 1
ATOM 2869 C CA . CYS B 1 142 ? 21.594 -0.82 -12.242 1 90.81 142 CYS B CA 1
ATOM 2870 C C . CYS B 1 142 ? 20.375 -1.023 -11.344 1 90.81 142 CYS B C 1
ATOM 2872 O O . CYS B 1 142 ? 19.312 -1.461 -11.812 1 90.81 142 CYS B O 1
ATOM 2874 N N . ALA B 1 143 ? 20.516 -0.653 -10.07 1 90.5 143 ALA B N 1
ATOM 2875 C CA . ALA B 1 143 ? 19.406 -0.781 -9.133 1 90.5 143 ALA B CA 1
ATOM 2876 C C . ALA B 1 143 ? 18.234 0.118 -9.539 1 90.5 143 ALA B C 1
ATOM 2878 O O . ALA B 1 143 ? 17.078 -0.295 -9.484 1 90.5 143 ALA B O 1
ATOM 2879 N N . SER B 1 144 ? 18.547 1.29 -10.023 1 93.06 144 SER B N 1
ATOM 2880 C CA . SER B 1 144 ? 17.531 2.252 -10.438 1 93.06 144 SER B CA 1
ATOM 2881 C C . SER B 1 144 ? 16.812 1.773 -11.688 1 93.06 144 SER B C 1
ATOM 2883 O O . SER B 1 144 ? 15.586 1.886 -11.781 1 93.06 144 SER B O 1
ATOM 2885 N N . ILE B 1 145 ? 17.516 1.199 -12.602 1 94.06 145 ILE B N 1
ATOM 2886 C CA . ILE B 1 145 ? 16.922 0.722 -13.852 1 94.06 145 ILE B CA 1
ATOM 2887 C C . ILE B 1 145 ? 16.094 -0.534 -13.578 1 94.06 145 ILE B C 1
ATOM 2889 O O . ILE B 1 145 ? 15.016 -0.705 -14.141 1 94.06 145 ILE B O 1
ATOM 2893 N N . ASP B 1 146 ? 16.594 -1.395 -12.719 1 93.69 146 ASP B N 1
ATOM 2894 C CA . ASP B 1 146 ? 15.875 -2.617 -12.359 1 93.69 146 ASP B CA 1
ATOM 2895 C C . ASP B 1 146 ? 14.523 -2.299 -11.727 1 93.69 146 ASP B C 1
ATOM 2897 O O . ASP B 1 146 ? 13.508 -2.902 -12.086 1 93.69 146 ASP B O 1
ATOM 2901 N N . LYS B 1 147 ? 14.523 -1.377 -10.852 1 93.06 147 LYS B N 1
ATOM 2902 C CA . LYS B 1 147 ? 13.266 -0.965 -10.234 1 93.06 147 LYS B CA 1
ATOM 2903 C C . LYS B 1 147 ? 12.297 -0.43 -11.281 1 93.06 147 LYS B C 1
ATOM 2905 O O . LYS B 1 147 ? 11.094 -0.713 -11.219 1 93.06 147 LYS B O 1
ATOM 2910 N N . LYS B 1 148 ? 12.758 0.353 -12.258 1 94.88 148 LYS B N 1
ATOM 2911 C CA . LYS B 1 148 ? 11.914 0.891 -13.32 1 94.88 148 LYS B CA 1
ATOM 2912 C C . LYS B 1 148 ? 11.336 -0.228 -14.18 1 94.88 148 LYS B C 1
ATOM 2914 O O . LYS B 1 148 ? 10.188 -0.15 -14.617 1 94.88 148 LYS B O 1
ATOM 2919 N N . PHE B 1 149 ? 12.172 -1.262 -14.406 1 96.69 149 PHE B N 1
ATOM 2920 C CA . PHE B 1 149 ? 11.75 -2.418 -15.188 1 96.69 149 PHE B CA 1
ATOM 2921 C C . PHE B 1 149 ? 10.539 -3.09 -14.539 1 96.69 149 PHE B C 1
ATOM 2923 O O . PHE B 1 149 ? 9.516 -3.299 -15.195 1 96.69 149 PHE B O 1
ATOM 2930 N N . HIS B 1 150 ? 10.609 -3.311 -13.258 1 96.19 150 HIS B N 1
ATOM 2931 C CA . HIS B 1 150 ? 9.531 -3.988 -12.547 1 96.19 150 HIS B CA 1
ATOM 2932 C C . HIS B 1 150 ? 8.312 -3.086 -12.414 1 96.19 150 HIS B C 1
ATOM 2934 O O . HIS B 1 150 ? 7.176 -3.557 -12.492 1 96.19 150 HIS B O 1
ATOM 2940 N N . TYR B 1 151 ? 8.547 -1.826 -12.25 1 95.25 151 TYR B N 1
ATOM 2941 C CA . TYR B 1 151 ? 7.438 -0.887 -12.172 1 95.25 151 TYR B CA 1
ATOM 2942 C C . TYR B 1 151 ? 6.691 -0.812 -13.5 1 95.25 151 TYR B C 1
ATOM 2944 O O . TYR B 1 151 ? 5.461 -0.722 -13.523 1 95.25 151 TYR B O 1
ATOM 2952 N N . LYS B 1 152 ? 7.449 -0.812 -14.578 1 97.31 152 LYS B N 1
ATOM 2953 C CA . LYS B 1 152 ? 6.824 -0.775 -15.898 1 97.31 152 LYS B CA 1
ATOM 2954 C C . LYS B 1 152 ? 5.938 -1.997 -16.125 1 97.31 152 LYS B C 1
ATOM 2956 O O . LYS B 1 152 ? 4.875 -1.896 -16.734 1 97.31 152 LYS B O 1
ATOM 2961 N N . ILE B 1 153 ? 6.375 -3.113 -15.625 1 98.25 153 ILE B N 1
ATOM 2962 C CA . ILE B 1 153 ? 5.551 -4.316 -15.695 1 98.25 153 ILE B CA 1
ATOM 2963 C C . ILE B 1 153 ? 4.266 -4.113 -14.898 1 98.25 153 ILE B C 1
ATOM 2965 O O . ILE B 1 153 ? 3.18 -4.469 -15.359 1 98.25 153 ILE B O 1
ATOM 2969 N N . ALA B 1 154 ? 4.375 -3.512 -13.727 1 97.56 154 ALA B N 1
ATOM 2970 C CA . ALA B 1 154 ? 3.197 -3.221 -12.914 1 97.56 154 ALA B CA 1
ATOM 2971 C C . ALA B 1 154 ? 2.242 -2.283 -13.656 1 97.56 154 ALA B C 1
ATOM 2973 O O . ALA B 1 154 ? 1.025 -2.484 -13.633 1 97.56 154 ALA B O 1
ATOM 2974 N N . GLN B 1 155 ? 2.793 -1.321 -14.328 1 96.5 155 GLN B N 1
ATOM 2975 C CA . GLN B 1 155 ? 1.968 -0.416 -15.125 1 96.5 155 GLN B CA 1
ATOM 2976 C C . GLN B 1 155 ? 1.243 -1.167 -16.234 1 96.5 155 GLN B C 1
ATOM 2978 O O . GLN B 1 155 ? 0.068 -0.906 -16.5 1 96.5 155 GLN B O 1
ATOM 2983 N N . ALA B 1 156 ? 1.921 -2.096 -16.812 1 98.25 156 ALA B N 1
ATOM 2984 C CA . ALA B 1 156 ? 1.377 -2.848 -17.938 1 98.25 156 ALA B CA 1
ATOM 2985 C C . ALA B 1 156 ? 0.246 -3.768 -17.5 1 98.25 156 ALA B C 1
ATOM 2987 O O . ALA B 1 156 ? -0.527 -4.262 -18.312 1 98.25 156 ALA B O 1
ATOM 2988 N N . SER B 1 157 ? 0.153 -4.047 -16.172 1 97.62 157 SER B N 1
ATOM 2989 C CA . SER B 1 157 ? -0.949 -4.855 -15.664 1 97.62 157 SER B CA 1
ATOM 2990 C C . SER B 1 157 ? -2.293 -4.184 -15.914 1 97.62 157 SER B C 1
ATOM 2992 O O . SER B 1 157 ? -3.328 -4.852 -15.969 1 97.62 157 SER B O 1
ATOM 2994 N N . GLY B 1 158 ? -2.258 -2.865 -15.961 1 95.5 158 GLY B N 1
ATOM 2995 C CA . GLY B 1 158 ? -3.479 -2.102 -16.172 1 95.5 158 GLY B CA 1
ATOM 2996 C C . GLY B 1 158 ? -4.227 -1.802 -14.883 1 95.5 158 GLY B C 1
ATOM 2997 O O . GLY B 1 158 ? -5.219 -1.074 -14.891 1 95.5 158 GLY B O 1
ATOM 2998 N N . ASN B 1 159 ? -3.863 -2.342 -13.852 1 95.38 159 ASN B N 1
ATOM 2999 C CA . ASN B 1 159 ? -4.441 -2.051 -12.547 1 95.38 159 ASN B CA 1
ATOM 3000 C C . ASN B 1 159 ? -3.652 -0.969 -11.812 1 95.38 159 ASN B C 1
ATOM 3002 O O . ASN B 1 159 ? -2.557 -1.226 -11.312 1 95.38 159 ASN B O 1
ATOM 3006 N N . HIS B 1 160 ? -4.223 0.106 -11.656 1 92.56 160 HIS B N 1
ATOM 3007 C CA . HIS B 1 160 ? -3.496 1.271 -11.164 1 92.56 160 HIS B CA 1
ATOM 3008 C C . HIS B 1 160 ? -3.236 1.164 -9.664 1 92.56 160 HIS B C 1
ATOM 3010 O O . HIS B 1 160 ? -2.295 1.772 -9.148 1 92.56 160 HIS B O 1
ATOM 3016 N N . LEU B 1 161 ? -4.035 0.404 -8.93 1 91.88 161 LEU B N 1
ATOM 3017 C CA . LEU B 1 161 ? -3.734 0.144 -7.527 1 91.88 161 LEU B CA 1
ATOM 3018 C C . LEU B 1 161 ? -2.447 -0.663 -7.387 1 91.88 161 LEU B C 1
ATOM 3020 O O . LEU B 1 161 ? -1.604 -0.353 -6.543 1 91.88 161 LEU B O 1
ATOM 3024 N N . ILE B 1 162 ? -2.291 -1.639 -8.258 1 95.38 162 ILE B N 1
ATOM 3025 C CA . ILE B 1 162 ? -1.098 -2.479 -8.25 1 95.38 162 ILE B CA 1
ATOM 3026 C C . ILE B 1 162 ? 0.132 -1.631 -8.57 1 95.38 162 ILE B C 1
ATOM 3028 O O . ILE B 1 162 ? 1.134 -1.686 -7.852 1 95.38 162 ILE B O 1
ATOM 3032 N N . SER B 1 163 ? 0.007 -0.837 -9.625 1 95.12 163 SER B N 1
ATOM 3033 C CA . SER B 1 163 ? 1.17 -0.046 -10.016 1 95.12 163 SER B CA 1
ATOM 3034 C C . SER B 1 163 ? 1.513 0.994 -8.953 1 95.12 163 SER B C 1
ATOM 3036 O O . SER B 1 163 ? 2.686 1.308 -8.742 1 95.12 163 SER B O 1
ATOM 3038 N N . ASN B 1 164 ? 0.519 1.505 -8.242 1 92.31 164 ASN B N 1
ATOM 3039 C CA . ASN B 1 164 ? 0.788 2.463 -7.172 1 92.31 164 ASN B CA 1
ATOM 3040 C C . ASN B 1 164 ? 1.492 1.803 -5.988 1 92.31 164 ASN B C 1
ATOM 3042 O O . ASN B 1 164 ? 2.434 2.367 -5.43 1 92.31 164 ASN B O 1
ATOM 3046 N N . ILE B 1 165 ? 1.092 0.618 -5.625 1 93.12 165 ILE B N 1
ATOM 3047 C CA . ILE B 1 165 ? 1.751 -0.128 -4.559 1 93.12 165 ILE B CA 1
ATOM 3048 C C . ILE B 1 165 ? 3.188 -0.449 -4.969 1 93.12 165 ILE B C 1
ATOM 3050 O O . ILE B 1 165 ? 4.121 -0.234 -4.191 1 93.12 165 ILE B O 1
ATOM 3054 N N . MET B 1 166 ? 3.336 -0.87 -6.184 1 94.44 166 MET B N 1
ATOM 3055 C CA . MET B 1 166 ? 4.664 -1.221 -6.68 1 94.44 166 MET B CA 1
ATOM 3056 C C . MET B 1 166 ? 5.57 0.004 -6.723 1 94.44 166 MET B C 1
ATOM 3058 O O . MET B 1 166 ? 6.758 -0.087 -6.406 1 94.44 166 MET B O 1
ATOM 3062 N N . PHE B 1 167 ? 5.043 1.128 -7.117 1 92.31 167 PHE B N 1
ATOM 3063 C CA . PHE B 1 167 ? 5.832 2.355 -7.125 1 92.31 167 PHE B CA 1
ATOM 3064 C C . PHE B 1 167 ? 6.312 2.703 -5.723 1 92.31 167 PHE B C 1
ATOM 3066 O O . PHE B 1 167 ? 7.461 3.104 -5.535 1 92.31 167 PHE B O 1
ATOM 3073 N N . SER B 1 168 ? 5.461 2.432 -4.859 1 88.56 168 SER B N 1
ATOM 3074 C CA . SER B 1 168 ? 5.738 2.857 -3.492 1 88.56 168 SER B CA 1
ATOM 3075 C C . SER B 1 168 ? 6.805 1.979 -2.844 1 88.56 168 SER B C 1
ATOM 3077 O O . SER B 1 168 ? 7.527 2.426 -1.952 1 88.56 168 SER B O 1
ATOM 3079 N N . ILE B 1 169 ? 6.914 0.761 -3.258 1 89.38 169 ILE B N 1
ATOM 3080 C CA . ILE B 1 169 ? 7.926 -0.095 -2.65 1 89.38 169 ILE B CA 1
ATOM 3081 C C . ILE B 1 169 ? 9.211 -0.034 -3.471 1 89.38 169 ILE B C 1
ATOM 3083 O O . ILE B 1 169 ? 10.227 -0.638 -3.1 1 89.38 169 ILE B O 1
ATOM 3087 N N . SER B 1 170 ? 9.156 0.684 -4.562 1 87.12 170 SER B N 1
ATOM 3088 C CA . SER B 1 170 ? 10.258 0.69 -5.52 1 87.12 170 SER B CA 1
ATOM 3089 C C . SER B 1 170 ? 11.547 1.206 -4.879 1 87.12 170 SER B C 1
ATOM 3091 O O . SER B 1 170 ? 12.633 0.691 -5.152 1 87.12 170 SER B O 1
ATOM 3093 N N . SER B 1 171 ? 11.398 2.201 -4.016 1 82.75 171 SER B N 1
ATOM 3094 C CA . SER B 1 171 ? 12.609 2.723 -3.381 1 82.75 171 SER B CA 1
ATOM 3095 C C . SER B 1 171 ? 13.211 1.705 -2.418 1 82.75 171 SER B C 1
ATOM 3097 O O . SER B 1 171 ? 14.43 1.625 -2.275 1 82.75 171 SER B O 1
ATOM 3099 N N . LEU B 1 172 ? 12.336 0.993 -1.726 1 84.56 172 LEU B N 1
ATOM 3100 C CA . LEU B 1 172 ? 12.812 -0.061 -0.835 1 84.56 172 LEU B CA 1
ATOM 3101 C C . LEU B 1 172 ? 13.469 -1.188 -1.627 1 84.56 172 LEU B C 1
ATOM 3103 O O . LEU B 1 172 ? 14.508 -1.717 -1.218 1 84.56 172 LEU B O 1
ATOM 3107 N N . ILE B 1 173 ? 12.922 -1.473 -2.768 1 87.56 173 ILE B N 1
ATOM 3108 C CA . ILE B 1 173 ? 13.477 -2.479 -3.666 1 87.56 173 ILE B CA 1
ATOM 3109 C C . ILE B 1 173 ? 14.852 -2.029 -4.16 1 87.56 173 ILE B C 1
ATOM 3111 O O . ILE B 1 173 ? 15.797 -2.816 -4.176 1 87.56 173 ILE B O 1
ATOM 3115 N N . GLU B 1 174 ? 14.906 -0.757 -4.523 1 87.69 174 GLU B N 1
ATOM 3116 C CA . GLU B 1 174 ? 16.172 -0.201 -5.016 1 87.69 174 GLU B CA 1
ATOM 3117 C C . GLU B 1 174 ? 17.281 -0.344 -3.977 1 87.69 174 GLU B C 1
ATOM 3119 O O . GLU B 1 174 ? 18.391 -0.749 -4.309 1 87.69 174 GLU B O 1
ATOM 3124 N N . LYS B 1 175 ? 16.938 -0.019 -2.781 1 82.81 175 LYS B N 1
ATOM 3125 C CA . LYS B 1 175 ? 17.922 -0.137 -1.712 1 82.81 175 LYS B CA 1
ATOM 3126 C C . LYS B 1 175 ? 18.312 -1.594 -1.487 1 82.81 175 LYS B C 1
ATOM 3128 O O . LYS B 1 175 ? 19.484 -1.896 -1.265 1 82.81 175 LYS B O 1
ATOM 3133 N N . TYR B 1 176 ? 17.391 -2.492 -1.552 1 82.12 176 TYR B N 1
ATOM 3134 C CA . TYR B 1 176 ? 17.656 -3.922 -1.429 1 82.12 176 TYR B CA 1
ATOM 3135 C C . TYR B 1 176 ? 18.594 -4.402 -2.529 1 82.12 176 TYR B C 1
ATOM 3137 O O . TYR B 1 176 ? 19.562 -5.109 -2.26 1 82.12 176 TYR B O 1
ATOM 3145 N N . ILE B 1 177 ? 18.344 -3.984 -3.768 1 81.31 177 ILE B N 1
ATOM 3146 C CA . ILE B 1 177 ? 19.141 -4.395 -4.922 1 81.31 177 ILE B CA 1
ATOM 3147 C C . ILE B 1 177 ? 20.547 -3.811 -4.816 1 81.31 177 ILE B C 1
ATOM 3149 O O . ILE B 1 177 ? 21.531 -4.512 -5.047 1 81.31 177 ILE B O 1
ATOM 3153 N N . GLU B 1 178 ? 20.578 -2.568 -4.387 1 81.81 178 GLU B N 1
ATOM 3154 C CA . GLU B 1 178 ? 21.875 -1.92 -4.219 1 81.81 178 GLU B CA 1
ATOM 3155 C C . GLU B 1 178 ? 22.719 -2.635 -3.172 1 81.81 178 GLU B C 1
ATOM 3157 O O . GLU B 1 178 ? 23.906 -2.906 -3.398 1 81.81 178 GLU B O 1
ATOM 3162 N N . ASN B 1 179 ? 22.141 -2.998 -2.17 1 81.25 179 ASN B N 1
ATOM 3163 C CA . ASN B 1 179 ? 22.859 -3.594 -1.05 1 81.25 179 ASN B CA 1
ATOM 3164 C C . ASN B 1 179 ? 23.266 -5.031 -1.349 1 81.25 179 ASN B C 1
ATOM 3166 O O . ASN B 1 179 ? 24.281 -5.512 -0.84 1 81.25 179 ASN B O 1
ATOM 3170 N N . SER B 1 180 ? 22.438 -5.672 -2.135 1 77.75 180 SER B N 1
ATOM 3171 C CA . SER B 1 180 ? 22.719 -7.07 -2.445 1 77.75 180 SER B CA 1
ATOM 3172 C C . SER B 1 180 ? 23.828 -7.195 -3.49 1 77.75 180 SER B C 1
ATOM 3174 O O . SER B 1 180 ? 24.422 -8.266 -3.641 1 77.75 180 SER B O 1
ATOM 3176 N N . LYS B 1 181 ? 24.156 -6.152 -4.336 1 79.19 181 LYS B N 1
ATOM 3177 C CA . LYS B 1 181 ? 25.141 -6.121 -5.414 1 79.19 181 LYS B CA 1
ATOM 3178 C C . LYS B 1 181 ? 24.891 -7.242 -6.418 1 79.19 181 LYS B C 1
ATOM 3180 O O . LYS B 1 181 ? 25.844 -7.82 -6.965 1 79.19 181 LYS B O 1
ATOM 3185 N N . ILE B 1 182 ? 23.609 -7.527 -6.547 1 79.5 182 ILE B N 1
ATOM 3186 C CA . ILE B 1 182 ? 23.234 -8.688 -7.352 1 79.5 182 ILE B CA 1
ATOM 3187 C C . ILE B 1 182 ? 23.672 -8.477 -8.797 1 79.5 182 ILE B C 1
ATOM 3189 O O . ILE B 1 182 ? 24.094 -9.43 -9.469 1 79.5 182 ILE B O 1
ATOM 3193 N N . HIS B 1 183 ? 23.703 -7.309 -9.297 1 78.62 183 HIS B N 1
ATOM 3194 C CA . HIS B 1 183 ? 24.031 -7.043 -10.688 1 78.62 183 HIS B CA 1
ATOM 3195 C C . HIS B 1 183 ? 25.547 -7.074 -10.898 1 78.62 183 HIS B C 1
ATOM 3197 O O . HIS B 1 183 ? 26.016 -7.281 -12.023 1 78.62 183 HIS B O 1
ATOM 3203 N N . ALA B 1 184 ? 26.203 -6.875 -9.852 1 76.31 184 ALA B N 1
ATOM 3204 C CA . ALA B 1 184 ? 27.656 -6.988 -9.938 1 76.31 184 ALA B CA 1
ATOM 3205 C C . ALA B 1 184 ? 28.094 -8.445 -9.797 1 76.31 184 ALA B C 1
ATOM 3207 O O . ALA B 1 184 ? 29.016 -8.883 -10.492 1 76.31 184 ALA B O 1
ATOM 3208 N N . LEU B 1 185 ? 27.406 -9.203 -9.102 1 79.5 185 LEU B N 1
ATOM 3209 C CA . LEU B 1 185 ? 27.812 -10.555 -8.758 1 79.5 185 LEU B CA 1
ATOM 3210 C C . LEU B 1 185 ? 27.266 -11.562 -9.758 1 79.5 185 LEU B C 1
ATOM 3212 O O . LEU B 1 185 ? 27.906 -12.594 -10.016 1 79.5 185 LEU B O 1
ATOM 3216 N N . ASN B 1 186 ? 26.172 -11.227 -10.352 1 82.81 186 ASN B N 1
ATOM 3217 C CA . ASN B 1 186 ? 25.469 -12.172 -11.211 1 82.81 186 ASN B CA 1
ATOM 3218 C C . ASN B 1 186 ? 24.875 -11.484 -12.438 1 82.81 186 ASN B C 1
ATOM 3220 O O . ASN B 1 186 ? 23.734 -11.758 -12.812 1 82.81 186 ASN B O 1
ATOM 3224 N N . LYS B 1 187 ? 25.656 -10.68 -13.047 1 83.88 187 LYS B N 1
ATOM 3225 C CA . LYS B 1 187 ? 25.172 -9.812 -14.125 1 83.88 187 LYS B CA 1
ATOM 3226 C C . LYS B 1 187 ? 24.531 -10.633 -15.234 1 83.88 187 LYS B C 1
ATOM 3228 O O . LYS B 1 187 ? 23.406 -10.328 -15.672 1 83.88 187 LYS B O 1
ATOM 3233 N N . THR B 1 188 ? 25.203 -11.68 -15.656 1 87.75 188 THR B N 1
ATOM 3234 C CA . THR B 1 188 ? 24.719 -12.492 -16.766 1 87.75 188 THR B CA 1
ATOM 3235 C C . THR B 1 188 ? 23.438 -13.211 -16.391 1 87.75 188 THR B C 1
ATOM 3237 O O . THR B 1 188 ? 22.484 -13.227 -17.172 1 87.75 188 THR B O 1
ATOM 3240 N N . LEU B 1 189 ? 23.406 -13.703 -15.258 1 89.06 189 LEU B N 1
ATOM 3241 C CA . LEU B 1 189 ? 22.219 -14.422 -14.797 1 89.06 189 LEU B CA 1
ATOM 3242 C C . LEU B 1 189 ? 21.016 -13.492 -14.719 1 89.06 189 LEU B C 1
ATOM 3244 O O . LEU B 1 189 ? 19.938 -13.844 -15.188 1 89.06 189 LEU B O 1
ATOM 3248 N N . VAL B 1 190 ? 21.234 -12.367 -14.164 1 88.62 190 VAL B N 1
ATOM 3249 C CA . VAL B 1 190 ? 20.141 -11.406 -13.992 1 88.62 190 VAL B CA 1
ATOM 3250 C C . VAL B 1 190 ? 19.672 -10.906 -15.359 1 88.62 190 VAL B C 1
ATOM 3252 O O . VAL B 1 190 ? 18.469 -10.734 -15.586 1 88.62 190 VAL B O 1
ATOM 3255 N N . ARG B 1 191 ? 20.625 -10.734 -16.25 1 90.88 191 ARG B N 1
ATOM 3256 C CA . ARG B 1 191 ? 20.297 -10.344 -17.625 1 90.88 191 ARG B CA 1
ATOM 3257 C C . ARG B 1 191 ? 19.406 -11.383 -18.281 1 90.88 191 ARG B C 1
ATOM 3259 O O . ARG B 1 191 ? 18.375 -11.047 -18.859 1 90.88 191 ARG B O 1
ATOM 3266 N N . ASP B 1 192 ? 19.766 -12.578 -18.188 1 93.81 192 ASP B N 1
ATOM 3267 C CA . ASP B 1 192 ? 19.016 -13.664 -18.812 1 93.81 192 ASP B CA 1
ATOM 3268 C C . ASP B 1 192 ? 17.609 -13.773 -18.203 1 93.81 192 ASP B C 1
ATOM 3270 O O . ASP B 1 192 ? 16.641 -14.023 -18.922 1 93.81 192 ASP B O 1
ATOM 3274 N N . GLN B 1 193 ? 17.547 -13.586 -16.984 1 93.88 193 GLN B N 1
ATOM 3275 C CA . GLN B 1 193 ? 16.266 -13.68 -16.297 1 93.88 193 GLN B CA 1
ATOM 3276 C C . GLN B 1 193 ? 15.32 -12.562 -16.719 1 93.88 193 GLN B C 1
ATOM 3278 O O . GLN B 1 193 ? 14.133 -12.797 -16.938 1 93.88 193 GLN B O 1
ATOM 3283 N N . HIS B 1 194 ? 15.836 -11.352 -16.844 1 95.38 194 HIS B N 1
ATOM 3284 C CA . HIS B 1 194 ? 15 -10.258 -17.344 1 95.38 194 HIS B CA 1
ATOM 3285 C C . HIS B 1 194 ? 14.57 -10.508 -18.781 1 95.38 194 HIS B C 1
ATOM 3287 O O . HIS B 1 194 ? 13.445 -10.172 -19.156 1 95.38 194 HIS B O 1
ATOM 3293 N N . GLU B 1 195 ? 15.406 -11.078 -19.547 1 96.44 195 GLU B N 1
ATOM 3294 C CA . GLU B 1 195 ? 15.062 -11.422 -20.922 1 96.44 195 GLU B CA 1
ATOM 3295 C C . GLU B 1 195 ? 13.938 -12.453 -20.969 1 96.44 195 GLU B C 1
ATOM 3297 O O . GLU B 1 195 ? 13.047 -12.367 -21.812 1 96.44 195 GLU B O 1
ATOM 3302 N N . GLU B 1 196 ? 14.031 -13.398 -20.109 1 97.19 196 GLU B N 1
ATOM 3303 C CA . GLU B 1 196 ? 12.984 -14.414 -20.031 1 97.19 196 GLU B CA 1
ATOM 3304 C C . GLU B 1 196 ? 11.641 -13.781 -19.672 1 97.19 196 GLU B C 1
ATOM 3306 O O . GLU B 1 196 ? 10.609 -14.141 -20.25 1 97.19 196 GLU B O 1
ATOM 3311 N N . ILE B 1 197 ? 11.664 -12.852 -18.781 1 98.06 197 ILE B N 1
ATOM 331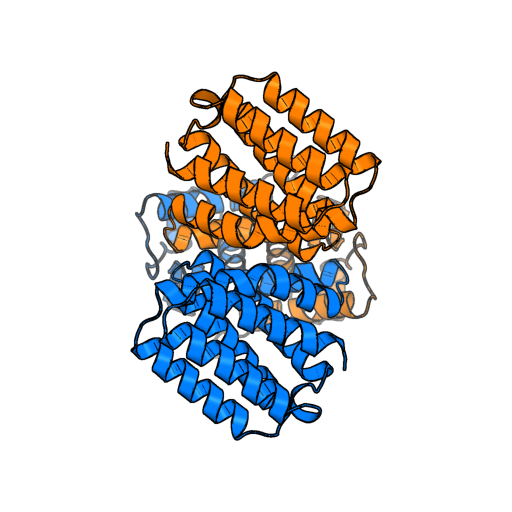2 C CA . ILE B 1 197 ? 10.453 -12.141 -18.391 1 98.06 197 ILE B CA 1
ATOM 3313 C C . ILE B 1 197 ? 9.906 -11.367 -19.594 1 98.06 197 ILE B C 1
ATOM 3315 O O . ILE B 1 197 ? 8.719 -11.453 -19.906 1 98.06 197 ILE B O 1
ATOM 3319 N N . TRP B 1 198 ? 10.789 -10.664 -20.297 1 98.25 198 TRP B N 1
ATOM 3320 C CA . TRP B 1 198 ? 10.383 -9.867 -21.438 1 98.25 198 TRP B CA 1
ATOM 3321 C C . TRP B 1 198 ? 9.773 -10.75 -22.531 1 98.25 198 TRP B C 1
ATOM 3323 O O . TRP B 1 198 ? 8.727 -10.414 -23.094 1 98.25 198 TRP B O 1
ATOM 3333 N N . ARG B 1 199 ? 10.375 -11.898 -22.797 1 97.88 199 ARG B N 1
ATOM 3334 C CA . ARG B 1 199 ? 9.883 -12.82 -23.828 1 97.88 199 ARG B CA 1
ATOM 3335 C C . ARG B 1 199 ? 8.5 -13.352 -23.453 1 97.88 199 ARG B C 1
ATOM 3337 O O . ARG B 1 199 ? 7.637 -13.492 -24.312 1 97.88 199 ARG B O 1
ATOM 3344 N N . ALA B 1 200 ? 8.383 -13.648 -22.188 1 98.44 200 ALA B N 1
ATOM 3345 C CA . ALA B 1 200 ? 7.09 -14.133 -21.719 1 98.44 200 ALA B CA 1
ATOM 3346 C C . ALA B 1 200 ? 6.008 -13.07 -21.891 1 98.44 200 ALA B C 1
ATOM 3348 O O . ALA B 1 200 ? 4.871 -13.383 -22.25 1 98.44 200 ALA B O 1
ATOM 3349 N N . LEU B 1 201 ? 6.316 -11.797 -21.641 1 98.69 201 LEU B N 1
ATOM 3350 C CA . LEU B 1 201 ? 5.387 -10.688 -21.844 1 98.69 201 LEU B CA 1
ATOM 3351 C C . LEU B 1 201 ? 5.078 -10.508 -23.328 1 98.69 201 LEU B C 1
ATOM 3353 O O . LEU B 1 201 ? 3.922 -10.289 -23.703 1 98.69 201 LEU B O 1
ATOM 3357 N N . GLU B 1 202 ? 6.039 -10.648 -24.141 1 98.19 202 GLU B N 1
ATOM 3358 C CA . GLU B 1 202 ? 5.895 -10.477 -25.594 1 98.19 202 GLU B CA 1
ATOM 3359 C C . GLU B 1 202 ? 4.953 -11.523 -26.172 1 98.19 202 GLU B C 1
ATOM 3361 O O . GLU B 1 202 ? 4.195 -11.234 -27.109 1 98.19 202 GLU B O 1
ATOM 3366 N N . THR B 1 203 ? 4.992 -12.711 -25.641 1 98.06 203 THR B N 1
ATOM 3367 C CA . THR B 1 203 ? 4.168 -13.797 -26.156 1 98.06 203 THR B CA 1
ATOM 3368 C C . THR B 1 203 ? 2.807 -13.82 -25.453 1 98.06 203 THR B C 1
ATOM 3370 O O . THR B 1 203 ? 2.002 -14.727 -25.688 1 98.06 203 THR B O 1
ATOM 3373 N N . HIS B 1 204 ? 2.586 -12.938 -24.531 1 98.25 204 HIS B N 1
ATOM 3374 C CA . HIS B 1 204 ? 1.323 -12.758 -23.828 1 98.25 204 HIS B CA 1
ATOM 3375 C C . HIS B 1 204 ? 0.939 -14.016 -23.047 1 98.25 204 HIS B C 1
ATOM 3377 O O . HIS B 1 204 ? -0.237 -14.383 -23 1 98.25 204 HIS B O 1
ATOM 3383 N N . ASN B 1 205 ? 1.929 -14.656 -22.562 1 97.81 205 ASN B N 1
ATOM 3384 C CA . ASN B 1 205 ? 1.711 -15.859 -21.766 1 97.81 205 ASN B CA 1
ATOM 3385 C C . ASN B 1 205 ? 1.806 -15.578 -20.266 1 97.81 205 ASN B C 1
ATOM 3387 O O . ASN B 1 205 ? 2.904 -15.516 -19.719 1 97.81 205 ASN B O 1
ATOM 3391 N N . GLY B 1 206 ? 0.703 -15.469 -19.625 1 98 206 GLY B N 1
ATOM 3392 C CA . GLY B 1 206 ? 0.638 -15.062 -18.234 1 98 206 GLY B CA 1
ATOM 3393 C C . GLY B 1 206 ? 1.324 -16.031 -17.297 1 98 206 GLY B C 1
ATOM 3394 O O . GLY B 1 206 ? 2.082 -15.633 -16.422 1 98 206 GLY B O 1
ATOM 3395 N N . SER B 1 207 ? 1.067 -17.312 -17.5 1 97.69 207 SER B N 1
ATOM 3396 C CA . SER B 1 207 ? 1.645 -18.328 -16.641 1 97.69 207 SER B CA 1
ATOM 3397 C C . SER B 1 207 ? 3.164 -18.359 -16.75 1 97.69 207 SER B C 1
ATOM 3399 O O . SER B 1 207 ? 3.865 -18.469 -15.742 1 97.69 207 SER B O 1
ATOM 3401 N N . VAL B 1 208 ? 3.678 -18.203 -17.953 1 98.38 208 VAL B N 1
ATOM 3402 C CA . VAL B 1 208 ? 5.121 -18.219 -18.172 1 98.38 208 VAL B CA 1
ATOM 3403 C C . VAL B 1 208 ? 5.742 -16.953 -17.594 1 98.38 208 VAL B C 1
ATOM 3405 O O . VAL B 1 208 ? 6.836 -16.984 -17.031 1 98.38 208 VAL B O 1
ATOM 3408 N N . ALA B 1 209 ? 5.055 -15.789 -17.703 1 98.69 209 ALA B N 1
ATOM 3409 C CA . ALA B 1 209 ? 5.551 -14.539 -17.141 1 98.69 209 ALA B CA 1
ATOM 3410 C C . ALA B 1 209 ? 5.66 -14.625 -15.617 1 98.69 209 ALA B C 1
ATOM 3412 O O . ALA B 1 209 ? 6.68 -14.25 -15.039 1 98.69 209 ALA B O 1
ATOM 3413 N N . ALA B 1 210 ? 4.633 -15.172 -15.023 1 98.31 210 ALA B N 1
ATOM 3414 C CA . ALA B 1 210 ? 4.645 -15.344 -13.57 1 98.31 210 ALA B CA 1
ATOM 3415 C C . ALA B 1 210 ? 5.801 -16.234 -13.133 1 98.31 210 ALA B C 1
ATOM 3417 O O . ALA B 1 210 ? 6.527 -15.914 -12.195 1 98.31 210 ALA B O 1
ATOM 3418 N N . ALA B 1 211 ? 5.961 -17.328 -13.828 1 97.69 211 ALA B N 1
ATOM 3419 C CA . ALA B 1 211 ? 7.02 -18.266 -13.492 1 97.69 211 ALA B CA 1
ATOM 3420 C C . ALA B 1 211 ? 8.398 -17.641 -13.672 1 97.69 211 ALA B C 1
ATOM 3422 O O . ALA B 1 211 ? 9.305 -17.875 -12.875 1 97.69 211 ALA B O 1
ATOM 3423 N N . ALA B 1 212 ? 8.562 -16.859 -14.711 1 97.75 212 ALA B N 1
ATOM 3424 C CA . ALA B 1 212 ? 9.836 -16.203 -14.977 1 97.75 212 ALA B CA 1
ATOM 3425 C C . ALA B 1 212 ? 10.172 -15.211 -13.859 1 97.75 212 ALA B C 1
ATOM 3427 O O . ALA B 1 212 ? 11.32 -15.141 -13.414 1 97.75 212 ALA B O 1
ATOM 3428 N N . VAL B 1 213 ? 9.219 -14.477 -13.383 1 97.69 213 VAL B N 1
ATOM 3429 C CA . VAL B 1 213 ? 9.438 -13.516 -12.305 1 97.69 213 VAL B CA 1
ATOM 3430 C C . VAL B 1 213 ? 9.758 -14.258 -11.008 1 97.69 213 VAL B C 1
ATOM 3432 O O . VAL B 1 213 ? 10.656 -13.859 -10.266 1 97.69 213 VAL B O 1
ATOM 3435 N N . LYS B 1 214 ? 9.016 -15.312 -10.773 1 96.31 214 LYS B N 1
ATOM 3436 C CA . LYS B 1 214 ? 9.289 -16.109 -9.578 1 96.31 214 LYS B CA 1
ATOM 3437 C C . LYS B 1 214 ? 10.727 -16.625 -9.57 1 96.31 214 LYS B C 1
ATOM 3439 O O . LYS B 1 214 ? 11.422 -16.516 -8.562 1 96.31 214 LYS B O 1
ATOM 3444 N N . LYS B 1 215 ? 11.133 -17.156 -10.688 1 94.94 215 LYS B N 1
ATOM 3445 C CA . LYS B 1 215 ? 12.5 -17.641 -10.836 1 94.94 215 LYS B CA 1
ATOM 3446 C C . LYS B 1 215 ? 13.508 -16.516 -10.609 1 94.94 215 LYS B C 1
ATOM 3448 O O . LYS B 1 215 ? 14.508 -16.719 -9.914 1 94.94 215 LYS B O 1
ATOM 3453 N N . HIS B 1 216 ? 13.281 -15.352 -11.156 1 94.5 216 HIS B N 1
ATOM 3454 C CA . HIS B 1 216 ? 14.133 -14.172 -11.031 1 94.5 216 HIS B CA 1
ATOM 3455 C C . HIS B 1 216 ? 14.281 -13.758 -9.57 1 94.5 216 HIS B C 1
ATOM 3457 O O . HIS B 1 216 ? 15.383 -13.43 -9.125 1 94.5 216 HIS B O 1
ATOM 3463 N N . LEU B 1 217 ? 13.219 -13.852 -8.789 1 93.25 217 LEU B N 1
ATOM 3464 C CA . LEU B 1 217 ? 13.219 -13.367 -7.41 1 93.25 217 LEU B CA 1
ATOM 3465 C C . LEU B 1 217 ? 13.758 -14.438 -6.461 1 93.25 217 LEU B C 1
ATOM 3467 O O . LEU B 1 217 ? 14.117 -14.133 -5.324 1 93.25 217 LEU B O 1
ATOM 3471 N N . GLU B 1 218 ? 13.68 -15.695 -6.805 1 87.44 218 GLU B N 1
ATOM 3472 C CA . GLU B 1 218 ? 14.234 -16.766 -5.984 1 87.44 218 GLU B CA 1
ATOM 3473 C C . GLU B 1 218 ? 15.758 -16.734 -5.996 1 87.44 218 GLU B C 1
ATOM 3475 O O . GLU B 1 218 ? 16.406 -17.016 -4.977 1 87.44 218 GLU B O 1
ATOM 3480 N N . LEU B 1 219 ? 16.312 -16.422 -7.105 1 68.5 219 LEU B N 1
ATOM 3481 C CA . LEU B 1 219 ? 17.766 -16.422 -7.266 1 68.5 219 LEU B CA 1
ATOM 3482 C C . LEU B 1 219 ? 18.375 -15.195 -6.605 1 68.5 219 LEU B C 1
ATOM 3484 O O . LEU B 1 219 ? 19.547 -15.227 -6.191 1 68.5 219 LEU B O 1
ATOM 3488 N N . SER B 1 220 ? 17.688 -14.109 -6.477 1 56.28 220 SER B N 1
ATOM 3489 C CA . SER B 1 220 ? 18.234 -12.938 -5.801 1 56.28 220 SER B CA 1
ATOM 3490 C C . SER B 1 220 ? 18.547 -13.234 -4.34 1 56.28 220 SER B C 1
ATOM 3492 O O . SER B 1 220 ? 19.281 -12.484 -3.688 1 56.28 220 SER B O 1
ATOM 3494 N N . TYR B 1 221 ? 17.984 -14.266 -3.633 1 52.09 221 TYR B N 1
ATOM 3495 C CA . TYR B 1 221 ? 18.188 -14.703 -2.256 1 52.09 221 TYR B CA 1
ATOM 3496 C C . TYR B 1 221 ? 19.5 -15.461 -2.113 1 52.09 221 TYR B C 1
ATOM 3498 O O . TYR B 1 221 ? 20.094 -15.492 -1.032 1 52.09 221 TYR B O 1
ATOM 3506 N N . VAL B 1 222 ? 19.906 -16.359 -3.025 1 42.44 222 VAL B N 1
ATOM 3507 C CA . VAL B 1 222 ? 21.047 -17.266 -2.832 1 42.44 222 VAL B CA 1
ATOM 3508 C C . VAL B 1 222 ? 22.344 -16.469 -2.885 1 42.44 222 VAL B C 1
ATOM 3510 O O . VAL B 1 222 ? 23.422 -17.016 -2.637 1 42.44 222 VAL B O 1
ATOM 3513 N N . LEU B 1 223 ? 22.406 -15.211 -3.217 1 39.59 223 LEU B N 1
ATOM 3514 C CA . LEU B 1 223 ? 23.766 -14.711 -3.135 1 39.59 223 LEU B CA 1
ATOM 3515 C C . LEU B 1 223 ? 24.031 -14.055 -1.784 1 39.59 223 LEU B C 1
ATOM 3517 O O . LEU B 1 223 ? 23.172 -13.32 -1.272 1 39.59 223 LEU B O 1
#